Protein AF-0000000067930767 (afdb_homodimer)

Solvent-accessible surface area (backbone atoms only — not comparable to full-atom values): 28578 Å² total; per-res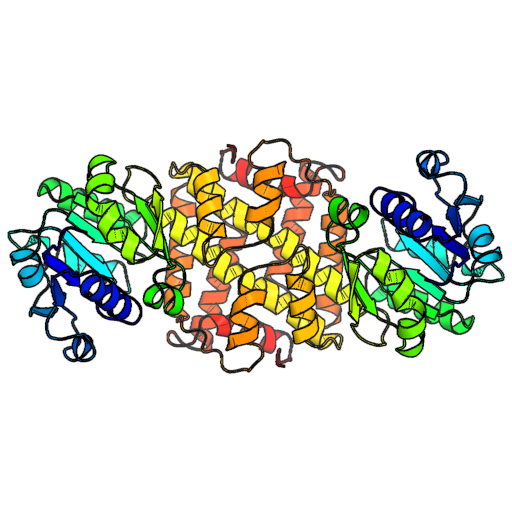idue (Å²): 121,86,66,43,57,32,19,38,37,31,41,49,80,54,25,40,39,44,52,48,43,44,37,74,63,54,22,37,37,31,31,26,50,94,53,86,66,53,62,70,87,50,66,64,91,38,45,45,81,35,94,37,44,17,56,26,13,52,70,8,40,43,32,36,36,35,49,89,41,42,69,56,46,48,40,47,40,68,32,90,60,2,33,72,64,23,79,42,45,38,33,40,36,35,40,29,75,47,40,33,70,54,37,36,53,52,34,56,61,32,50,77,72,68,24,45,52,29,37,32,27,64,32,50,60,56,65,14,32,63,68,28,57,16,30,32,27,29,6,26,48,68,70,58,46,67,68,46,43,74,66,54,51,54,39,18,53,77,43,80,43,43,54,51,60,19,37,16,33,44,49,51,23,33,25,50,38,38,33,54,39,44,39,52,47,47,34,44,33,41,50,41,30,41,75,64,65,32,55,49,63,58,49,36,52,51,26,64,55,28,59,29,21,34,37,29,59,69,44,48,34,69,70,8,38,27,69,64,65,42,62,79,76,47,36,18,45,59,53,32,51,43,26,44,50,32,47,53,50,21,51,75,69,46,28,78,45,71,65,54,48,50,44,32,50,48,35,49,49,32,27,70,73,63,34,48,79,31,26,49,64,45,44,41,53,55,52,23,61,67,38,72,49,78,68,56,96,120,87,65,43,58,32,19,38,36,32,41,49,80,55,25,40,36,44,51,49,42,43,37,72,64,55,22,37,37,32,33,27,48,94,52,84,67,53,62,70,86,51,66,61,93,38,48,44,81,36,92,36,44,16,56,26,13,52,69,8,41,43,32,38,33,35,47,90,41,43,69,54,47,48,41,45,40,68,32,90,60,1,32,71,64,24,80,41,45,39,34,41,36,34,41,27,74,46,41,33,69,55,38,36,54,51,36,56,59,30,49,76,71,69,24,44,52,30,36,31,27,64,32,48,61,55,65,14,32,63,68,29,58,15,29,32,26,28,5,26,48,67,70,58,46,66,67,46,43,72,66,53,50,54,39,19,53,77,42,82,43,44,54,51,59,21,40,15,34,44,49,51,23,33,26,51,36,37,32,52,38,45,40,53,48,48,36,44,33,40,49,40,30,41,75,64,65,31,55,50,63,58,48,35,53,51,25,63,56,28,59,29,21,35,38,30,58,70,45,48,33,70,70,8,38,26,69,65,66,41,63,79,77,47,36,19,44,59,52,32,51,43,26,44,50,33,46,52,50,22,53,76,69,45,30,79,46,71,66,54,48,50,44,33,51,48,36,49,49,32,26,72,73,63,34,48,79,31,25,48,65,45,45,40,53,54,54,23,60,66,38,72,50,78,69,56,97

pLDDT: mean 97.32, std 3.74, range [53.64, 98.94]

Structure (mmCIF, N/CA/C/O backbone):
data_AF-0000000067930767-model_v1
#
loop_
_entity.id
_entity.type
_entity.pdbx_description
1 polymer 'Putative beta-hydroxyacid dehydrogenase'
#
loop_
_atom_site.group_PDB
_atom_site.id
_atom_site.type_symbol
_atom_site.label_atom_id
_atom_site.label_alt_id
_atom_site.label_comp_id
_atom_site.label_asym_id
_atom_site.label_entity_id
_atom_site.label_seq_id
_atom_site.pdbx_PDB_ins_code
_atom_site.Cartn_x
_atom_site.Cartn_y
_atom_site.Cartn_z
_atom_site.occupancy
_atom_site.B_iso_or_equiv
_atom_site.auth_seq_id
_atom_site.auth_comp_id
_atom_site.auth_asym_id
_atom_site.auth_atom_id
_atom_site.pdbx_PDB_model_num
ATOM 1 N N . MET A 1 1 ? -5.396 36.06 -9.748 1 53.76 1 MET A N 1
ATOM 2 C CA . MET A 1 1 ? -5.553 35.852 -8.311 1 53.76 1 MET A CA 1
ATOM 3 C C . MET A 1 1 ? -5.183 37.111 -7.535 1 53.76 1 MET A C 1
ATOM 5 O O . MET A 1 1 ? -4.306 37.869 -7.955 1 53.76 1 MET A O 1
ATOM 9 N N . GLN A 1 2 ? -6.062 37.557 -6.623 1 68.58 2 GLN A N 1
ATOM 10 C CA . GLN A 1 2 ? -5.818 38.808 -5.913 1 68.58 2 GLN A CA 1
ATOM 11 C C . GLN A 1 2 ? -4.512 38.75 -5.127 1 68.58 2 GLN A C 1
ATOM 13 O O . GLN A 1 2 ? -4.257 37.781 -4.408 1 68.58 2 GLN A O 1
ATOM 18 N N . THR A 1 3 ? -3.568 39.56 -5.411 1 86.19 3 THR A N 1
ATOM 19 C CA . THR A 1 3 ? -2.285 39.705 -4.731 1 86.19 3 THR A CA 1
ATOM 20 C C . THR A 1 3 ? -2.489 40.091 -3.269 1 86.19 3 THR A C 1
ATOM 22 O O . THR A 1 3 ? -3.303 40.963 -2.959 1 86.19 3 THR A O 1
ATOM 25 N N . ARG A 1 4 ? -1.981 39.214 -2.395 1 93.86 4 ARG A N 1
ATOM 26 C CA . ARG A 1 4 ? -2.069 39.448 -0.958 1 93.86 4 ARG A CA 1
ATOM 27 C C . ARG A 1 4 ? -0.682 39.491 -0.325 1 93.86 4 ARG A C 1
ATOM 29 O O . ARG A 1 4 ? 0.306 39.106 -0.954 1 93.86 4 ARG A O 1
ATOM 36 N N . THR A 1 5 ? -0.664 40.221 0.795 1 97.07 5 THR A N 1
ATOM 37 C CA . THR A 1 5 ? 0.488 40.064 1.676 1 97.07 5 THR A CA 1
ATOM 38 C C . THR A 1 5 ? 0.28 38.897 2.636 1 97.07 5 THR A C 1
ATOM 40 O O . THR A 1 5 ? -0.652 38.908 3.443 1 97.07 5 THR A O 1
ATOM 43 N N . LEU A 1 6 ? 1.105 37.91 2.519 1 98.53 6 LEU A N 1
ATOM 44 C CA . LEU A 1 6 ? 1.021 36.688 3.311 1 98.53 6 LEU A CA 1
ATOM 45 C C . LEU A 1 6 ? 2.236 36.547 4.223 1 98.53 6 LEU A C 1
ATOM 47 O O . LEU A 1 6 ? 3.293 37.119 3.948 1 98.53 6 LEU A O 1
ATOM 51 N N . GLY A 1 7 ? 2.077 35.944 5.32 1 98.7 7 GLY A N 1
ATOM 52 C CA . GLY A 1 7 ? 3.182 35.584 6.193 1 98.7 7 GLY A CA 1
ATOM 53 C C . GLY A 1 7 ? 3.556 34.116 6.108 1 98.7 7 GLY A C 1
ATOM 54 O O . GLY A 1 7 ? 2.7 33.265 5.858 1 98.7 7 GLY A O 1
ATOM 55 N N . PHE A 1 8 ? 4.821 33.799 6.368 1 98.78 8 PHE A N 1
ATOM 56 C CA . PHE A 1 8 ? 5.287 32.418 6.336 1 98.78 8 PHE A CA 1
ATOM 57 C C . PHE A 1 8 ? 6.428 32.209 7.325 1 98.78 8 PHE A C 1
ATOM 59 O O . PHE A 1 8 ? 7.475 32.851 7.218 1 98.78 8 PHE A O 1
ATOM 66 N N . VAL A 1 9 ? 6.205 31.321 8.239 1 98.72 9 VAL A N 1
ATOM 67 C CA . VAL A 1 9 ? 7.238 31.011 9.221 1 98.72 9 VAL A CA 1
ATOM 68 C C . VAL A 1 9 ? 7.736 29.582 9.016 1 98.72 9 VAL A C 1
ATOM 70 O O . VAL A 1 9 ? 6.956 28.63 9.093 1 98.72 9 VAL A O 1
ATOM 73 N N . GLY A 1 10 ? 9.019 29.392 8.817 1 98.34 10 GLY A N 1
ATOM 74 C CA . GLY A 1 10 ? 9.627 28.107 8.512 1 98.34 10 GLY A CA 1
ATOM 75 C C . GLY A 1 10 ? 9.98 27.946 7.046 1 98.34 10 GLY A C 1
ATOM 76 O O . GLY A 1 10 ? 9.096 27.772 6.205 1 98.34 10 GLY A O 1
ATOM 77 N N . LEU A 1 11 ? 11.281 27.963 6.768 1 97.84 11 LEU A N 1
ATOM 78 C CA . LEU A 1 11 ? 11.761 27.947 5.391 1 97.84 11 LEU A CA 1
ATOM 79 C C . LEU A 1 11 ? 12.658 26.739 5.141 1 97.84 11 LEU A C 1
ATOM 81 O O . LEU A 1 11 ? 13.697 26.857 4.488 1 97.84 11 LEU A O 1
ATOM 85 N N . GLY A 1 12 ? 12.24 25.665 5.766 1 94.44 12 GLY A N 1
ATOM 86 C CA . GLY A 1 12 ? 12.963 24.424 5.539 1 94.44 12 GLY A CA 1
ATOM 87 C C . GLY A 1 12 ? 12.672 23.803 4.186 1 94.44 12 GLY A C 1
ATOM 88 O O . GLY A 1 12 ? 12.272 24.5 3.25 1 94.44 12 GLY A O 1
ATOM 89 N N . ARG A 1 13 ? 12.884 22.525 4.097 1 91.15 13 ARG A N 1
ATOM 90 C CA . ARG A 1 13 ? 12.784 21.757 2.859 1 91.15 13 ARG A CA 1
ATOM 91 C C . ARG A 1 13 ? 11.404 21.91 2.23 1 91.15 13 ARG A C 1
ATOM 93 O O . ARG A 1 13 ? 11.271 21.911 1.004 1 91.15 13 ARG A O 1
ATOM 100 N N . MET A 1 14 ? 10.414 22.075 3.11 1 96.01 14 MET A N 1
ATOM 101 C CA . MET A 1 14 ? 9.039 22.195 2.632 1 96.01 14 MET A CA 1
ATOM 102 C C . MET A 1 14 ? 8.645 23.659 2.47 1 96.01 14 MET A C 1
ATOM 104 O O . MET A 1 14 ? 8.024 24.033 1.474 1 96.01 14 MET A O 1
ATOM 108 N N . GLY A 1 15 ? 9.048 24.466 3.389 1 97.57 15 GLY A N 1
ATOM 109 C CA . GLY A 1 15 ? 8.614 25.853 3.434 1 97.57 15 GLY A CA 1
ATOM 110 C C . GLY A 1 15 ? 9.139 26.681 2.276 1 97.57 15 GLY A C 1
ATOM 111 O O . GLY A 1 15 ? 8.386 27.429 1.65 1 97.57 15 GLY A O 1
ATOM 112 N N . ALA A 1 16 ? 10.377 26.512 1.936 1 97.05 16 ALA A N 1
ATOM 113 C CA . ALA A 1 16 ? 11.02 27.352 0.929 1 97.05 16 ALA A CA 1
ATOM 114 C C . ALA A 1 16 ? 10.353 27.185 -0.433 1 97.05 16 ALA A C 1
ATOM 116 O O . ALA A 1 16 ? 9.969 28.17 -1.068 1 97.05 16 ALA A O 1
ATOM 117 N N . PRO A 1 17 ? 10.174 25.94 -0.898 1 97.43 17 PRO A N 1
ATOM 118 C CA . PRO A 1 17 ? 9.496 25.808 -2.189 1 97.43 17 PRO A CA 1
ATOM 119 C C . PRO A 1 17 ? 8.06 26.324 -2.157 1 97.43 17 PRO A C 1
ATOM 121 O O . PRO A 1 17 ? 7.561 26.834 -3.164 1 97.43 17 PRO A O 1
ATOM 124 N N . MET A 1 18 ? 7.384 26.236 -1.043 1 97.98 18 MET A N 1
ATOM 125 C CA . MET A 1 18 ? 6.013 26.725 -0.932 1 97.98 18 MET A CA 1
ATOM 126 C C . MET A 1 18 ? 5.973 28.249 -0.984 1 97.98 18 MET A C 1
ATOM 128 O O . MET A 1 18 ? 5.087 28.83 -1.613 1 97.98 18 MET A O 1
ATOM 132 N N . VAL A 1 19 ? 6.946 28.893 -0.36 1 97.93 19 VAL A N 1
ATOM 133 C CA . VAL A 1 19 ? 7.06 30.347 -0.422 1 97.93 19 VAL A CA 1
ATOM 134 C C . VAL A 1 19 ? 7.305 30.785 -1.864 1 97.93 19 VAL A C 1
ATOM 136 O O . VAL A 1 19 ? 6.717 31.764 -2.33 1 97.93 19 VAL A O 1
ATOM 139 N N . ARG A 1 20 ? 8.165 30.065 -2.588 1 97.13 20 ARG A N 1
ATOM 140 C CA . ARG A 1 20 ? 8.433 30.374 -3.989 1 97.13 20 ARG A CA 1
ATOM 141 C C . ARG A 1 20 ? 7.155 30.316 -4.818 1 97.13 20 ARG A C 1
ATOM 143 O O . ARG A 1 20 ? 6.926 31.17 -5.677 1 97.13 20 ARG A O 1
ATOM 150 N N . ARG A 1 21 ? 6.332 29.353 -4.551 1 97.17 21 ARG A N 1
ATOM 151 C CA . ARG A 1 21 ? 5.081 29.204 -5.288 1 97.17 21 ARG A CA 1
ATOM 152 C C . ARG A 1 21 ? 4.157 30.392 -5.042 1 97.17 21 ARG A C 1
ATOM 154 O O . ARG A 1 21 ? 3.506 30.881 -5.968 1 97.17 21 ARG A O 1
ATOM 161 N N . LEU A 1 22 ? 4.088 30.818 -3.792 1 97.71 22 LEU A N 1
ATOM 162 C CA . LEU A 1 22 ? 3.251 31.966 -3.462 1 97.71 22 LEU A CA 1
ATOM 163 C C . LEU A 1 22 ? 3.759 33.226 -4.155 1 97.71 22 LEU A C 1
ATOM 165 O O . LEU A 1 22 ? 2.969 34.008 -4.689 1 97.71 22 LEU A O 1
ATOM 169 N N . ALA A 1 23 ? 5.053 33.408 -4.137 1 96.62 23 ALA A N 1
ATOM 170 C CA . ALA A 1 23 ? 5.658 34.556 -4.806 1 96.62 23 ALA A CA 1
ATOM 171 C C . ALA A 1 23 ? 5.375 34.529 -6.305 1 96.62 23 ALA A C 1
ATOM 173 O O . ALA A 1 23 ? 5.027 35.554 -6.897 1 96.62 23 ALA A O 1
ATOM 174 N N . GLU A 1 24 ? 5.517 33.385 -6.906 1 95.14 24 GLU A N 1
ATOM 175 C CA . GLU A 1 24 ? 5.276 33.216 -8.335 1 95.14 24 GLU A CA 1
ATOM 176 C C . GLU A 1 24 ? 3.814 33.482 -8.684 1 95.14 24 GLU A C 1
ATOM 178 O O . GLU A 1 24 ? 3.505 33.916 -9.795 1 95.14 24 GLU A O 1
ATOM 183 N N . ALA A 1 25 ? 2.963 33.243 -7.747 1 95.93 25 ALA A N 1
ATOM 184 C CA . ALA A 1 25 ? 1.537 33.485 -7.947 1 95.93 25 ALA A CA 1
ATOM 185 C C . ALA A 1 25 ? 1.205 34.967 -7.796 1 95.93 25 ALA A C 1
ATOM 187 O O . ALA A 1 25 ? 0.051 35.371 -7.955 1 95.93 25 ALA A O 1
ATOM 188 N N . GLY A 1 26 ? 2.208 35.766 -7.384 1 95.95 26 GLY A N 1
ATOM 189 C CA . GLY A 1 26 ? 2.031 37.209 -7.368 1 95.95 26 GLY A CA 1
ATOM 190 C C . GLY A 1 26 ? 1.84 37.772 -5.972 1 95.95 26 GLY A C 1
ATOM 191 O O . GLY A 1 26 ? 1.633 38.975 -5.805 1 95.95 26 GLY A O 1
ATOM 192 N N . HIS A 1 27 ? 1.962 36.951 -4.945 1 97.47 27 HIS A N 1
ATOM 193 C CA . HIS A 1 27 ? 1.804 37.418 -3.572 1 97.47 27 HIS A CA 1
ATOM 194 C C . HIS A 1 27 ? 3.101 38.019 -3.042 1 97.47 27 HIS A C 1
ATOM 196 O O . HIS A 1 27 ? 4.189 37.657 -3.495 1 97.47 27 HIS A O 1
ATOM 202 N N . HIS A 1 28 ? 2.954 38.997 -2.177 1 97.61 28 HIS A N 1
ATOM 203 C CA . HIS A 1 28 ? 4.066 39.411 -1.328 1 97.61 28 HIS A CA 1
ATOM 204 C C . HIS A 1 28 ? 4.12 38.582 -0.049 1 97.61 28 HIS A C 1
ATOM 206 O O . HIS A 1 28 ? 3.113 38.441 0.648 1 97.61 28 HIS A O 1
ATOM 212 N N . VAL A 1 29 ? 5.264 38.004 0.256 1 98.36 29 VAL A N 1
ATOM 213 C CA . VAL A 1 29 ? 5.345 37.084 1.386 1 98.36 29 VAL A CA 1
ATOM 214 C C . VAL A 1 29 ? 6.359 37.602 2.403 1 98.36 29 VAL A C 1
ATOM 216 O O . VAL A 1 29 ? 7.519 37.845 2.063 1 98.36 29 VAL A O 1
ATOM 219 N N . ILE A 1 30 ? 5.93 37.832 3.609 1 98.13 30 ILE A N 1
ATOM 220 C CA . ILE A 1 30 ? 6.806 38.149 4.732 1 98.13 30 ILE A CA 1
ATOM 221 C C . ILE A 1 30 ? 7.239 36.861 5.428 1 98.13 30 ILE A C 1
ATOM 223 O O . ILE A 1 30 ? 6.404 36.118 5.949 1 98.13 30 ILE A O 1
ATOM 227 N N . VAL A 1 31 ? 8.597 36.638 5.482 1 98.37 31 VAL A N 1
ATOM 228 C CA . VAL A 1 31 ? 9.046 35.323 5.928 1 98.37 31 VAL A CA 1
ATOM 229 C C . VAL A 1 31 ? 9.911 35.469 7.177 1 98.37 31 VAL A C 1
ATOM 231 O O . VAL A 1 31 ? 10.499 36.527 7.414 1 98.37 31 VAL A O 1
ATOM 234 N N . HIS A 1 32 ? 9.916 34.366 7.965 1 98.14 32 HIS A N 1
ATOM 235 C CA . HIS A 1 32 ? 10.828 34.233 9.096 1 98.14 32 HIS A CA 1
ATOM 236 C C . HIS A 1 32 ? 11.306 32.794 9.252 1 98.14 32 HIS A C 1
ATOM 238 O O . HIS A 1 32 ? 10.523 31.854 9.091 1 98.14 32 HIS A O 1
ATOM 244 N N . ASP A 1 33 ? 12.526 32.646 9.507 1 98.01 33 ASP A N 1
ATOM 245 C CA . ASP A 1 33 ? 13.149 31.394 9.925 1 98.01 33 ASP A CA 1
ATOM 246 C C . ASP A 1 33 ? 14.215 31.64 10.991 1 98.01 33 ASP A C 1
ATOM 248 O O . ASP A 1 33 ? 14.868 32.686 10.994 1 98.01 33 ASP A O 1
ATOM 252 N N . ARG A 1 34 ? 14.329 30.624 11.838 1 94.77 34 ARG A N 1
ATOM 253 C CA . ARG A 1 34 ? 15.365 30.778 12.855 1 94.77 34 ARG A CA 1
ATOM 254 C C . ARG A 1 34 ? 16.754 30.776 12.227 1 94.77 34 ARG A C 1
ATOM 256 O O . ARG A 1 34 ? 17.695 31.343 12.786 1 94.77 34 ARG A O 1
ATOM 263 N N . ARG A 1 35 ? 16.925 30.136 11.133 1 92.97 35 ARG A N 1
ATOM 264 C CA . ARG A 1 35 ? 18.187 30.148 10.401 1 92.97 35 ARG A CA 1
ATOM 265 C C . ARG A 1 35 ? 18.324 31.416 9.565 1 92.97 35 ARG A C 1
ATOM 267 O O . ARG A 1 35 ? 17.516 31.665 8.669 1 92.97 35 ARG A O 1
ATOM 274 N N . PRO A 1 36 ? 19.263 32.143 9.688 1 87.49 36 PRO A N 1
ATOM 275 C CA . PRO A 1 36 ? 19.396 33.443 9.026 1 87.49 36 PRO A CA 1
ATOM 276 C C . PRO A 1 36 ? 19.535 33.321 7.51 1 87.49 36 PRO A C 1
ATOM 278 O O . PRO A 1 36 ? 19.126 34.223 6.775 1 87.49 36 PRO A O 1
ATOM 281 N N . ASP A 1 37 ? 20.014 32.261 7.058 1 91.96 37 ASP A N 1
ATOM 282 C CA . ASP A 1 37 ? 20.299 32.122 5.633 1 91.96 37 ASP A CA 1
ATOM 283 C C . ASP A 1 37 ? 19.175 31.376 4.918 1 91.96 37 ASP A C 1
ATOM 285 O O . ASP A 1 37 ? 19.266 31.106 3.719 1 91.96 37 ASP A O 1
ATOM 289 N N . ALA A 1 38 ? 18.125 31.077 5.592 1 92.94 38 ALA A N 1
ATOM 290 C CA . ALA A 1 38 ? 17.071 30.229 5.04 1 92.94 38 ALA A CA 1
ATOM 291 C C . ALA A 1 38 ? 16.366 30.919 3.875 1 92.94 38 ALA A C 1
ATOM 293 O O . ALA A 1 38 ? 15.833 30.255 2.983 1 92.94 38 ALA A O 1
ATOM 294 N N . ALA A 1 39 ? 16.454 32.258 3.793 1 93.57 39 ALA A N 1
ATOM 295 C CA . ALA A 1 39 ? 15.722 33.007 2.775 1 93.57 39 ALA A CA 1
ATOM 296 C C . ALA A 1 39 ? 16.636 33.399 1.618 1 93.57 39 ALA A C 1
ATOM 298 O O . ALA A 1 39 ? 16.207 34.075 0.68 1 93.57 39 ALA A O 1
ATOM 299 N N . ALA A 1 40 ? 17.823 32.969 1.636 1 90.76 40 ALA A N 1
ATOM 300 C CA . ALA A 1 40 ? 18.842 33.464 0.714 1 90.76 40 ALA A CA 1
ATOM 301 C C . ALA A 1 40 ? 18.493 33.11 -0.729 1 90.76 40 ALA A C 1
ATOM 303 O O . ALA A 1 40 ? 18.766 33.886 -1.648 1 90.76 40 ALA A O 1
ATOM 304 N N . ASP A 1 41 ? 17.816 32.026 -0.936 1 89.56 41 ASP A N 1
ATOM 305 C CA . ASP A 1 41 ? 17.576 31.547 -2.294 1 89.56 41 ASP A CA 1
ATOM 306 C C . ASP A 1 41 ? 16.167 31.907 -2.762 1 89.56 41 ASP A C 1
ATOM 308 O O . ASP A 1 41 ? 15.755 31.523 -3.858 1 89.56 41 ASP A O 1
ATOM 312 N N . LEU A 1 42 ? 15.472 32.654 -2.032 1 94.05 42 LEU A N 1
ATOM 313 C CA . LEU A 1 42 ? 14.113 33.038 -2.4 1 94.05 42 LEU A CA 1
ATOM 314 C C . LEU A 1 42 ? 14.12 34.277 -3.289 1 94.05 42 LEU A C 1
ATOM 316 O O . LEU A 1 42 ? 15.062 35.072 -3.245 1 94.05 42 LEU A O 1
ATOM 320 N N . PRO A 1 43 ? 13.158 34.388 -4.112 1 86.86 43 PRO A N 1
ATOM 321 C CA . PRO A 1 43 ? 13.11 35.568 -4.979 1 86.86 43 PRO A CA 1
ATOM 322 C C . PRO A 1 43 ? 12.945 36.868 -4.196 1 86.86 43 PRO A C 1
ATOM 324 O O . PRO A 1 43 ? 11.907 37.087 -3.567 1 86.86 43 PRO A O 1
ATOM 327 N N . GLY A 1 44 ? 13.819 37.774 -4.297 1 83.33 44 GLY A N 1
ATOM 328 C CA . GLY A 1 44 ? 13.956 38.938 -3.436 1 83.33 44 GLY A CA 1
ATOM 329 C C . GLY A 1 44 ? 12.868 39.973 -3.655 1 83.33 44 GLY A C 1
ATOM 330 O O . GLY A 1 44 ? 12.396 40.596 -2.702 1 83.33 44 GLY A O 1
ATOM 331 N N . ASN A 1 45 ? 12.362 40.13 -4.783 1 86.91 45 ASN A N 1
ATOM 332 C CA . ASN A 1 45 ? 11.461 41.243 -5.063 1 86.91 45 ASN A CA 1
ATOM 333 C C . ASN A 1 45 ? 10.093 41.033 -4.419 1 86.91 45 ASN A C 1
ATOM 335 O O . ASN A 1 45 ? 9.392 41.999 -4.114 1 86.91 45 ASN A O 1
ATOM 339 N N . SER A 1 46 ? 9.738 39.884 -4.149 1 93.02 46 SER A N 1
ATOM 340 C CA . SER A 1 46 ? 8.412 39.578 -3.624 1 93.02 46 SER A CA 1
ATOM 341 C C . SER A 1 46 ? 8.491 39.046 -2.197 1 93.02 46 SER A C 1
ATOM 343 O O . SER A 1 46 ? 7.481 38.626 -1.628 1 93.02 46 SER A O 1
ATOM 345 N N . ILE A 1 47 ? 9.67 39.18 -1.571 1 95.67 47 ILE A N 1
ATOM 346 C CA . ILE A 1 47 ? 9.875 38.573 -0.26 1 95.67 47 ILE A CA 1
ATOM 347 C C . ILE A 1 47 ? 10.446 39.609 0.705 1 95.67 47 ILE A C 1
ATOM 349 O O . ILE A 1 47 ? 11.326 40.391 0.336 1 95.67 47 ILE A O 1
ATOM 353 N N . SER A 1 48 ? 9.979 39.68 1.84 1 96.35 48 SER A N 1
ATOM 354 C CA . SER A 1 48 ? 10.544 40.439 2.95 1 96.35 48 SER A CA 1
ATOM 355 C C . SER A 1 48 ? 10.858 39.534 4.137 1 96.35 48 SER A C 1
ATOM 357 O O . SER A 1 48 ? 10.085 38.628 4.454 1 96.35 48 SER A O 1
ATOM 359 N N . VAL A 1 49 ? 11.984 39.779 4.772 1 96.91 49 VAL A N 1
ATOM 360 C CA . VAL A 1 49 ? 12.404 38.953 5.899 1 96.91 49 VAL A CA 1
ATOM 361 C C . VAL A 1 49 ? 12.106 39.677 7.21 1 96.91 49 VAL A C 1
ATOM 363 O O . VAL A 1 49 ? 12.463 40.846 7.376 1 96.91 49 VAL A O 1
ATOM 366 N N . ALA A 1 50 ? 11.442 39.034 8.06 1 96.69 50 ALA A N 1
ATOM 367 C CA . ALA A 1 50 ? 11.164 39.558 9.395 1 96.69 50 ALA A CA 1
ATOM 368 C C . ALA A 1 50 ? 12.039 38.878 10.444 1 96.69 50 ALA A C 1
ATOM 370 O O . ALA A 1 50 ? 12.433 37.721 10.278 1 96.69 50 ALA A O 1
ATOM 371 N N . ALA A 1 51 ? 12.265 39.493 11.558 1 95.67 51 ALA A N 1
ATOM 372 C CA . ALA A 1 51 ? 13.194 39.014 12.579 1 95.67 51 ALA A CA 1
ATOM 373 C C . ALA A 1 51 ? 12.524 37.992 13.493 1 95.67 51 ALA A C 1
ATOM 375 O O . ALA A 1 51 ? 13.196 37.141 14.081 1 95.67 51 ALA A O 1
ATOM 376 N N . THR A 1 52 ? 11.215 38.154 13.645 1 97.14 52 THR A N 1
ATOM 377 C CA . THR A 1 52 ? 10.475 37.268 14.537 1 97.14 52 THR A CA 1
ATOM 378 C C . THR A 1 52 ? 9.136 36.875 13.919 1 97.14 52 THR A C 1
ATOM 380 O O . THR A 1 52 ? 8.696 37.482 12.939 1 97.14 52 THR A O 1
ATOM 383 N N . ALA A 1 53 ? 8.515 35.859 14.535 1 98.44 53 ALA A N 1
ATOM 384 C CA . ALA A 1 53 ? 7.172 35.468 14.114 1 98.44 53 ALA A CA 1
ATOM 385 C C . ALA A 1 53 ? 6.166 36.583 14.385 1 98.44 53 ALA A C 1
ATOM 387 O O . ALA A 1 53 ? 5.253 36.811 13.588 1 98.44 53 ALA A O 1
ATOM 388 N N . ALA A 1 54 ? 6.357 37.275 15.496 1 98.37 54 ALA A N 1
ATOM 389 C CA . ALA A 1 54 ? 5.49 38.401 15.831 1 98.37 54 ALA A CA 1
ATOM 390 C C . ALA A 1 54 ? 5.545 39.477 14.749 1 98.37 54 ALA A C 1
ATOM 392 O O . ALA A 1 54 ? 4.516 40.049 14.381 1 98.37 54 ALA A O 1
ATOM 393 N N . ALA A 1 55 ? 6.745 39.746 14.243 1 98.31 55 ALA A N 1
ATOM 394 C CA . ALA A 1 55 ? 6.927 40.76 13.207 1 98.31 55 ALA A CA 1
ATOM 395 C C . ALA A 1 55 ? 6.237 40.348 11.91 1 98.31 55 ALA A C 1
ATOM 397 O O . ALA A 1 55 ? 5.725 41.196 11.175 1 98.31 55 ALA A O 1
ATOM 398 N N . VAL A 1 56 ? 6.204 39.054 11.6 1 98.54 56 VAL A N 1
ATOM 399 C CA . VAL A 1 56 ? 5.448 38.551 10.458 1 98.54 56 VAL A CA 1
ATOM 400 C C . VAL A 1 56 ? 3.963 38.856 10.645 1 98.54 56 VAL A C 1
ATOM 402 O O . VAL A 1 56 ? 3.308 39.365 9.733 1 98.54 56 VAL A O 1
ATOM 405 N N . ALA A 1 57 ? 3.464 38.618 11.861 1 98.25 57 ALA A N 1
ATOM 406 C CA . ALA A 1 57 ? 2.047 38.763 12.188 1 98.25 57 ALA A CA 1
ATOM 407 C C . ALA A 1 57 ? 1.657 40.234 12.297 1 98.25 57 ALA A C 1
ATOM 409 O O . ALA A 1 57 ? 0.47 40.568 12.318 1 98.25 57 ALA A O 1
ATOM 410 N N . ASP A 1 58 ? 2.64 41.136 12.323 1 98.06 58 ASP A N 1
ATOM 411 C CA . ASP A 1 58 ? 2.374 42.571 12.299 1 98.06 58 ASP A CA 1
ATOM 412 C C . ASP A 1 58 ? 2.007 43.038 10.892 1 98.06 58 ASP A C 1
ATOM 414 O O . ASP A 1 58 ? 1.397 44.095 10.722 1 98.06 58 ASP A O 1
ATOM 418 N N . GLU A 1 59 ? 2.331 42.192 9.95 1 97.53 59 GLU A N 1
ATOM 419 C CA . GLU A 1 59 ? 2.262 42.704 8.584 1 97.53 59 GLU A CA 1
ATOM 420 C C . GLU A 1 59 ? 1.299 41.879 7.734 1 97.53 59 GLU A C 1
ATOM 422 O O . GLU A 1 59 ? 0.898 42.306 6.65 1 97.53 59 GLU A O 1
ATOM 427 N N . ALA A 1 60 ? 0.921 40.735 8.183 1 97.92 60 ALA A N 1
ATOM 428 C CA . ALA A 1 60 ? 0.123 39.83 7.36 1 97.92 60 ALA A CA 1
ATOM 429 C C . ALA A 1 60 ? -1.106 39.338 8.119 1 97.92 60 ALA A C 1
ATOM 431 O O . ALA A 1 60 ? -1.012 38.97 9.292 1 97.92 60 ALA A O 1
ATOM 432 N N . GLU A 1 61 ? -2.235 39.29 7.476 1 97.64 61 GLU A N 1
ATOM 433 C CA . GLU A 1 61 ? -3.483 38.793 8.048 1 97.64 61 GLU A CA 1
ATOM 434 C C . GLU A 1 61 ? -3.519 37.268 8.054 1 97.64 61 GLU A C 1
ATOM 436 O O . GLU A 1 61 ? -4.098 36.659 8.956 1 97.64 61 GLU A O 1
ATOM 441 N N . VAL A 1 62 ? -2.987 36.651 7.043 1 98.59 62 VAL A N 1
ATOM 442 C CA . VAL A 1 62 ? -2.889 35.203 6.886 1 98.59 62 VAL A CA 1
ATOM 443 C C . VAL A 1 62 ? -1.431 34.768 7.007 1 98.59 62 VAL A C 1
ATOM 445 O O . VAL A 1 62 ? -0.575 35.221 6.243 1 98.59 62 VAL A O 1
ATOM 448 N N . VAL A 1 63 ? -1.123 33.89 7.987 1 98.82 63 VAL A N 1
ATOM 449 C CA . VAL A 1 63 ? 0.251 33.465 8.238 1 98.82 63 VAL A CA 1
ATOM 450 C C . VAL A 1 63 ? 0.336 31.941 8.194 1 98.82 63 VAL A C 1
ATOM 452 O O . VAL A 1 63 ? -0.463 31.25 8.83 1 98.82 63 VAL A O 1
ATOM 455 N N . PHE A 1 64 ? 1.316 31.424 7.445 1 98.85 64 PHE A N 1
ATOM 456 C CA . PHE A 1 64 ? 1.598 29.997 7.351 1 98.85 64 PHE A CA 1
ATOM 457 C C . PHE A 1 64 ? 2.721 29.602 8.302 1 98.85 64 PHE A C 1
ATOM 459 O O . PHE A 1 64 ? 3.649 30.381 8.531 1 98.85 64 PHE A O 1
ATOM 466 N N . CYS A 1 65 ? 2.604 28.371 8.799 1 98.61 65 CYS A N 1
ATOM 467 C CA . CYS A 1 65 ? 3.679 27.735 9.552 1 98.61 65 CYS A CA 1
ATOM 468 C C . CYS A 1 65 ? 4.044 26.385 8.946 1 98.61 65 CYS A C 1
ATOM 470 O O . CYS A 1 65 ? 3.165 25.577 8.643 1 98.61 65 CYS A O 1
ATOM 472 N N . SER A 1 66 ? 5.259 26.123 8.702 1 98.51 66 SER A N 1
ATOM 473 C CA . SER A 1 66 ? 5.836 24.838 8.32 1 98.51 66 SER A CA 1
ATOM 474 C C . SER A 1 66 ? 7.056 24.504 9.171 1 98.51 66 SER A C 1
ATOM 476 O O . SER A 1 66 ? 8.176 24.902 8.843 1 98.51 66 SER A O 1
ATOM 478 N N . LEU A 1 67 ? 6.805 23.739 10.236 1 98.05 67 LEU A N 1
ATOM 479 C CA . LEU A 1 67 ? 7.795 23.564 11.293 1 98.05 67 LEU A CA 1
ATOM 480 C C . LEU A 1 67 ? 7.959 22.089 11.645 1 98.05 67 LEU A C 1
ATOM 482 O O . LEU A 1 67 ? 7.075 21.277 11.361 1 98.05 67 LEU A O 1
ATOM 486 N N . PRO A 1 68 ? 8.991 21.661 12.262 1 95.7 68 PRO A N 1
ATOM 487 C CA . PRO A 1 68 ? 9.353 20.243 12.332 1 95.7 68 PRO A CA 1
ATOM 488 C C . PRO A 1 68 ? 8.589 19.492 13.42 1 95.7 68 PRO A C 1
ATOM 490 O O . PRO A 1 68 ? 8.318 18.297 13.276 1 95.7 68 PRO A O 1
ATOM 493 N N . THR A 1 69 ? 8.277 20.173 14.601 1 97.13 69 THR A N 1
ATOM 494 C CA . THR A 1 69 ? 7.691 19.413 15.7 1 97.13 69 THR A CA 1
ATOM 495 C C . THR A 1 69 ? 6.584 20.212 16.38 1 97.13 69 THR A C 1
ATOM 497 O O . THR A 1 69 ? 6.563 21.442 16.306 1 97.13 69 THR A O 1
ATOM 500 N N . PRO A 1 70 ? 5.734 19.514 17.131 1 98.14 70 PRO A N 1
ATOM 501 C CA . PRO A 1 70 ? 4.604 20.187 17.776 1 98.14 70 PRO A CA 1
ATOM 502 C C . PRO A 1 70 ? 5.044 21.242 18.788 1 98.14 70 PRO A C 1
ATOM 504 O O . PRO A 1 70 ? 4.515 22.356 18.795 1 98.14 70 PRO A O 1
ATOM 507 N N . PRO A 1 71 ? 6.023 21.024 19.62 1 97.88 71 PRO A N 1
ATOM 508 C CA . PRO A 1 71 ? 6.438 22.078 20.549 1 97.88 71 PRO A CA 1
ATOM 509 C C . PRO A 1 71 ? 6.939 23.331 19.834 1 97.88 71 PRO A C 1
ATOM 511 O O . PRO A 1 71 ? 6.703 24.448 20.3 1 97.88 71 PRO A O 1
ATOM 514 N N . ILE A 1 72 ? 7.576 23.145 18.744 1 98.01 72 ILE A N 1
ATOM 515 C CA . ILE A 1 72 ? 8.084 24.28 17.981 1 98.01 72 ILE A CA 1
ATOM 516 C C . ILE A 1 72 ? 6.917 25.076 17.401 1 98.01 72 ILE A C 1
ATOM 518 O O . ILE A 1 72 ? 6.922 26.309 17.432 1 98.01 72 ILE A O 1
ATOM 522 N N . VAL A 1 73 ? 5.903 24.388 16.901 1 98.61 73 VAL A N 1
ATOM 523 C CA . VAL A 1 73 ? 4.711 25.06 16.395 1 98.61 73 VAL A CA 1
ATOM 524 C C . VAL A 1 73 ? 4.059 25.869 17.514 1 98.61 73 VAL A C 1
ATOM 526 O O . VAL A 1 73 ? 3.721 27.04 17.326 1 98.61 73 VAL A O 1
ATOM 529 N N . LYS A 1 74 ? 3.911 25.23 18.644 1 98.58 74 LYS A N 1
ATOM 530 C CA . LYS A 1 74 ? 3.299 25.909 19.783 1 98.58 74 LYS A CA 1
ATOM 531 C C . LYS A 1 74 ? 4.076 27.168 20.155 1 98.58 74 LYS A C 1
ATOM 533 O O . LYS A 1 74 ? 3.484 28.225 20.381 1 98.58 74 LYS A O 1
ATOM 538 N N . GLU A 1 75 ? 5.348 27.051 20.207 1 98.24 75 GLU A N 1
ATOM 539 C CA . GLU A 1 75 ? 6.207 28.176 20.565 1 98.24 75 GLU A CA 1
ATOM 540 C C . GLU A 1 75 ? 6.095 29.303 19.542 1 98.24 75 GLU A C 1
ATOM 542 O O . GLU A 1 75 ? 5.989 30.475 19.911 1 98.24 75 GLU A O 1
ATOM 547 N N . VAL A 1 76 ? 6.123 28.958 18.298 1 98.64 76 VAL A N 1
ATOM 548 C CA . VAL A 1 76 ? 6.091 29.938 17.218 1 98.64 76 VAL A CA 1
ATOM 549 C C . VAL A 1 76 ? 4.743 30.655 17.21 1 98.64 76 VAL A C 1
ATOM 551 O O . VAL A 1 76 ? 4.667 31.846 16.899 1 98.64 76 VAL A O 1
ATOM 554 N N . VAL A 1 77 ? 3.702 29.972 17.579 1 98.71 77 VAL A N 1
ATOM 555 C CA . VAL A 1 77 ? 2.362 30.546 17.501 1 98.71 77 VAL A CA 1
ATOM 556 C C . VAL A 1 77 ? 2.043 31.291 18.795 1 98.71 77 VAL A C 1
ATOM 558 O O . VAL A 1 77 ? 1.619 32.448 18.764 1 98.71 77 VAL A O 1
ATOM 561 N N . LEU A 1 78 ? 2.348 30.722 19.996 1 98.04 78 LEU A N 1
ATOM 562 C CA . LEU A 1 78 ? 1.8 31.206 21.258 1 98.04 78 LEU A CA 1
ATOM 563 C C . LEU A 1 78 ? 2.896 31.804 22.134 1 98.04 78 LEU A C 1
ATOM 565 O O . LEU A 1 78 ? 2.608 32.418 23.164 1 98.04 78 LEU A O 1
ATOM 569 N N . GLY A 1 79 ? 4.078 31.552 21.798 1 96.8 79 GLY A N 1
ATOM 570 C CA . GLY A 1 79 ? 5.174 32.026 22.629 1 96.8 79 GLY A CA 1
ATOM 571 C C . GLY A 1 79 ? 5.244 33.539 22.717 1 96.8 79 GLY A C 1
ATOM 572 O O . GLY A 1 79 ? 4.461 34.241 22.075 1 96.8 79 GLY A O 1
ATOM 573 N N . ALA A 1 80 ? 6.24 34.111 23.459 1 93.86 80 ALA A N 1
ATOM 574 C CA . ALA A 1 80 ? 6.378 35.536 23.748 1 93.86 80 ALA A CA 1
ATOM 575 C C . ALA A 1 80 ? 6.581 36.338 22.466 1 93.86 80 ALA A C 1
ATOM 577 O O . ALA A 1 80 ? 6.035 37.434 22.32 1 93.86 80 ALA A O 1
ATOM 578 N N . ASP A 1 81 ? 7.329 35.86 21.522 1 95.04 81 ASP A N 1
ATOM 579 C CA . ASP A 1 81 ? 7.552 36.494 20.226 1 95.04 81 ASP A CA 1
ATOM 580 C C . ASP A 1 81 ? 6.852 35.723 19.11 1 95.04 81 ASP A C 1
ATOM 582 O O . ASP A 1 81 ? 7.364 35.636 17.992 1 95.04 81 ASP A O 1
ATOM 586 N N . GLY A 1 82 ? 5.708 35.122 19.532 1 97.61 82 GLY A N 1
ATOM 587 C CA . GLY A 1 82 ? 4.985 34.298 18.577 1 97.61 82 GLY A CA 1
ATOM 588 C C . GLY A 1 82 ? 3.974 35.08 17.76 1 97.61 82 GLY A C 1
ATOM 589 O O . GLY A 1 82 ? 3.908 36.307 17.853 1 97.61 82 GLY A O 1
ATOM 590 N N . LEU A 1 83 ? 3.2 34.422 16.976 1 98.23 83 LEU A N 1
ATOM 591 C CA . LEU A 1 83 ? 2.249 35.019 16.046 1 98.23 83 LEU A CA 1
ATOM 592 C C . LEU A 1 83 ? 1.151 35.767 16.796 1 98.23 83 LEU A C 1
ATOM 594 O O . LEU A 1 83 ? 0.642 36.78 16.312 1 98.23 83 LEU A O 1
ATOM 598 N N . THR A 1 84 ? 0.816 35.343 18.005 1 97.39 84 THR A N 1
ATOM 599 C CA . THR A 1 84 ? -0.269 35.94 18.776 1 97.39 84 THR A CA 1
ATOM 600 C C . THR A 1 84 ? 0.145 37.301 19.326 1 97.39 84 THR A C 1
ATOM 602 O O . THR A 1 84 ? -0.698 38.068 19.798 1 97.39 84 THR A O 1
ATOM 605 N N . SER A 1 85 ? 1.397 37.554 19.287 1 96.04 85 SER A N 1
ATOM 606 C CA . SER A 1 85 ? 1.898 38.839 19.765 1 96.04 85 SER A CA 1
ATOM 607 C C . SER A 1 85 ? 1.835 39.899 18.671 1 96.04 85 SER A C 1
ATOM 609 O O . SER A 1 85 ? 2.067 41.082 18.931 1 96.04 85 SER A O 1
ATOM 611 N N . GLY A 1 86 ? 1.589 39.452 17.469 1 94.96 86 GLY A N 1
ATOM 612 C CA . GLY A 1 86 ? 1.442 40.386 16.364 1 94.96 86 GLY A CA 1
ATOM 613 C C . GLY A 1 86 ? 0.076 41.042 16.315 1 94.96 86 GLY A C 1
ATOM 614 O O . GLY A 1 86 ? -0.868 40.572 16.953 1 94.96 86 GLY A O 1
ATOM 615 N N . ALA A 1 87 ? -0.099 42.1 15.43 1 94.77 87 ALA A N 1
ATOM 616 C CA . ALA A 1 87 ? -1.293 42.94 15.487 1 94.77 87 ALA A CA 1
ATOM 617 C C . ALA A 1 87 ? -2.262 42.592 14.361 1 94.77 87 ALA A C 1
ATOM 619 O O . ALA A 1 87 ? -3.46 42.871 14.457 1 94.77 87 ALA A O 1
ATOM 620 N N . LYS A 1 88 ? -1.829 41.945 13.359 1 97.41 88 LYS A N 1
ATOM 621 C CA . LYS A 1 88 ? -2.639 41.911 12.145 1 97.41 88 LYS A CA 1
ATOM 622 C C . LYS A 1 88 ? -3.175 40.507 11.881 1 97.41 88 LYS A C 1
ATOM 624 O O . LYS A 1 88 ? -4.238 40.347 11.278 1 97.41 88 LYS A O 1
ATOM 629 N N . ALA A 1 89 ? -2.52 39.473 12.354 1 97.67 89 ALA A N 1
ATOM 630 C CA . ALA A 1 89 ? -2.843 38.094 11.998 1 97.67 89 ALA A CA 1
ATOM 631 C C . ALA A 1 89 ? -4.264 37.735 12.421 1 97.67 89 ALA A C 1
ATOM 633 O O . ALA A 1 89 ? -4.646 37.945 13.575 1 97.67 89 ALA A O 1
ATOM 634 N N . LYS A 1 90 ? -5.027 37.189 11.494 1 98.07 90 LYS A N 1
ATOM 635 C CA . LYS A 1 90 ? -6.398 36.755 11.748 1 98.07 90 LYS A CA 1
ATOM 636 C C . LYS A 1 90 ? -6.563 35.264 11.47 1 98.07 90 LYS A C 1
ATOM 638 O O . LYS A 1 90 ? -7.5 34.635 11.966 1 98.07 90 LYS A O 1
ATOM 643 N N . VAL A 1 91 ? -5.752 34.736 10.623 1 98.69 91 VAL A N 1
ATOM 644 C CA . VAL A 1 91 ? -5.772 33.324 10.257 1 98.69 91 VAL A CA 1
ATOM 645 C C . VAL A 1 91 ? -4.361 32.747 10.344 1 98.69 91 VAL A C 1
ATOM 647 O O . VAL A 1 91 ? -3.417 33.31 9.785 1 98.69 91 VAL A O 1
ATOM 650 N N . VAL A 1 92 ? -4.173 31.699 11.077 1 98.87 92 VAL A N 1
ATOM 651 C CA . VAL A 1 92 ? -2.927 30.941 11.121 1 98.87 92 VAL A CA 1
ATOM 652 C C . VAL A 1 92 ? -3.133 29.57 10.481 1 98.87 92 VAL A C 1
ATOM 654 O O . VAL A 1 92 ? -4.012 28.81 10.896 1 98.87 92 VAL A O 1
ATOM 657 N N . ILE A 1 93 ? -2.38 29.255 9.445 1 98.9 93 ILE A N 1
ATOM 658 C CA . ILE A 1 93 ? -2.459 27.997 8.709 1 98.9 93 ILE A CA 1
ATOM 659 C C . ILE A 1 93 ? -1.243 27.132 9.033 1 98.9 93 ILE A C 1
ATOM 661 O O . ILE A 1 93 ? -0.111 27.495 8.705 1 98.9 93 ILE A O 1
ATOM 665 N N . ASP A 1 94 ? -1.449 26.039 9.629 1 98.89 94 ASP A N 1
ATOM 666 C CA . ASP A 1 94 ? -0.366 25.134 10.002 1 98.89 94 ASP A CA 1
ATOM 667 C C . ASP A 1 94 ? -0.181 24.039 8.954 1 98.89 94 ASP A C 1
ATOM 669 O O . ASP A 1 94 ? -0.991 23.114 8.865 1 98.89 94 ASP A O 1
ATOM 673 N N . LEU A 1 95 ? 0.938 24.041 8.287 1 98.78 95 LEU A N 1
ATOM 674 C CA . LEU A 1 95 ? 1.252 23.056 7.257 1 98.78 95 LEU A CA 1
ATOM 675 C C . LEU A 1 95 ? 2.057 21.899 7.839 1 98.78 95 LEU A C 1
ATOM 677 O O . LEU A 1 95 ? 2.391 20.949 7.126 1 98.78 95 LEU A O 1
ATOM 681 N N . SER A 1 96 ? 2.382 22.006 9.132 1 98.41 96 SER A N 1
ATOM 682 C CA . SER A 1 96 ? 3.227 21.031 9.814 1 98.41 96 SER A CA 1
ATOM 683 C C . SER A 1 96 ? 2.429 19.798 10.223 1 98.41 96 SER A C 1
ATOM 685 O O . SER A 1 96 ? 1.2 19.785 10.121 1 98.41 96 SER A O 1
ATOM 687 N N . THR A 1 97 ? 3.163 18.788 10.541 1 98.2 97 THR A N 1
ATOM 688 C CA . THR A 1 97 ? 2.569 17.654 11.24 1 98.2 97 THR A CA 1
ATOM 689 C C . THR A 1 97 ? 2.601 17.872 12.75 1 98.2 97 THR A C 1
ATOM 691 O O . THR A 1 97 ? 3.597 17.559 13.406 1 98.2 97 THR A O 1
ATOM 694 N N . THR A 1 98 ? 1.507 18.341 13.299 1 97.91 98 THR A N 1
ATOM 695 C CA . THR A 1 98 ? 1.435 18.857 14.661 1 97.91 98 THR A CA 1
ATOM 696 C C . THR A 1 98 ? 0.67 17.894 15.564 1 97.91 98 THR A C 1
ATOM 698 O O . THR A 1 98 ? 0.933 17.82 16.766 1 97.91 98 THR A O 1
ATOM 701 N N . GLY A 1 99 ? -0.187 17.09 15.005 1 97.99 99 GLY A N 1
ATOM 702 C CA . GLY A 1 99 ? -1.019 16.165 15.757 1 97.99 99 GLY A CA 1
ATOM 703 C C . GLY A 1 99 ? -2.311 16.789 16.249 1 97.99 99 GLY A C 1
ATOM 704 O O . GLY A 1 99 ? -2.389 18.007 16.429 1 97.99 99 GLY A O 1
ATOM 705 N N . PRO A 1 100 ? -3.294 15.955 16.425 1 98.22 100 PRO A N 1
ATOM 706 C CA . PRO A 1 100 ? -4.626 16.462 16.76 1 98.22 100 PRO A CA 1
ATOM 707 C C . PRO A 1 100 ? -4.675 17.137 18.129 1 98.22 100 PRO A C 1
ATOM 709 O O . PRO A 1 100 ? -5.306 18.186 18.282 1 98.22 100 PRO A O 1
ATOM 712 N N . SER A 1 101 ? -4.055 16.59 19.115 1 96.91 101 SER A N 1
ATOM 713 C CA . SER A 1 101 ? -4.093 17.14 20.466 1 96.91 101 SER A CA 1
ATOM 714 C C . SER A 1 101 ? -3.492 18.541 20.509 1 96.91 101 SER A C 1
ATOM 716 O O . SER A 1 101 ? -4.088 19.461 21.074 1 96.91 101 SER A O 1
ATOM 718 N N . MET A 1 102 ? -2.339 18.681 19.946 1 97.69 102 MET A N 1
ATOM 719 C CA . MET A 1 102 ? -1.682 19.984 19.903 1 97.69 102 MET A CA 1
ATOM 720 C C . MET A 1 102 ? -2.491 20.974 19.072 1 97.69 102 MET A C 1
ATOM 722 O O . MET A 1 102 ? -2.637 22.137 19.451 1 97.69 102 MET A O 1
ATOM 726 N N . ALA A 1 103 ? -2.998 20.535 17.935 1 98.47 103 ALA A N 1
ATOM 727 C CA . ALA A 1 103 ? -3.82 21.389 17.081 1 98.47 103 ALA A CA 1
ATOM 728 C C . ALA A 1 103 ? -5.021 21.937 17.846 1 98.47 103 ALA A C 1
ATOM 730 O O . ALA A 1 103 ? -5.339 23.124 17.747 1 98.47 103 ALA A O 1
ATOM 731 N N . LYS A 1 104 ? -5.683 21.097 18.617 1 97.93 104 LYS A N 1
ATOM 732 C CA . LYS A 1 104 ? -6.841 21.5 19.41 1 97.93 104 LYS A CA 1
ATOM 733 C C . LYS A 1 104 ? -6.449 22.525 20.471 1 97.93 104 LYS A C 1
ATOM 735 O O . LYS A 1 104 ? -7.167 23.502 20.693 1 97.93 104 LYS A O 1
ATOM 740 N N . THR A 1 105 ? -5.371 22.253 21.088 1 98.05 105 THR A N 1
ATOM 741 C CA . THR A 1 105 ? -4.884 23.152 22.128 1 98.05 105 THR A CA 1
ATOM 742 C C . THR A 1 105 ? -4.601 24.538 21.556 1 98.05 105 THR A C 1
ATOM 744 O O . THR A 1 105 ? -5.043 25.547 22.109 1 98.05 105 THR A O 1
ATOM 747 N N . ILE A 1 106 ? -3.913 24.609 20.479 1 98.63 106 ILE A N 1
ATOM 748 C CA . ILE A 1 106 ? -3.549 25.88 19.861 1 98.63 106 ILE A CA 1
ATOM 749 C C . ILE A 1 106 ? -4.806 26.587 19.358 1 98.63 106 ILE A C 1
ATOM 751 O O . ILE A 1 106 ? -4.968 27.793 19.557 1 98.63 106 ILE A O 1
ATOM 755 N N . ALA A 1 107 ? -5.702 25.851 18.743 1 98.63 107 ALA A N 1
ATOM 756 C CA . ALA A 1 107 ? -6.944 26.415 18.22 1 98.63 107 ALA A CA 1
ATOM 757 C C . ALA A 1 107 ? -7.751 27.087 19.327 1 98.63 107 ALA A C 1
ATOM 759 O O . ALA A 1 107 ? -8.297 28.175 19.132 1 98.63 107 ALA A O 1
ATOM 760 N N . ALA A 1 108 ? -7.833 26.405 20.441 1 98.13 108 ALA A N 1
ATOM 761 C CA . ALA A 1 108 ? -8.586 26.941 21.572 1 98.13 108 ALA A CA 1
ATOM 762 C C . ALA A 1 108 ? -7.983 28.257 22.057 1 98.13 108 ALA A C 1
ATOM 764 O O . ALA A 1 108 ? -8.711 29.204 22.364 1 98.13 108 ALA A O 1
ATOM 765 N N . GLU A 1 109 ? -6.71 28.3 22.15 1 97.92 109 GLU A N 1
ATOM 766 C CA . GLU A 1 109 ? -6.02 29.51 22.588 1 97.92 109 GLU A CA 1
ATOM 767 C C . GLU A 1 109 ? -6.222 30.651 21.595 1 97.92 109 GLU A C 1
ATOM 769 O O . GLU A 1 109 ? -6.432 31.798 21.994 1 97.92 109 GLU A O 1
ATOM 774 N N . LEU A 1 110 ? -6.157 30.371 20.33 1 98.38 110 LEU A N 1
ATOM 775 C CA . LEU A 1 110 ? -6.304 31.38 19.287 1 98.38 110 LEU A CA 1
ATOM 776 C C . LEU A 1 110 ? -7.738 31.895 19.226 1 98.38 110 LEU A C 1
ATOM 778 O O . LEU A 1 110 ? -7.967 33.073 18.941 1 98.38 110 LEU A O 1
ATOM 782 N N . ALA A 1 111 ? -8.661 30.98 19.461 1 96.69 111 ALA A N 1
ATOM 783 C CA . ALA A 1 111 ? -10.068 31.372 19.447 1 96.69 111 ALA A CA 1
ATOM 784 C C . ALA A 1 111 ? -10.335 32.493 20.448 1 96.69 111 ALA A C 1
ATOM 786 O O . ALA A 1 111 ? -11.121 33.403 20.174 1 96.69 111 ALA A O 1
ATOM 787 N N . GLY A 1 112 ? -9.689 32.386 21.555 1 95.3 112 GLY A N 1
ATOM 788 C CA . GLY A 1 112 ? -9.833 33.412 22.575 1 95.3 112 GLY A CA 1
ATOM 789 C C . GLY A 1 112 ? -9.33 34.772 22.129 1 95.3 112 GLY A C 1
ATOM 790 O O . GLY A 1 112 ? -9.687 35.795 22.716 1 95.3 112 GLY A O 1
ATOM 791 N N . ARG A 1 113 ? -8.582 34.813 21.064 1 95.35 113 ARG A N 1
ATOM 792 C CA . ARG A 1 113 ? -7.992 36.046 20.555 1 95.35 113 ARG A CA 1
ATOM 793 C C . ARG A 1 113 ? -8.638 36.459 19.237 1 95.35 113 ARG A C 1
ATOM 795 O O . ARG A 1 113 ? -8.195 37.414 18.595 1 95.35 113 ARG A O 1
ATOM 802 N N . GLY A 1 114 ? -9.634 35.668 18.816 1 96.53 114 GLY A N 1
ATOM 803 C CA . GLY A 1 114 ? -10.317 35.951 17.564 1 96.53 114 GLY A CA 1
ATOM 804 C C . GLY A 1 114 ? -9.498 35.583 16.341 1 96.53 114 GLY A C 1
ATOM 805 O O . GLY A 1 114 ? -9.684 36.16 15.267 1 96.53 114 GLY A O 1
ATOM 806 N N . ILE A 1 115 ? -8.508 34.779 16.469 1 98.44 115 ILE A N 1
ATOM 807 C CA . ILE A 1 115 ? -7.668 34.318 15.369 1 98.44 115 ILE A CA 1
ATOM 808 C C . ILE A 1 115 ? -8.085 32.907 14.958 1 98.44 115 ILE A C 1
ATOM 810 O O . ILE A 1 115 ? -8.258 32.032 15.809 1 98.44 115 ILE A O 1
ATOM 814 N N . ALA A 1 116 ? -8.318 32.675 13.672 1 98.59 116 ALA A N 1
ATOM 815 C CA . ALA A 1 116 ? -8.716 31.363 13.167 1 98.59 116 ALA A CA 1
ATOM 816 C C . ALA A 1 116 ? -7.506 30.446 13.011 1 98.59 116 ALA A C 1
ATOM 818 O O . ALA A 1 116 ? -6.464 30.864 12.502 1 98.59 116 ALA A O 1
ATOM 819 N N . TRP A 1 117 ? -7.625 29.249 13.535 1 98.73 117 TRP A N 1
ATOM 820 C CA . TRP A 1 117 ? -6.643 28.191 13.323 1 98.73 117 TRP A CA 1
ATOM 821 C C . TRP A 1 117 ? -7.067 27.278 12.177 1 98.73 117 TRP A C 1
ATOM 823 O O . TRP A 1 117 ? -8.212 26.822 12.13 1 98.73 117 TRP A O 1
ATOM 833 N N . VAL A 1 118 ? -6.147 26.978 11.265 1 98.83 118 VAL A N 1
ATOM 834 C CA . VAL A 1 118 ? -6.384 26.066 10.15 1 98.83 118 VAL A CA 1
ATOM 835 C C . VAL A 1 118 ? -5.336 24.955 10.159 1 98.83 118 VAL A C 1
ATOM 837 O O . VAL A 1 118 ? -4.143 25.218 9.994 1 98.83 118 VAL A O 1
ATOM 840 N N . ASP A 1 119 ? -5.756 23.694 10.365 1 98.35 119 ASP A N 1
ATOM 841 C CA . ASP A 1 119 ? -4.888 22.562 10.054 1 98.35 119 ASP A CA 1
ATOM 842 C C . ASP A 1 119 ? -4.775 22.356 8.545 1 98.35 119 ASP A C 1
ATOM 844 O O . ASP A 1 119 ? -5.783 22.169 7.861 1 98.35 119 ASP A O 1
ATOM 848 N N . ALA A 1 120 ? -3.555 22.285 8.087 1 98.83 120 ALA A N 1
ATOM 849 C CA . ALA A 1 120 ? -3.408 22.023 6.658 1 98.83 120 ALA A CA 1
ATOM 850 C C . ALA A 1 120 ? -2.148 21.211 6.376 1 98.83 120 ALA A C 1
ATOM 852 O O . ALA A 1 120 ? -1.353 21.569 5.503 1 98.83 120 ALA A O 1
ATOM 853 N N . PRO A 1 121 ? -1.976 20.115 7.127 1 98.75 121 PRO A N 1
ATOM 854 C CA . PRO A 1 121 ? -0.803 19.299 6.805 1 98.75 121 PRO A CA 1
ATOM 855 C C . PRO A 1 121 ? -0.797 18.822 5.354 1 98.75 121 PRO A C 1
ATOM 857 O O . PRO A 1 121 ? -1.834 18.853 4.686 1 98.75 121 PRO A O 1
ATOM 860 N N . VAL A 1 122 ? 0.403 18.435 4.898 1 98.64 122 VAL A N 1
ATOM 861 C CA . VAL A 1 122 ? 0.548 18.169 3.471 1 98.64 122 VAL A CA 1
ATOM 862 C C . VAL A 1 122 ? 1.248 16.829 3.263 1 98.64 122 VAL A C 1
ATOM 864 O O . VAL A 1 122 ? 1.941 16.338 4.157 1 98.64 122 VAL A O 1
ATOM 867 N N . SER A 1 123 ? 1.05 16.236 2.147 1 98.15 123 SER A N 1
ATOM 868 C CA . SER A 1 123 ? 1.746 15.045 1.672 1 98.15 123 SER A CA 1
ATOM 869 C C . SER A 1 123 ? 2.184 15.203 0.22 1 98.15 123 SER A C 1
ATOM 871 O O . SER A 1 123 ? 1.516 15.878 -0.566 1 98.15 123 SER A O 1
ATOM 873 N N . GLY A 1 124 ? 3.301 14.576 -0.162 1 95.66 124 GLY A N 1
ATOM 874 C CA . GLY A 1 124 ? 3.823 14.655 -1.518 1 95.66 124 GLY A CA 1
ATOM 875 C C . GLY A 1 124 ? 5.295 15.014 -1.571 1 95.66 124 GLY A C 1
ATOM 876 O O . GLY A 1 124 ? 5.913 14.969 -2.637 1 95.66 124 GLY A O 1
ATOM 877 N N . GLY A 1 125 ? 5.895 15.412 -0.474 1 93.86 125 GLY A N 1
ATOM 878 C CA . GLY A 1 125 ? 7.328 15.625 -0.351 1 93.86 125 GLY A CA 1
ATOM 879 C C . GLY A 1 125 ? 7.804 16.897 -1.026 1 93.86 125 GLY A C 1
ATOM 880 O O . GLY A 1 125 ? 6.992 17.731 -1.432 1 93.86 125 GLY A O 1
ATOM 881 N N . ILE A 1 126 ? 9.079 16.995 -1.096 1 93.9 126 ILE A N 1
ATOM 882 C CA . ILE A 1 126 ? 9.733 18.186 -1.626 1 93.9 126 ILE A CA 1
ATOM 883 C C . ILE A 1 126 ? 9.339 18.385 -3.087 1 93.9 126 ILE A C 1
ATOM 885 O O . ILE A 1 126 ? 9.069 19.509 -3.517 1 93.9 126 ILE A O 1
ATOM 889 N N . ALA A 1 127 ? 9.26 17.289 -3.794 1 93.89 127 ALA A N 1
ATOM 890 C CA . ALA A 1 127 ? 8.859 17.374 -5.196 1 93.89 127 ALA A CA 1
ATOM 891 C C . ALA A 1 127 ? 7.444 17.931 -5.329 1 93.89 127 ALA A C 1
ATOM 893 O O . ALA A 1 127 ? 7.181 18.776 -6.187 1 93.89 127 ALA A O 1
ATOM 894 N N . GLY A 1 128 ? 6.551 17.449 -4.502 1 96.23 128 GLY A N 1
ATOM 895 C CA . GLY A 1 128 ? 5.196 17.978 -4.511 1 96.23 128 GLY A CA 1
ATOM 896 C C . GLY A 1 128 ? 5.129 19.452 -4.157 1 96.23 128 GLY A C 1
ATOM 897 O O . GLY A 1 128 ? 4.354 20.204 -4.752 1 96.23 128 GLY A O 1
ATOM 898 N N . ALA A 1 129 ? 5.935 19.87 -3.236 1 97.34 129 ALA A N 1
ATOM 899 C CA . ALA A 1 129 ? 5.975 21.271 -2.824 1 97.34 129 ALA A CA 1
ATOM 900 C C . ALA A 1 129 ? 6.472 22.163 -3.958 1 97.34 129 ALA A C 1
ATOM 902 O O . ALA A 1 129 ? 5.94 23.255 -4.175 1 97.34 129 ALA A O 1
ATOM 903 N N . ARG A 1 130 ? 7.458 21.671 -4.672 1 96.74 130 ARG A N 1
ATOM 904 C CA . ARG A 1 130 ? 8.033 22.426 -5.78 1 96.74 130 ARG A CA 1
ATOM 905 C C . ARG A 1 130 ? 7.052 22.525 -6.943 1 96.74 130 ARG A C 1
ATOM 907 O O . ARG A 1 130 ? 6.93 23.579 -7.571 1 96.74 130 ARG A O 1
ATOM 914 N N . ASN A 1 131 ? 6.303 21.449 -7.152 1 96.99 131 ASN A N 1
ATOM 915 C CA . ASN A 1 131 ? 5.48 21.341 -8.352 1 96.99 131 ASN A CA 1
ATOM 916 C C . ASN A 1 131 ? 4.054 21.822 -8.1 1 96.99 131 ASN A C 1
ATOM 918 O O . ASN A 1 131 ? 3.272 21.978 -9.039 1 96.99 131 ASN A O 1
ATOM 922 N N . GLY A 1 132 ? 3.758 22.058 -6.871 1 97.82 132 GLY A N 1
ATOM 923 C CA . GLY A 1 132 ? 2.396 22.448 -6.545 1 97.82 132 GLY A CA 1
ATOM 924 C C . GLY A 1 132 ? 1.4 21.311 -6.686 1 97.82 132 GLY A C 1
ATOM 925 O O . GLY A 1 132 ? 0.287 21.512 -7.176 1 97.82 132 GLY A O 1
ATOM 926 N N . SER A 1 133 ? 1.829 20.118 -6.301 1 97.94 133 SER A N 1
ATOM 927 C CA . SER A 1 133 ? 0.994 18.936 -6.484 1 97.94 133 SER A CA 1
ATOM 928 C C . SER A 1 133 ? 0.782 18.2 -5.165 1 97.94 133 SER A C 1
ATOM 930 O O . SER A 1 133 ? 0.529 16.993 -5.155 1 97.94 133 SER A O 1
ATOM 932 N N . LEU A 1 134 ? 0.909 18.895 -4.094 1 98.5 134 LEU A N 1
ATOM 933 C CA . LEU A 1 134 ? 0.721 18.293 -2.779 1 98.5 134 LEU A CA 1
ATOM 934 C C . LEU A 1 134 ? -0.742 17.931 -2.55 1 98.5 134 LEU A C 1
ATOM 936 O O . LEU A 1 134 ? -1.634 18.515 -3.17 1 98.5 134 LEU A O 1
ATOM 940 N N . ALA A 1 135 ? -0.929 16.929 -1.716 1 98.7 135 ALA A N 1
ATOM 941 C CA . ALA A 1 135 ? -2.217 16.763 -1.047 1 98.7 135 ALA A CA 1
ATOM 942 C C . ALA A 1 135 ? -2.302 17.635 0.202 1 98.7 135 ALA A C 1
ATOM 944 O O . ALA A 1 135 ? -1.537 17.448 1.151 1 98.7 135 ALA A O 1
ATOM 945 N N . VAL A 1 136 ? -3.23 18.581 0.196 1 98.88 136 VAL A N 1
ATOM 946 C CA . VAL A 1 136 ? -3.393 19.507 1.312 1 98.88 136 VAL A CA 1
ATOM 947 C C . VAL A 1 136 ? -4.653 19.154 2.098 1 98.88 136 VAL A C 1
ATOM 949 O O . VAL A 1 136 ? -5.77 19.324 1.602 1 98.88 136 VAL A O 1
ATOM 952 N N . MET A 1 137 ? -4.514 18.682 3.309 1 98.9 137 MET A N 1
ATOM 953 C CA . MET A 1 137 ? -5.629 18.319 4.179 1 98.9 137 MET A CA 1
ATOM 954 C C . MET A 1 137 ? -6.038 19.495 5.059 1 98.9 137 MET A C 1
ATOM 956 O O . MET A 1 137 ? -5.196 20.102 5.723 1 98.9 137 MET A O 1
ATOM 960 N N . VAL A 1 138 ? -7.338 19.798 5.057 1 98.87 138 VAL A N 1
ATOM 961 C CA . VAL A 1 138 ? -7.684 21.061 5.699 1 98.87 138 VAL A CA 1
ATOM 962 C C . VAL A 1 138 ? -8.831 20.844 6.683 1 98.87 138 VAL A C 1
ATOM 964 O O . VAL A 1 138 ? -9.858 20.259 6.33 1 98.87 138 VAL A O 1
ATOM 967 N N . SER A 1 139 ? -8.649 21.256 7.878 1 98.6 139 SER A N 1
ATOM 968 C CA . SER A 1 139 ? -9.75 21.327 8.833 1 98.6 139 SER A CA 1
ATOM 969 C C . SER A 1 139 ? -9.855 22.717 9.452 1 98.6 139 SER A C 1
ATOM 971 O O . SER A 1 139 ? -8.877 23.237 9.993 1 98.6 139 SER A O 1
ATOM 973 N N . CYS A 1 140 ? -10.951 23.38 9.326 1 98.57 140 CYS A N 1
ATOM 974 C CA . CYS A 1 140 ? -11.335 24.684 9.853 1 98.57 140 CYS A CA 1
ATOM 975 C C . CYS A 1 14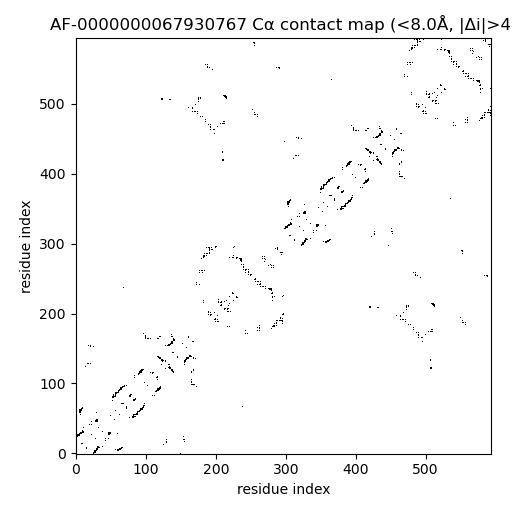0 ? -12.797 24.987 9.545 1 98.57 140 CYS A C 1
ATOM 977 O O . CYS A 1 140 ? -13.464 24.213 8.857 1 98.57 140 CYS A O 1
ATOM 979 N N . LYS A 1 141 ? -13.268 26.108 10.104 1 98.11 141 LYS A N 1
ATOM 980 C CA . LYS A 1 141 ? -14.615 26.536 9.738 1 98.11 141 LYS A CA 1
ATOM 981 C C . LYS A 1 141 ? -14.74 26.726 8.229 1 98.11 141 LYS A C 1
ATOM 983 O O . LYS A 1 141 ? -13.815 27.223 7.582 1 98.11 141 LYS A O 1
ATOM 988 N N . LYS A 1 142 ? -15.912 26.358 7.718 1 98.22 142 LYS A N 1
ATOM 989 C CA . LYS A 1 142 ? -16.153 26.403 6.279 1 98.22 142 LYS A CA 1
ATOM 990 C C . LYS A 1 142 ? -15.932 27.809 5.728 1 98.22 142 LYS A C 1
ATOM 992 O O . LYS A 1 142 ? -15.394 27.974 4.632 1 98.22 142 LYS A O 1
ATOM 997 N N . SER A 1 143 ? -16.307 28.784 6.456 1 98.24 143 SER A N 1
ATOM 998 C CA . SER A 1 143 ? -16.151 30.163 6.004 1 98.24 143 SER A CA 1
ATOM 999 C C . SER A 1 143 ? -14.679 30.532 5.852 1 98.24 143 SER A C 1
ATOM 1001 O O . SER A 1 143 ? -14.3 31.214 4.898 1 98.24 143 SER A O 1
ATOM 1003 N N . VAL A 1 144 ? -13.91 30.094 6.774 1 98.47 144 VAL A N 1
ATOM 1004 C CA . VAL A 1 144 ? -12.473 30.339 6.714 1 98.47 144 VAL A CA 1
ATOM 1005 C C . VAL A 1 144 ? -11.87 29.591 5.527 1 98.47 144 VAL A C 1
ATOM 1007 O O . VAL A 1 144 ? -11.073 30.152 4.771 1 98.47 144 VAL A O 1
ATOM 1010 N N . PHE A 1 145 ? -12.308 28.388 5.329 1 98.62 145 PHE A N 1
ATOM 1011 C CA . PHE A 1 145 ? -11.822 27.582 4.215 1 98.62 145 PHE A CA 1
ATOM 1012 C C . PHE A 1 145 ? -12.083 28.281 2.886 1 98.62 145 PHE A C 1
ATOM 1014 O O . PHE A 1 145 ? -11.195 28.362 2.035 1 98.62 145 PHE A O 1
ATOM 1021 N N . ASP A 1 146 ? -13.241 28.739 2.73 1 97.96 146 ASP A N 1
ATOM 1022 C CA . ASP A 1 146 ? -13.624 29.405 1.489 1 97.96 146 ASP A CA 1
ATOM 1023 C C . ASP A 1 146 ? -12.741 30.623 1.224 1 97.96 146 ASP A C 1
ATOM 1025 O O . ASP A 1 146 ? -12.417 30.924 0.074 1 97.96 146 ASP A O 1
ATOM 1029 N N . GLU A 1 147 ? -12.392 31.237 2.235 1 96.69 147 GLU A N 1
ATOM 1030 C CA . GLU A 1 147 ? -11.571 32.439 2.122 1 96.69 147 GLU A CA 1
ATOM 1031 C C . GLU A 1 147 ? -10.142 32.094 1.712 1 96.69 147 GLU A C 1
ATOM 1033 O O . GLU A 1 147 ? -9.539 32.793 0.894 1 96.69 147 GLU A O 1
ATOM 1038 N N . ILE A 1 148 ? -9.602 31.033 2.212 1 97.81 148 ILE A N 1
ATOM 1039 C CA . ILE A 1 148 ? -8.168 30.808 2.062 1 97.81 148 ILE A CA 1
ATOM 1040 C C . ILE A 1 148 ? -7.918 29.797 0.946 1 97.81 148 ILE A C 1
ATOM 1042 O O . ILE A 1 148 ? -6.779 29.613 0.51 1 97.81 148 ILE A O 1
ATOM 1046 N N . GLU A 1 149 ? -8.916 29.116 0.446 1 97.85 149 GLU A N 1
ATOM 1047 C CA . GLU A 1 149 ? -8.796 28.037 -0.529 1 97.85 149 GLU A CA 1
ATOM 1048 C C . GLU A 1 149 ? -8.033 28.494 -1.769 1 97.85 149 GLU A C 1
ATOM 1050 O O . GLU A 1 149 ? -7.176 27.77 -2.279 1 97.85 149 GLU A O 1
ATOM 1055 N N . PRO A 1 150 ? -8.248 29.66 -2.31 1 97.51 150 PRO A N 1
ATOM 1056 C CA . PRO A 1 150 ? -7.494 30.085 -3.491 1 97.51 150 PRO A CA 1
ATOM 1057 C C . PRO A 1 150 ? -5.992 30.17 -3.233 1 97.51 150 PRO A C 1
ATOM 1059 O O . PRO A 1 150 ? -5.191 29.928 -4.14 1 97.51 150 PRO A O 1
ATOM 1062 N N . VAL A 1 151 ? -5.63 30.521 -2.03 1 97.85 151 VAL A N 1
ATOM 1063 C CA . VAL A 1 151 ? -4.213 30.595 -1.69 1 97.85 151 VAL A CA 1
ATOM 1064 C C . VAL A 1 151 ? -3.64 29.186 -1.555 1 97.85 151 VAL A C 1
ATOM 1066 O O . VAL A 1 151 ? -2.545 28.904 -2.047 1 97.85 151 VAL A O 1
ATOM 1069 N N . LEU A 1 152 ? -4.408 28.23 -0.914 1 98.43 152 LEU A N 1
ATOM 1070 C CA . LEU A 1 152 ? -3.968 26.853 -0.715 1 98.43 152 LEU A CA 1
ATOM 1071 C C . LEU A 1 152 ? -3.837 26.126 -2.049 1 98.43 152 LEU A C 1
ATOM 1073 O O . LEU A 1 152 ? -3.054 25.181 -2.171 1 98.43 152 LEU A O 1
ATOM 1077 N N . ALA A 1 153 ? -4.553 26.59 -3.047 1 98 153 ALA A N 1
ATOM 1078 C CA . ALA A 1 153 ? -4.56 25.958 -4.364 1 98 153 ALA A CA 1
ATOM 1079 C C . ALA A 1 153 ? -3.185 26.042 -5.02 1 98 153 ALA A C 1
ATOM 1081 O O . ALA A 1 153 ? -2.872 25.262 -5.922 1 98 153 ALA A O 1
ATOM 1082 N N . ASN A 1 154 ? -2.337 26.958 -4.559 1 97.85 154 ASN A N 1
ATOM 1083 C CA . ASN A 1 154 ? -0.984 27.089 -5.089 1 97.85 154 ASN A CA 1
ATOM 1084 C C . ASN A 1 154 ? -0.113 25.898 -4.702 1 97.85 154 ASN A C 1
ATOM 1086 O O . ASN A 1 154 ? 0.953 25.689 -5.284 1 97.85 154 ASN A O 1
ATOM 1090 N N . PHE A 1 155 ? -0.572 25.163 -3.713 1 98.41 155 PHE A N 1
ATOM 1091 C CA . PHE A 1 155 ? 0.268 24.095 -3.184 1 98.41 155 PHE A CA 1
ATOM 1092 C C . PHE A 1 155 ? -0.155 22.744 -3.746 1 98.41 155 PHE A C 1
ATOM 1094 O O . PHE A 1 155 ? 0.621 21.786 -3.725 1 98.41 155 PHE A O 1
ATOM 1101 N N . GLY A 1 156 ? -1.42 22.619 -4.09 1 98.27 156 GLY A N 1
ATOM 1102 C CA . GLY A 1 156 ? -1.875 21.342 -4.615 1 98.27 156 GLY A CA 1
ATOM 1103 C C . GLY A 1 156 ? -3.359 21.105 -4.406 1 98.27 156 GLY A C 1
ATOM 1104 O O . GLY A 1 156 ? -4.138 22.056 -4.313 1 98.27 156 GLY A O 1
ATOM 1105 N N . LYS A 1 157 ? -3.784 19.892 -4.441 1 98.39 157 LYS A N 1
ATOM 1106 C CA . LYS A 1 157 ? -5.178 19.493 -4.272 1 98.39 157 LYS A CA 1
ATOM 1107 C C . LYS A 1 157 ? -5.61 19.611 -2.813 1 98.39 157 LYS A C 1
ATOM 1109 O O . LYS A 1 157 ? -4.911 19.143 -1.913 1 98.39 157 LYS A O 1
ATOM 1114 N N . ARG A 1 158 ? -6.738 20.253 -2.54 1 98.67 158 ARG A N 1
ATOM 1115 C CA . ARG A 1 158 ? -7.245 20.443 -1.185 1 98.67 158 ARG A CA 1
ATOM 1116 C C . ARG A 1 158 ? -8.3 19.396 -0.842 1 98.67 158 ARG A C 1
ATOM 1118 O O . ARG A 1 158 ? -9.171 19.095 -1.66 1 98.67 158 ARG A O 1
ATOM 1125 N N . PHE A 1 159 ? -8.219 18.878 0.329 1 98.74 159 PHE A N 1
ATOM 1126 C CA . PHE A 1 159 ? -9.214 17.972 0.893 1 98.74 159 PHE A CA 1
ATOM 1127 C C . PHE A 1 159 ? -9.797 18.542 2.18 1 98.74 159 PHE A C 1
ATOM 1129 O O . PHE A 1 159 ? -9.098 18.649 3.19 1 98.74 159 PHE A O 1
ATOM 1136 N N . TYR A 1 160 ? -11.022 18.93 2.135 1 98.56 160 TYR A N 1
ATOM 1137 C CA . TYR A 1 160 ? -11.671 19.492 3.314 1 98.56 160 TYR A CA 1
ATOM 1138 C C . TYR A 1 160 ? -12.105 18.391 4.275 1 98.56 160 TYR A C 1
ATOM 1140 O O . TYR A 1 160 ? -12.908 17.526 3.916 1 98.56 160 TYR A O 1
ATOM 1148 N N . CYS A 1 161 ? -11.621 18.392 5.512 1 98.33 161 CYS A N 1
ATOM 1149 C CA . CYS A 1 161 ? -11.786 17.312 6.479 1 98.33 161 CYS A CA 1
ATOM 1150 C C . CYS A 1 161 ? -12.858 17.657 7.505 1 98.33 161 CYS A C 1
ATOM 1152 O O . CYS A 1 161 ? -13.206 16.829 8.349 1 98.33 161 CYS A O 1
ATOM 1154 N N . GLY A 1 162 ? -13.307 18.901 7.456 1 97.32 162 GLY A N 1
ATOM 1155 C CA . GLY A 1 162 ? -14.322 19.298 8.419 1 97.32 162 GLY A CA 1
ATOM 1156 C C . GLY A 1 162 ? -13.93 20.519 9.23 1 97.32 162 GLY A C 1
ATOM 1157 O O . GLY A 1 162 ? -12.902 21.144 8.962 1 97.32 162 GLY A O 1
ATOM 1158 N N . GLU A 1 163 ? -14.741 20.84 10.287 1 97.43 163 GLU A N 1
ATOM 1159 C CA . GLU A 1 163 ? -14.609 22.132 10.954 1 97.43 163 GLU A CA 1
ATOM 1160 C C . GLU A 1 163 ? -13.766 22.017 12.22 1 97.43 163 GLU A C 1
ATOM 1162 O O . GLU A 1 163 ? -13.288 23.023 12.748 1 97.43 163 GLU A O 1
ATOM 1167 N N . ASN A 1 164 ? -13.559 20.79 12.675 1 96.7 164 ASN A N 1
ATOM 1168 C CA . ASN A 1 164 ? -12.926 20.609 13.978 1 96.7 164 ASN A CA 1
ATOM 1169 C C . ASN A 1 164 ? -11.405 20.59 13.864 1 96.7 164 ASN A C 1
ATOM 1171 O O . ASN A 1 164 ? -10.85 19.877 13.025 1 96.7 164 ASN A O 1
ATOM 1175 N N . ALA A 1 165 ? -10.788 21.377 14.726 1 97.99 165 ALA A N 1
ATOM 1176 C CA . ALA A 1 165 ? -9.329 21.357 14.789 1 97.99 165 ALA A CA 1
ATOM 1177 C C . ALA A 1 165 ? -8.813 19.951 15.083 1 97.99 165 ALA A C 1
ATOM 1179 O O . ALA A 1 165 ? -9.373 19.239 15.919 1 97.99 165 ALA A O 1
ATOM 1180 N N . GLY A 1 166 ? -7.831 19.556 14.361 1 98.14 166 GLY A N 1
ATOM 1181 C CA . GLY A 1 166 ? -7.19 18.278 14.628 1 98.14 166 GLY A CA 1
ATOM 1182 C C . GLY A 1 166 ? -7.601 17.19 13.654 1 98.14 166 GLY A C 1
ATOM 1183 O O . GLY A 1 166 ? -6.895 16.191 13.497 1 98.14 166 GLY A O 1
ATOM 1184 N N . THR A 1 167 ? -8.686 17.34 12.95 1 98.07 167 THR A N 1
ATOM 1185 C CA . THR A 1 167 ? -9.193 16.278 12.088 1 98.07 167 THR A CA 1
ATOM 1186 C C . THR A 1 167 ? -8.265 16.059 10.897 1 98.07 167 THR A C 1
ATOM 1188 O O . THR A 1 167 ? -7.986 14.918 10.523 1 98.07 167 THR A O 1
ATOM 1191 N N . ALA A 1 168 ? -7.798 17.078 10.297 1 98.69 168 ALA A N 1
ATOM 1192 C CA . ALA A 1 168 ? -6.845 16.955 9.197 1 98.69 168 ALA A CA 1
ATOM 1193 C C . ALA A 1 168 ? -5.549 16.3 9.664 1 98.69 168 ALA A C 1
ATOM 1195 O O . ALA A 1 168 ? -4.914 15.558 8.911 1 98.69 168 ALA A O 1
ATOM 1196 N N . GLN A 1 169 ? -5.156 16.602 10.874 1 98.77 169 GLN A N 1
ATOM 1197 C CA . GLN A 1 169 ? -3.964 15.981 11.444 1 98.77 169 GLN A CA 1
ATOM 1198 C C . GLN A 1 169 ? -4.148 14.474 11.595 1 98.77 169 GLN A C 1
ATOM 1200 O O . GLN A 1 169 ? -3.206 13.705 11.39 1 98.77 169 GLN A O 1
ATOM 1205 N N . VAL A 1 170 ? -5.349 14.045 11.964 1 98.74 170 VAL A N 1
ATOM 1206 C CA . VAL A 1 170 ? -5.648 12.621 12.073 1 98.74 170 VAL A CA 1
ATOM 1207 C C . VAL A 1 170 ? -5.451 11.947 10.718 1 98.74 170 VAL A C 1
ATOM 1209 O O . VAL A 1 170 ? -4.826 10.887 10.63 1 98.74 170 VAL A O 1
ATOM 1212 N N . ALA A 1 171 ? -5.965 12.577 9.694 1 98.71 171 ALA A N 1
ATOM 1213 C CA . ALA A 1 171 ? -5.809 12.046 8.342 1 98.71 171 ALA A CA 1
ATOM 1214 C C . ALA A 1 171 ? -4.335 11.941 7.961 1 98.71 171 ALA A C 1
ATOM 1216 O O . ALA A 1 171 ? -3.898 10.922 7.421 1 98.71 171 ALA A O 1
ATOM 1217 N N . LYS A 1 172 ? -3.56 12.951 8.242 1 98.87 172 LYS A N 1
ATOM 1218 C CA . LYS A 1 172 ? -2.131 12.987 7.945 1 98.87 172 LYS A CA 1
ATOM 1219 C C . LYS A 1 172 ? -1.39 11.87 8.674 1 98.87 172 LYS A C 1
ATOM 1221 O O . LYS A 1 172 ? -0.546 11.19 8.085 1 98.87 172 LYS A O 1
ATOM 1226 N N . LEU A 1 173 ? -1.708 11.736 9.914 1 98.88 173 LEU A N 1
ATOM 1227 C CA . LEU A 1 173 ? -1.028 10.725 10.716 1 98.88 173 LEU A CA 1
ATOM 1228 C C . LEU A 1 173 ? -1.343 9.323 10.203 1 98.88 173 LEU A C 1
ATOM 1230 O O . LEU A 1 173 ? -0.451 8.476 10.113 1 98.88 173 LEU A O 1
ATOM 1234 N N . GLY A 1 174 ? -2.651 9.071 9.912 1 98.88 174 GLY A N 1
ATOM 1235 C CA . GLY A 1 174 ? -3.002 7.795 9.308 1 98.88 174 GLY A CA 1
ATOM 1236 C C . GLY A 1 174 ? -2.251 7.519 8.019 1 98.88 174 GLY A C 1
ATOM 1237 O O . GLY A 1 174 ? -1.741 6.415 7.816 1 98.88 174 GLY A O 1
ATOM 1238 N N . ASN A 1 175 ? -2.184 8.513 7.151 1 98.83 175 ASN A N 1
ATOM 1239 C CA . ASN A 1 175 ? -1.436 8.429 5.901 1 98.83 175 ASN A CA 1
ATOM 1240 C C . ASN A 1 175 ? 0.03 8.081 6.147 1 98.83 175 ASN A C 1
ATOM 1242 O O . ASN A 1 175 ? 0.586 7.21 5.478 1 98.83 175 ASN A O 1
ATOM 1246 N N . ASN A 1 176 ? 0.672 8.748 7.08 1 98.81 176 ASN A N 1
ATOM 1247 C CA . ASN A 1 176 ? 2.099 8.565 7.326 1 98.81 176 ASN A CA 1
ATOM 1248 C C . ASN A 1 176 ? 2.39 7.204 7.953 1 98.81 176 ASN A C 1
ATOM 1250 O O . ASN A 1 176 ? 3.439 6.61 7.697 1 98.81 176 ASN A O 1
ATOM 1254 N N . MET A 1 177 ? 1.436 6.757 8.769 1 98.91 177 MET A N 1
ATOM 1255 C CA . MET A 1 177 ? 1.583 5.416 9.328 1 98.91 177 MET A CA 1
ATOM 1256 C C . MET A 1 177 ? 1.574 4.363 8.225 1 98.91 177 MET A C 1
ATOM 1258 O O . MET A 1 177 ? 2.437 3.484 8.192 1 98.91 177 MET A O 1
ATOM 1262 N N . ILE A 1 178 ? 0.641 4.474 7.283 1 98.93 178 ILE A N 1
ATOM 1263 C CA . ILE A 1 178 ? 0.574 3.536 6.167 1 98.93 178 ILE A CA 1
ATOM 1264 C C . ILE A 1 178 ? 1.832 3.662 5.311 1 98.93 178 ILE A C 1
ATOM 1266 O O . ILE A 1 178 ? 2.42 2.656 4.907 1 98.93 178 ILE A O 1
ATOM 1270 N N . ALA A 1 179 ? 2.278 4.902 5.069 1 98.86 179 ALA A N 1
ATOM 1271 C CA . ALA A 1 179 ? 3.455 5.153 4.24 1 98.86 179 ALA A CA 1
ATOM 1272 C C . ALA A 1 179 ? 4.685 4.449 4.806 1 98.86 179 ALA A C 1
ATOM 1274 O O . ALA A 1 179 ? 5.488 3.89 4.056 1 98.86 179 ALA A O 1
ATOM 1275 N N . ALA A 1 180 ? 4.85 4.495 6.076 1 98.89 180 ALA A N 1
ATOM 1276 C CA . ALA A 1 180 ? 5.977 3.823 6.717 1 98.89 180 ALA A CA 1
ATOM 1277 C C . ALA A 1 180 ? 5.796 2.308 6.696 1 98.89 180 ALA A C 1
ATOM 1279 O O . ALA A 1 180 ? 6.75 1.566 6.455 1 98.89 180 ALA A O 1
ATOM 1280 N N . ALA A 1 181 ? 4.579 1.874 6.922 1 98.92 181 ALA A N 1
ATOM 1281 C CA . ALA A 1 181 ? 4.285 0.447 7.028 1 98.92 181 ALA A CA 1
ATOM 1282 C C . ALA A 1 181 ? 4.578 -0.272 5.714 1 98.92 181 ALA A C 1
ATOM 1284 O O . ALA A 1 181 ? 5.081 -1.398 5.715 1 98.92 181 ALA A O 1
ATOM 1285 N N . VAL A 1 182 ? 4.251 0.354 4.615 1 98.87 182 VAL A N 1
ATOM 1286 C CA . VAL A 1 182 ? 4.41 -0.319 3.329 1 98.87 182 VAL A CA 1
ATOM 1287 C C . VAL A 1 182 ? 5.893 -0.443 2.99 1 98.87 182 VAL A C 1
ATOM 1289 O O . VAL A 1 182 ? 6.287 -1.31 2.206 1 98.87 182 VAL A O 1
ATOM 1292 N N . ILE A 1 183 ? 6.774 0.39 3.559 1 98.92 183 ILE A N 1
ATOM 1293 C CA . ILE A 1 183 ? 8.212 0.204 3.403 1 98.92 183 ILE A CA 1
ATOM 1294 C C . ILE A 1 183 ? 8.636 -1.111 4.053 1 98.92 183 ILE A C 1
ATOM 1296 O O . ILE A 1 183 ? 9.333 -1.92 3.436 1 98.92 183 ILE A O 1
ATOM 1300 N N . LEU A 1 184 ? 8.17 -1.303 5.272 1 98.9 184 LEU A N 1
ATOM 1301 C CA . LEU A 1 184 ? 8.509 -2.51 6.019 1 98.9 184 LEU A CA 1
ATOM 1302 C C . LEU A 1 184 ? 7.988 -3.754 5.306 1 98.9 184 LEU A C 1
ATOM 1304 O O . LEU A 1 184 ? 8.732 -4.717 5.107 1 98.9 184 LEU A O 1
ATOM 1308 N N . LEU A 1 185 ? 6.713 -3.726 4.941 1 98.88 185 LEU A N 1
ATOM 1309 C CA . LEU A 1 185 ? 6.08 -4.864 4.283 1 98.88 185 LEU A CA 1
ATOM 1310 C C . LEU A 1 185 ? 6.802 -5.212 2.985 1 98.88 185 LEU A C 1
ATOM 1312 O O . LEU A 1 185 ? 7.074 -6.384 2.715 1 98.88 185 LEU A O 1
ATOM 1316 N N . SER A 1 186 ? 7.09 -4.189 2.204 1 98.92 186 SER A N 1
ATOM 1317 C CA . SER A 1 186 ? 7.788 -4.393 0.939 1 98.92 186 SER A CA 1
ATOM 1318 C C . SER A 1 186 ? 9.2 -4.924 1.166 1 98.92 186 SER A C 1
ATOM 1320 O O . SER A 1 186 ? 9.676 -5.777 0.414 1 98.92 186 SER A O 1
ATOM 1322 N N . ALA A 1 187 ? 9.871 -4.439 2.187 1 98.94 187 ALA A N 1
ATOM 1323 C CA . ALA A 1 187 ? 11.215 -4.909 2.512 1 98.94 187 ALA A CA 1
ATOM 1324 C C . ALA A 1 187 ? 11.214 -6.403 2.824 1 98.94 187 ALA A C 1
ATOM 1326 O O . ALA A 1 187 ? 12.083 -7.142 2.355 1 98.94 187 ALA A O 1
ATOM 1327 N N . GLU A 1 188 ? 10.256 -6.817 3.625 1 98.9 188 GLU A N 1
ATOM 1328 C CA . GLU A 1 188 ? 10.162 -8.232 3.972 1 98.9 188 GLU A CA 1
ATOM 1329 C C . GLU A 1 188 ? 9.941 -9.091 2.73 1 98.9 188 GLU A C 1
ATOM 1331 O O . GLU A 1 188 ? 10.609 -10.11 2.547 1 98.9 188 GLU A O 1
ATOM 1336 N N . ALA A 1 189 ? 9.034 -8.663 1.879 1 98.89 189 ALA A N 1
ATOM 1337 C CA . ALA A 1 189 ? 8.731 -9.406 0.658 1 98.89 189 ALA A CA 1
ATOM 1338 C C . ALA A 1 189 ? 9.943 -9.456 -0.268 1 98.89 189 ALA A C 1
ATOM 1340 O O . ALA A 1 189 ? 10.286 -10.517 -0.796 1 98.89 189 ALA A O 1
ATOM 1341 N N . LEU A 1 190 ? 10.612 -8.319 -0.438 1 98.88 190 LEU A N 1
ATOM 1342 C CA . LEU A 1 190 ? 11.736 -8.254 -1.366 1 98.88 190 LEU A CA 1
ATOM 1343 C C . LEU A 1 190 ? 12.935 -9.022 -0.822 1 98.88 190 LEU A C 1
ATOM 1345 O O . LEU A 1 190 ? 13.682 -9.637 -1.586 1 98.88 190 LEU A O 1
ATOM 1349 N N . ALA A 1 191 ? 13.12 -8.956 0.498 1 98.86 191 ALA A N 1
ATOM 1350 C CA . ALA A 1 191 ? 14.196 -9.754 1.078 1 98.86 191 ALA A CA 1
ATOM 1351 C C . ALA A 1 191 ? 13.992 -11.24 0.793 1 98.86 191 ALA A C 1
ATOM 1353 O O . ALA A 1 191 ? 14.932 -11.939 0.406 1 98.86 191 ALA A O 1
ATOM 1354 N N . MET A 1 192 ? 12.801 -11.709 0.971 1 98.71 192 MET A N 1
ATOM 1355 C CA . MET A 1 192 ? 12.472 -13.096 0.65 1 98.71 192 MET A CA 1
ATOM 1356 C C . MET A 1 192 ? 12.718 -13.386 -0.826 1 98.71 192 MET A C 1
ATOM 1358 O O . MET A 1 192 ? 13.282 -14.425 -1.174 1 98.71 192 MET A O 1
ATOM 1362 N N . GLY A 1 193 ? 12.241 -12.455 -1.72 1 98.44 193 GLY A N 1
ATOM 1363 C CA . GLY A 1 193 ? 12.458 -12.608 -3.149 1 98.44 193 GLY A CA 1
ATOM 1364 C C . GLY A 1 193 ? 13.924 -12.709 -3.523 1 98.44 193 GLY A C 1
ATOM 1365 O O . GLY A 1 193 ? 14.323 -13.62 -4.253 1 98.44 193 GLY A O 1
ATOM 1366 N N . VAL A 1 194 ? 14.729 -11.845 -2.971 1 98.25 194 VAL A N 1
ATOM 1367 C CA . VAL A 1 194 ? 16.154 -11.806 -3.279 1 98.25 194 VAL A CA 1
ATOM 1368 C C . VAL A 1 194 ? 16.823 -13.093 -2.8 1 98.25 194 VAL A C 1
ATOM 1370 O O . VAL A 1 194 ? 17.634 -13.683 -3.517 1 98.25 194 VAL A O 1
ATOM 1373 N N . LYS A 1 195 ? 16.497 -13.563 -1.665 1 97.38 195 LYS A N 1
ATOM 1374 C CA . LYS A 1 195 ? 17.072 -14.793 -1.127 1 97.38 195 LYS A CA 1
ATOM 1375 C C . LYS A 1 195 ? 16.7 -15.996 -1.989 1 97.38 195 LYS A C 1
ATOM 1377 O O . LYS A 1 195 ? 17.441 -16.98 -2.044 1 97.38 195 LYS A O 1
ATOM 1382 N N . SER A 1 196 ? 15.621 -15.872 -2.64 1 96.86 196 SER A N 1
ATOM 1383 C CA . SER A 1 196 ? 15.151 -16.963 -3.488 1 96.86 196 SER A CA 1
ATOM 1384 C C . SER A 1 196 ? 15.728 -16.856 -4.896 1 96.86 196 SER A C 1
ATOM 1386 O O . SER A 1 196 ? 15.446 -17.696 -5.753 1 96.86 196 SER A O 1
ATOM 1388 N N . GLY A 1 197 ? 16.45 -15.751 -5.14 1 95.7 197 GLY A N 1
ATOM 1389 C CA . GLY A 1 197 ? 17.121 -15.611 -6.422 1 95.7 197 GLY A CA 1
ATOM 1390 C C . GLY A 1 197 ? 16.413 -14.656 -7.364 1 95.7 197 GLY A C 1
ATOM 1391 O O . GLY A 1 197 ? 16.797 -14.524 -8.528 1 95.7 197 GLY A O 1
ATOM 1392 N N . LEU A 1 198 ? 15.5 -13.973 -6.916 1 97.23 198 LEU A N 1
ATOM 1393 C CA . LEU A 1 198 ? 14.736 -13.037 -7.734 1 97.23 198 LEU A CA 1
ATOM 1394 C C . LEU A 1 198 ? 15.439 -11.685 -7.812 1 97.23 198 LEU A C 1
ATOM 1396 O O . LEU A 1 198 ? 15.99 -11.209 -6.817 1 97.23 198 LEU A O 1
ATOM 1400 N N . ASP A 1 199 ? 15.449 -11.065 -9.003 1 97.33 199 ASP A N 1
ATOM 1401 C CA . ASP A 1 199 ? 15.868 -9.675 -9.161 1 97.33 199 ASP A CA 1
ATOM 1402 C C . ASP A 1 199 ? 14.905 -8.727 -8.451 1 97.33 199 ASP A C 1
ATOM 1404 O O . ASP A 1 199 ? 13.71 -8.705 -8.756 1 97.33 199 ASP A O 1
ATOM 1408 N N . PRO A 1 200 ? 15.491 -7.987 -7.526 1 98.07 200 PRO A N 1
ATOM 1409 C CA . PRO A 1 200 ? 14.576 -7.13 -6.77 1 98.07 200 PRO A CA 1
ATOM 1410 C C . PRO A 1 200 ? 13.85 -6.118 -7.654 1 98.07 200 PRO A C 1
ATOM 1412 O O . PRO A 1 200 ? 12.73 -5.708 -7.337 1 98.07 200 PRO A O 1
ATOM 1415 N N . ARG A 1 201 ? 14.44 -5.687 -8.759 1 97.93 201 ARG A N 1
ATOM 1416 C CA . ARG A 1 201 ? 13.741 -4.802 -9.685 1 97.93 201 ARG A CA 1
ATOM 1417 C C . ARG A 1 201 ? 12.533 -5.499 -10.302 1 97.93 201 ARG A C 1
ATOM 1419 O O . ARG A 1 201 ? 11.464 -4.899 -10.435 1 97.93 201 ARG A O 1
ATOM 1426 N N . VAL A 1 202 ? 12.679 -6.757 -10.665 1 97.95 202 VAL A N 1
ATOM 1427 C CA . VAL A 1 202 ? 11.59 -7.543 -11.236 1 97.95 202 VAL A CA 1
ATOM 1428 C C . VAL A 1 202 ? 10.486 -7.727 -10.198 1 97.95 202 VAL A C 1
ATOM 1430 O O . VAL A 1 202 ? 9.3 -7.616 -10.517 1 97.95 202 VAL A O 1
ATOM 1433 N N . MET A 1 203 ? 10.889 -7.947 -9.001 1 98.18 203 MET A N 1
ATOM 1434 C CA . MET A 1 203 ? 9.897 -8.126 -7.944 1 98.18 203 MET A CA 1
ATOM 1435 C C . MET A 1 203 ? 9.103 -6.843 -7.721 1 98.18 203 MET A C 1
ATOM 1437 O O . MET A 1 203 ? 7.885 -6.884 -7.545 1 98.18 203 MET A O 1
ATOM 1441 N N . CYS A 1 204 ? 9.769 -5.711 -7.701 1 98.42 204 CYS A N 1
ATOM 1442 C CA . CYS A 1 204 ? 9.071 -4.435 -7.583 1 98.42 204 CYS A CA 1
ATOM 1443 C C . CYS A 1 204 ? 8.076 -4.25 -8.723 1 98.42 204 CYS A C 1
ATOM 1445 O O . CYS A 1 204 ? 6.944 -3.819 -8.5 1 98.42 204 CYS A O 1
ATOM 1447 N N . ASP A 1 205 ? 8.483 -4.581 -9.929 1 98.42 205 ASP A N 1
ATOM 1448 C CA . ASP A 1 205 ? 7.611 -4.451 -11.092 1 98.42 205 ASP A CA 1
ATOM 1449 C C . ASP A 1 205 ? 6.381 -5.345 -10.959 1 98.42 205 ASP A C 1
ATOM 1451 O O . ASP A 1 205 ? 5.272 -4.942 -11.316 1 98.42 205 ASP A O 1
ATOM 1455 N N . ILE A 1 206 ? 6.593 -6.529 -10.496 1 98.67 206 ILE A N 1
ATOM 1456 C CA . ILE A 1 206 ? 5.5 -7.47 -10.28 1 98.67 206 ILE A CA 1
ATOM 1457 C C . ILE A 1 206 ? 4.504 -6.884 -9.281 1 98.67 206 ILE A C 1
ATOM 1459 O O . ILE A 1 206 ? 3.302 -6.835 -9.55 1 98.67 206 ILE A O 1
ATOM 1463 N N . ILE A 1 207 ? 5.005 -6.416 -8.148 1 98.78 207 ILE A N 1
ATOM 1464 C CA . ILE A 1 207 ? 4.145 -5.876 -7.101 1 98.78 207 ILE A CA 1
ATOM 1465 C C . ILE A 1 207 ? 3.371 -4.674 -7.638 1 98.78 207 ILE A C 1
ATOM 1467 O O . ILE A 1 207 ? 2.168 -4.546 -7.401 1 98.78 207 ILE A O 1
ATOM 1471 N N . ASN A 1 208 ? 4.024 -3.823 -8.396 1 98.52 208 ASN A N 1
ATOM 1472 C CA . ASN A 1 208 ? 3.422 -2.6 -8.916 1 98.52 208 ASN A CA 1
ATOM 1473 C C . ASN A 1 208 ? 2.328 -2.903 -9.936 1 98.52 208 ASN A C 1
ATOM 1475 O O . ASN A 1 208 ? 1.465 -2.063 -10.195 1 98.52 208 ASN A O 1
ATOM 1479 N N . ALA A 1 209 ? 2.338 -4.084 -10.522 1 98.09 209 ALA A N 1
ATOM 1480 C CA . ALA A 1 209 ? 1.323 -4.509 -11.482 1 98.09 209 ALA A CA 1
ATOM 1481 C C . ALA A 1 209 ? 0.279 -5.401 -10.817 1 98.09 209 ALA A C 1
ATOM 1483 O O . ALA A 1 209 ? -0.586 -5.965 -11.492 1 98.09 209 ALA A O 1
ATOM 1484 N N . SER A 1 210 ? 0.359 -5.528 -9.516 1 98.24 210 SER A N 1
ATOM 1485 C CA . SER A 1 210 ? -0.436 -6.537 -8.824 1 98.24 210 SER A CA 1
ATOM 1486 C C . SER A 1 210 ? -1.166 -5.939 -7.626 1 98.24 210 SER A C 1
ATOM 1488 O O . SER A 1 210 ? -1.215 -4.718 -7.468 1 98.24 210 SER A O 1
ATOM 1490 N N . SER A 1 211 ? -1.779 -6.74 -6.801 1 97.86 211 SER A N 1
ATOM 1491 C CA . SER A 1 211 ? -2.66 -6.338 -5.709 1 97.86 211 SER A CA 1
ATOM 1492 C C . SER A 1 211 ? -1.861 -5.849 -4.506 1 97.86 211 SER A C 1
ATOM 1494 O O . SER A 1 211 ? -2.425 -5.272 -3.573 1 97.86 211 SER A O 1
ATOM 1496 N N . GLY A 1 212 ? -0.556 -5.995 -4.535 1 98.47 212 GLY A N 1
ATOM 1497 C CA . GLY A 1 212 ? 0.286 -5.489 -3.463 1 98.47 212 GLY A CA 1
ATOM 1498 C C . GLY A 1 212 ? 0.815 -4.092 -3.729 1 98.47 212 GLY A C 1
ATOM 1499 O O . GLY A 1 212 ? 1.608 -3.564 -2.946 1 98.47 212 GLY A O 1
ATOM 1500 N N . ARG A 1 213 ? 0.392 -3.506 -4.806 1 98.57 213 ARG A N 1
ATOM 1501 C CA . ARG A 1 213 ? 0.925 -2.219 -5.241 1 98.57 213 ARG A CA 1
ATOM 1502 C C . ARG A 1 213 ? 0.776 -1.167 -4.147 1 98.57 213 ARG A C 1
ATOM 1504 O O . ARG A 1 213 ? -0.251 -1.112 -3.466 1 98.57 213 ARG A O 1
ATOM 1511 N N . ASN A 1 214 ? 1.799 -0.4 -3.958 1 98.68 214 ASN A N 1
ATOM 1512 C CA . ASN A 1 214 ? 1.825 0.645 -2.939 1 98.68 214 ASN A CA 1
ATOM 1513 C C . ASN A 1 214 ? 2.868 1.712 -3.257 1 98.68 214 ASN A C 1
ATOM 1515 O O . ASN A 1 214 ? 3.662 1.553 -4.186 1 98.68 214 ASN A O 1
ATOM 1519 N N . SER A 1 215 ? 2.877 2.735 -2.479 1 98.29 215 SER A N 1
ATOM 1520 C CA . SER A 1 215 ? 3.717 3.892 -2.772 1 98.29 215 SER A CA 1
ATOM 1521 C C . SER A 1 215 ? 5.194 3.568 -2.57 1 98.29 215 SER A C 1
ATOM 1523 O O . SER A 1 215 ? 6.06 4.171 -3.207 1 98.29 215 SER A O 1
ATOM 1525 N N . ALA A 1 216 ? 5.543 2.649 -1.659 1 98.64 216 ALA A N 1
ATOM 1526 C CA . ALA A 1 216 ? 6.943 2.325 -1.395 1 98.64 216 ALA A CA 1
ATOM 1527 C C . ALA A 1 216 ? 7.594 1.673 -2.611 1 98.64 216 ALA A C 1
ATOM 1529 O O . ALA A 1 216 ? 8.665 2.098 -3.053 1 98.64 216 ALA A O 1
ATOM 1530 N N . THR A 1 217 ? 6.937 0.665 -3.179 1 98.73 217 THR A N 1
ATOM 1531 C CA . THR A 1 217 ? 7.52 -0.046 -4.312 1 98.73 217 THR A CA 1
ATOM 1532 C C . THR A 1 217 ? 7.48 0.817 -5.57 1 98.73 217 THR A C 1
ATOM 1534 O O . THR A 1 217 ? 8.282 0.624 -6.487 1 98.73 217 THR A O 1
ATOM 1537 N N . GLN A 1 218 ? 6.627 1.782 -5.597 1 98.22 218 GLN A N 1
ATOM 1538 C CA . GLN A 1 218 ? 6.513 2.641 -6.77 1 98.22 218 GLN A CA 1
ATOM 1539 C C . GLN A 1 218 ? 7.519 3.788 -6.711 1 98.22 218 GLN A C 1
ATOM 1541 O O . GLN A 1 218 ? 7.98 4.27 -7.748 1 98.22 218 GLN A O 1
ATOM 1546 N N . ASP A 1 219 ? 7.83 4.193 -5.495 1 97.31 219 ASP A N 1
ATOM 1547 C CA . ASP A 1 219 ? 8.583 5.438 -5.376 1 97.31 219 ASP A CA 1
ATOM 1548 C C . ASP A 1 219 ? 9.857 5.233 -4.559 1 97.31 219 ASP A C 1
ATOM 1550 O O . ASP A 1 219 ? 10.965 5.393 -5.077 1 97.31 219 ASP A O 1
ATOM 1554 N N . LYS A 1 220 ? 9.833 4.758 -3.313 1 98.17 220 LYS A N 1
ATOM 1555 C CA . LYS A 1 220 ? 10.934 4.736 -2.355 1 98.17 220 LYS A CA 1
ATOM 1556 C C . LYS A 1 220 ? 11.982 3.697 -2.745 1 98.17 220 LYS A C 1
ATOM 1558 O O . LYS A 1 220 ? 13.184 3.968 -2.686 1 98.17 220 LYS A O 1
ATOM 1563 N N . PHE A 1 221 ? 11.489 2.534 -3.142 1 98.78 221 PHE A N 1
ATOM 1564 C CA . PHE A 1 221 ? 12.432 1.467 -3.458 1 98.78 221 PHE A CA 1
ATOM 1565 C C . PHE A 1 221 ? 13.221 1.799 -4.719 1 98.78 221 PHE A C 1
ATOM 1567 O O . PHE A 1 221 ? 14.454 1.791 -4.706 1 98.78 221 PHE A O 1
ATOM 1574 N N . PRO A 1 222 ? 12.578 2.185 -5.845 1 98.45 222 PRO A N 1
ATOM 1575 C CA . PRO A 1 222 ? 13.364 2.486 -7.044 1 98.45 222 PRO A CA 1
ATOM 1576 C C . PRO A 1 222 ? 14.31 3.669 -6.847 1 98.45 222 PRO A C 1
ATOM 1578 O O . PRO A 1 222 ? 15.404 3.69 -7.417 1 98.45 222 PRO A O 1
ATOM 1581 N N . ARG A 1 223 ? 14.021 4.589 -5.968 1 97.48 223 ARG A N 1
ATOM 1582 C CA . ARG A 1 223 ? 14.759 5.846 -5.912 1 97.48 223 ARG A CA 1
ATOM 1583 C C . ARG A 1 223 ? 15.869 5.784 -4.868 1 97.48 223 ARG A C 1
ATOM 1585 O O . ARG A 1 223 ? 16.9 6.444 -5.01 1 97.48 223 ARG A O 1
ATOM 1592 N N . ALA A 1 224 ? 15.61 4.974 -3.851 1 98.36 224 ALA A N 1
ATOM 1593 C CA . ALA A 1 224 ? 16.535 5.131 -2.732 1 98.36 224 ALA A CA 1
ATOM 1594 C C . ALA A 1 224 ? 17.002 3.775 -2.211 1 98.36 224 ALA A C 1
ATOM 1596 O O . ALA A 1 224 ? 18.122 3.647 -1.712 1 98.36 224 ALA A O 1
ATOM 1597 N N . VAL A 1 225 ? 16.215 2.712 -2.285 1 98.81 225 VAL A N 1
ATOM 1598 C CA . VAL A 1 225 ? 16.564 1.42 -1.704 1 98.81 225 VAL A CA 1
ATOM 1599 C C . VAL A 1 225 ? 17.356 0.595 -2.716 1 98.81 225 VAL A C 1
ATOM 1601 O O . VAL A 1 225 ? 18.454 0.12 -2.416 1 98.81 225 VAL A O 1
ATOM 1604 N N . LEU A 1 226 ? 16.835 0.42 -3.92 1 98.76 226 LEU A N 1
ATOM 1605 C CA . LEU A 1 226 ? 17.477 -0.405 -4.938 1 98.76 226 LEU A CA 1
ATOM 1606 C C . LEU A 1 226 ? 18.841 0.162 -5.316 1 98.76 226 LEU A C 1
ATOM 1608 O O . LEU A 1 226 ? 19.803 -0.59 -5.493 1 98.76 226 LEU A O 1
ATOM 1612 N N . PRO A 1 227 ? 18.997 1.504 -5.393 1 98.37 227 PRO A N 1
ATOM 1613 C CA . PRO A 1 227 ? 20.325 2.059 -5.665 1 98.37 227 PRO A CA 1
ATOM 1614 C C . PRO A 1 227 ? 21.228 2.058 -4.434 1 98.37 227 PRO A C 1
ATOM 1616 O O . PRO A 1 227 ? 22.423 2.346 -4.541 1 98.37 227 PRO A O 1
ATOM 1619 N N . GLY A 1 228 ? 20.708 1.868 -3.235 1 98.32 228 GLY A N 1
ATOM 1620 C CA . GLY A 1 228 ? 21.488 1.759 -2.013 1 98.32 228 GLY A CA 1
ATOM 1621 C C . GLY A 1 228 ? 21.831 3.104 -1.401 1 98.32 228 GLY A C 1
ATOM 1622 O O . GLY A 1 228 ? 22.684 3.19 -0.516 1 98.32 228 GLY A O 1
ATOM 16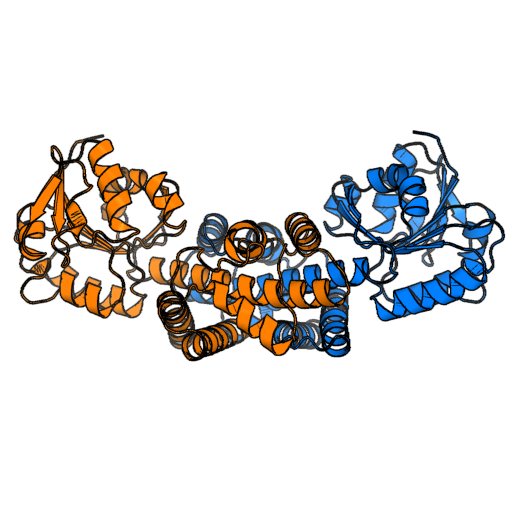23 N N . THR A 1 229 ? 21.157 4.17 -1.79 1 98.25 229 THR A N 1
ATOM 1624 C CA . THR A 1 229 ? 21.533 5.498 -1.319 1 98.25 229 THR A CA 1
ATOM 1625 C C . THR A 1 229 ? 20.817 5.832 -0.013 1 98.25 229 THR A C 1
ATOM 1627 O O . THR A 1 229 ? 21.318 6.621 0.791 1 98.25 229 THR A O 1
ATOM 1630 N N . PHE A 1 230 ? 19.61 5.293 0.215 1 98.36 230 PHE A N 1
ATOM 1631 C CA . PHE A 1 230 ? 18.803 5.559 1.4 1 98.36 230 PHE A CA 1
ATOM 1632 C C . PHE A 1 230 ? 18.73 7.055 1.682 1 98.36 230 PHE A C 1
ATOM 1634 O O . PHE A 1 230 ? 18.987 7.494 2.804 1 98.36 230 PHE A O 1
ATOM 1641 N N . ASP A 1 231 ? 18.344 7.802 0.664 1 97.67 231 ASP A N 1
ATOM 1642 C CA . ASP A 1 231 ? 18.328 9.261 0.702 1 97.67 231 ASP A CA 1
ATOM 1643 C C . ASP A 1 231 ? 17.041 9.812 0.093 1 97.67 231 ASP A C 1
ATOM 1645 O O . ASP A 1 231 ? 17.071 10.794 -0.652 1 97.67 231 ASP A O 1
ATOM 1649 N N . PHE A 1 232 ? 15.948 9.13 0.315 1 96.89 232 PHE A N 1
ATOM 1650 C CA . PHE A 1 232 ? 14.659 9.529 -0.237 1 96.89 232 PHE A CA 1
ATOM 1651 C C . PHE A 1 232 ? 14.299 10.944 0.196 1 96.89 232 PHE A C 1
ATOM 1653 O O . PHE A 1 232 ? 13.679 11.693 -0.562 1 96.89 232 PHE A O 1
ATOM 1660 N N . GLY A 1 233 ? 14.714 11.316 1.508 1 94.78 233 GLY A N 1
ATOM 1661 C CA . GLY A 1 233 ? 14.57 12.717 1.869 1 94.78 233 GLY A CA 1
ATOM 1662 C C . GLY A 1 233 ? 13.65 12.937 3.055 1 94.78 233 GLY A C 1
ATOM 1663 O O . GLY A 1 233 ? 13.152 14.045 3.265 1 94.78 233 GLY A O 1
ATOM 1664 N N . PHE A 1 234 ? 13.396 11.931 3.842 1 96.46 234 PHE A N 1
ATOM 1665 C CA . PHE A 1 234 ? 12.603 12.055 5.059 1 96.46 234 PHE A CA 1
ATOM 1666 C C . PHE A 1 234 ? 13.304 11.38 6.233 1 96.46 234 PHE A C 1
ATOM 1668 O O . PHE A 1 234 ? 13.536 10.17 6.211 1 96.46 234 PHE A O 1
ATOM 1675 N N . ALA A 1 235 ? 13.53 12.091 7.251 1 97.56 235 ALA A N 1
ATOM 1676 C CA . ALA A 1 235 ? 14.357 11.617 8.359 1 97.56 235 ALA A CA 1
ATOM 1677 C C . ALA A 1 235 ? 13.622 10.559 9.178 1 97.56 235 ALA A C 1
ATOM 1679 O O . ALA A 1 235 ? 12.411 10.659 9.389 1 97.56 235 ALA A O 1
ATOM 1680 N N . THR A 1 236 ? 14.353 9.592 9.734 1 98.7 236 THR A N 1
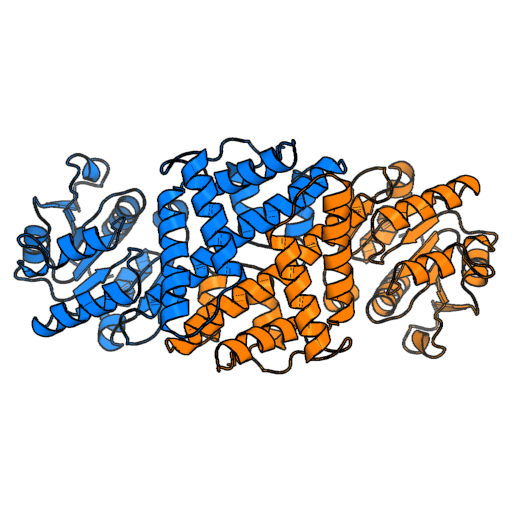ATOM 1681 C CA . THR A 1 236 ? 13.814 8.541 10.591 1 98.7 236 THR A CA 1
ATOM 1682 C C . THR A 1 236 ? 13.128 9.141 11.815 1 98.7 236 THR A C 1
ATOM 1684 O O . THR A 1 236 ? 12.025 8.729 12.179 1 98.7 236 THR A O 1
ATOM 1687 N N . ALA A 1 237 ? 13.72 10.123 12.374 1 98.29 237 ALA A N 1
ATOM 1688 C CA . ALA A 1 237 ? 13.164 10.73 13.581 1 98.29 237 ALA A CA 1
ATOM 1689 C C . ALA A 1 237 ? 11.795 11.346 13.305 1 98.29 237 ALA A C 1
ATOM 1691 O O . ALA A 1 237 ? 10.896 11.279 14.147 1 98.29 237 ALA A O 1
ATOM 1692 N N . LEU A 1 238 ? 11.622 11.989 12.199 1 97.63 238 LEU A N 1
ATOM 1693 C CA . LEU A 1 238 ? 10.352 12.614 11.843 1 97.63 238 LEU A CA 1
ATOM 1694 C C . LEU A 1 238 ? 9.288 11.559 11.558 1 97.63 238 LEU A C 1
ATOM 1696 O O . LEU A 1 238 ? 8.133 11.711 11.963 1 97.63 238 LEU A O 1
ATOM 1700 N N . SER A 1 239 ? 9.709 10.523 10.841 1 98.62 239 SER A N 1
ATOM 1701 C CA . SER A 1 239 ? 8.782 9.425 10.587 1 98.62 239 SER A CA 1
ATOM 1702 C C . SER A 1 239 ? 8.346 8.757 11.887 1 98.62 239 SER A C 1
ATOM 1704 O O . SER A 1 239 ? 7.164 8.459 12.072 1 98.62 239 SER A O 1
ATOM 1706 N N . TYR A 1 240 ? 9.318 8.551 12.75 1 98.8 240 TYR A N 1
ATOM 1707 C CA . TYR A 1 240 ? 9.04 7.956 14.053 1 98.8 240 TYR A CA 1
ATOM 1708 C C . TYR A 1 240 ? 8.101 8.839 14.866 1 98.8 240 TYR A C 1
ATOM 1710 O O . TYR A 1 240 ? 7.128 8.352 15.447 1 98.8 240 TYR A O 1
ATOM 1718 N N . LYS A 1 241 ? 8.301 10.098 14.871 1 98.18 241 LYS A N 1
ATOM 1719 C CA . LYS A 1 241 ? 7.426 11.048 15.551 1 98.18 241 LYS A CA 1
ATOM 1720 C C . LYS A 1 241 ? 5.995 10.947 15.031 1 98.18 241 LYS A C 1
ATOM 1722 O O . LYS A 1 241 ? 5.044 10.918 15.815 1 98.18 241 LYS A O 1
ATOM 1727 N N . ASP A 1 242 ? 5.834 10.935 13.746 1 98.64 242 ASP A N 1
ATOM 1728 C CA . ASP A 1 242 ? 4.506 10.91 13.14 1 98.64 242 ASP A CA 1
ATOM 1729 C C . ASP A 1 242 ? 3.76 9.628 13.503 1 98.64 242 ASP A C 1
ATOM 1731 O O . ASP A 1 242 ? 2.584 9.671 13.869 1 98.64 242 ASP A O 1
ATOM 1735 N N . VAL A 1 243 ? 4.457 8.5 13.4 1 98.87 243 VAL A N 1
ATOM 1736 C CA . VAL A 1 243 ? 3.804 7.22 13.657 1 98.87 243 VAL A CA 1
ATOM 1737 C C . VAL A 1 243 ? 3.509 7.08 15.149 1 98.87 243 VAL A C 1
ATOM 1739 O O . VAL A 1 243 ? 2.467 6.545 15.534 1 98.87 243 VAL A O 1
ATOM 1742 N N . ARG A 1 244 ? 4.417 7.515 15.959 1 98.6 244 ARG A N 1
ATOM 1743 C CA . ARG A 1 244 ? 4.15 7.536 17.393 1 98.6 244 ARG A CA 1
ATOM 1744 C C . ARG A 1 244 ? 2.902 8.354 17.706 1 98.6 244 ARG A C 1
ATOM 1746 O O . ARG A 1 244 ? 2.027 7.903 18.448 1 98.6 244 ARG A O 1
ATOM 1753 N N . MET A 1 245 ? 2.761 9.527 17.151 1 98.59 245 MET A N 1
ATOM 1754 C CA . MET A 1 245 ? 1.593 10.379 17.36 1 98.59 245 MET A CA 1
ATOM 1755 C C . MET A 1 245 ? 0.326 9.7 16.85 1 98.59 245 MET A C 1
ATOM 1757 O O . MET A 1 245 ? -0.741 9.84 17.449 1 98.59 245 MET A O 1
ATOM 1761 N N . CYS A 1 246 ? 0.473 8.987 15.745 1 98.81 246 CYS A N 1
ATOM 1762 C CA . CYS A 1 246 ? -0.664 8.258 15.191 1 98.81 246 CYS A CA 1
ATOM 1763 C C . CYS A 1 246 ? -1.178 7.218 16.179 1 98.81 246 CYS A C 1
ATOM 1765 O O . CYS A 1 246 ? -2.37 7.184 16.488 1 98.81 246 CYS A O 1
ATOM 1767 N N . VAL A 1 247 ? -0.261 6.399 16.674 1 98.8 247 VAL A N 1
ATOM 1768 C CA . VAL A 1 247 ? -0.623 5.314 17.581 1 98.8 247 VAL A CA 1
ATOM 1769 C C . VAL A 1 247 ? -1.166 5.892 18.886 1 98.8 247 VAL A C 1
ATOM 1771 O O . VAL A 1 247 ? -2.158 5.395 19.427 1 98.8 247 VAL A O 1
ATOM 1774 N N . ASP A 1 248 ? -0.572 6.917 19.381 1 98.42 248 ASP A N 1
ATOM 1775 C CA . ASP A 1 248 ? -1.044 7.577 20.594 1 98.42 248 ASP A CA 1
ATOM 1776 C C . ASP A 1 248 ? -2.463 8.111 20.412 1 98.42 248 ASP A C 1
ATOM 1778 O O . ASP A 1 248 ? -3.313 7.941 21.288 1 98.42 248 ASP A O 1
ATOM 1782 N N . GLU A 1 249 ? -2.686 8.811 19.301 1 98 249 GLU A N 1
ATOM 1783 C CA . GLU A 1 249 ? -4.01 9.364 19.032 1 98 249 GLU A CA 1
ATOM 1784 C C . GLU A 1 249 ? -5.053 8.259 18.896 1 98 249 GLU A C 1
ATOM 1786 O O . GLU A 1 249 ? -6.184 8.403 19.366 1 98 249 GLU A O 1
ATOM 1791 N N . ALA A 1 250 ? -4.696 7.194 18.196 1 98.56 250 ALA A N 1
ATOM 1792 C CA . ALA A 1 250 ? -5.602 6.056 18.063 1 98.56 250 ALA A CA 1
ATOM 1793 C C . ALA A 1 250 ? -6.006 5.513 19.431 1 98.56 250 ALA A C 1
ATOM 1795 O O . ALA A 1 250 ? -7.179 5.213 19.666 1 98.56 250 ALA A O 1
ATOM 1796 N N . GLU A 1 251 ? -5.071 5.357 20.297 1 97.88 251 GLU A N 1
ATOM 1797 C CA . GLU A 1 251 ? -5.358 4.9 21.654 1 97.88 251 GLU A CA 1
ATOM 1798 C C . GLU A 1 251 ? -6.318 5.85 22.365 1 97.88 251 GLU A C 1
ATOM 1800 O O . GLU A 1 251 ? -7.251 5.408 23.039 1 97.88 251 GLU A O 1
ATOM 1805 N N . ASN A 1 252 ? -6.051 7.163 22.223 1 97.15 252 ASN A N 1
ATOM 1806 C CA . ASN A 1 252 ? -6.92 8.174 22.814 1 97.15 252 ASN A CA 1
ATOM 1807 C C . ASN A 1 252 ? -8.357 8.039 22.318 1 97.15 252 ASN A C 1
ATOM 1809 O O . ASN A 1 252 ? -9.302 8.336 23.051 1 97.15 252 ASN A O 1
ATOM 1813 N N . LEU A 1 253 ? -8.525 7.569 21.123 1 97.2 253 LEU A N 1
ATOM 1814 C CA . LEU A 1 253 ? -9.838 7.465 20.496 1 97.2 253 LEU A CA 1
ATOM 1815 C C . LEU A 1 253 ? -10.441 6.082 20.724 1 97.2 253 LEU A C 1
ATOM 1817 O O . LEU A 1 253 ? -11.556 5.806 20.276 1 97.2 253 LEU A O 1
ATOM 1821 N N . GLY A 1 254 ? -9.638 5.18 21.353 1 97.68 254 GLY A N 1
ATOM 1822 C CA . GLY A 1 254 ? -10.109 3.825 21.593 1 97.68 254 GLY A CA 1
ATOM 1823 C C . GLY A 1 254 ? -10.017 2.936 20.367 1 97.68 254 GLY A C 1
ATOM 1824 O O . GLY A 1 254 ? -10.851 2.049 20.174 1 97.68 254 GLY A O 1
ATOM 1825 N N . VAL A 1 255 ? -9.084 3.206 19.521 1 98.24 255 VAL A N 1
ATOM 1826 C CA . VAL A 1 255 ? -8.842 2.386 18.338 1 98.24 255 VAL A CA 1
ATOM 1827 C C . VAL A 1 255 ? -7.546 1.597 18.512 1 98.24 255 VAL A C 1
ATOM 1829 O O . VAL A 1 255 ? -6.453 2.138 18.329 1 98.24 255 VAL A O 1
ATOM 1832 N N . PRO A 1 256 ? -7.611 0.313 18.811 1 97.92 256 PRO A N 1
ATOM 1833 C CA . PRO A 1 256 ? -6.38 -0.478 18.863 1 97.92 256 PRO A CA 1
ATOM 1834 C C . PRO A 1 256 ? -5.675 -0.562 17.511 1 97.92 256 PRO A C 1
ATOM 1836 O O . PRO A 1 256 ? -6.307 -0.879 16.5 1 97.92 256 PRO A O 1
ATOM 1839 N N . MET A 1 257 ? -4.41 -0.223 17.446 1 98.39 257 MET A N 1
ATOM 1840 C CA . MET A 1 257 ? -3.597 -0.351 16.24 1 98.39 257 MET A CA 1
ATOM 1841 C C . MET A 1 257 ? -2.487 -1.378 16.438 1 98.39 257 MET A C 1
ATOM 1843 O O . MET A 1 257 ? -1.36 -1.022 16.785 1 98.39 257 MET A O 1
ATOM 1847 N N . VAL A 1 258 ? -2.739 -2.579 16.118 1 98.56 258 VAL A N 1
ATOM 1848 C CA . VAL A 1 258 ? -1.737 -3.623 16.308 1 98.56 258 VAL A CA 1
ATOM 1849 C C . VAL A 1 258 ? -0.641 -3.486 15.254 1 98.56 258 VAL A C 1
ATOM 1851 O O . VAL A 1 258 ? 0.548 -3.58 15.57 1 98.56 258 VAL A O 1
ATOM 1854 N N . ALA A 1 259 ? -1.026 -3.268 14.036 1 98.7 259 ALA A N 1
ATOM 1855 C CA . ALA A 1 259 ? -0.045 -3.097 12.968 1 98.7 259 ALA A CA 1
ATOM 1856 C C . ALA A 1 259 ? 0.699 -1.772 13.112 1 98.7 259 ALA A C 1
ATOM 1858 O O . ALA A 1 259 ? 1.917 -1.714 12.931 1 98.7 259 ALA A O 1
ATOM 1859 N N . GLY A 1 260 ? -0.05 -0.683 13.43 1 98.78 260 GLY A N 1
ATOM 1860 C CA . GLY A 1 260 ? 0.592 0.602 13.656 1 98.78 260 GLY A CA 1
ATOM 1861 C C . GLY A 1 260 ? 1.641 0.561 14.751 1 98.78 260 GLY A C 1
ATOM 1862 O O . GLY A 1 260 ? 2.696 1.186 14.631 1 98.78 260 GLY A O 1
ATOM 1863 N N . SER A 1 261 ? 1.353 -0.17 15.799 1 98.84 261 SER A N 1
ATOM 1864 C CA . SER A 1 261 ? 2.286 -0.293 16.914 1 98.84 261 SER A CA 1
ATOM 1865 C C . SER A 1 261 ? 3.561 -1.014 16.491 1 98.84 261 SER A C 1
ATOM 1867 O O . SER A 1 261 ? 4.653 -0.682 16.958 1 98.84 261 SER A O 1
ATOM 1869 N N . LEU A 1 262 ? 3.408 -1.978 15.695 1 98.83 262 LEU A N 1
ATOM 1870 C CA . LEU A 1 262 ? 4.576 -2.677 15.171 1 98.83 262 LEU A CA 1
ATOM 1871 C C . LEU A 1 262 ? 5.445 -1.738 14.341 1 98.83 262 LEU A C 1
ATOM 1873 O O . LEU A 1 262 ? 6.671 -1.744 14.469 1 98.83 262 LEU A O 1
ATOM 1877 N N . VAL A 1 263 ? 4.846 -0.959 13.493 1 98.87 263 VAL A N 1
ATOM 1878 C CA . VAL A 1 263 ? 5.577 -0.014 12.656 1 98.87 263 VAL A CA 1
ATOM 1879 C C . VAL A 1 263 ? 6.311 0.995 13.537 1 98.87 263 VAL A C 1
ATOM 1881 O O . VAL A 1 263 ? 7.46 1.35 13.261 1 98.87 263 VAL A O 1
ATOM 1884 N N . ARG A 1 264 ? 5.636 1.462 14.594 1 98.87 264 ARG A N 1
ATOM 1885 C CA . ARG A 1 264 ? 6.258 2.356 15.566 1 98.87 264 ARG A CA 1
ATOM 1886 C C . ARG A 1 264 ? 7.544 1.753 16.12 1 98.87 264 ARG A C 1
ATOM 1888 O O . ARG A 1 264 ? 8.573 2.428 16.19 1 98.87 264 ARG A O 1
ATOM 1895 N N . GLN A 1 265 ? 7.49 0.494 16.478 1 98.81 265 GLN A N 1
ATOM 1896 C CA . GLN A 1 265 ? 8.648 -0.171 17.066 1 98.81 265 GLN A CA 1
ATOM 1897 C C . GLN A 1 265 ? 9.764 -0.342 16.039 1 98.81 265 GLN A C 1
ATOM 1899 O O . GLN A 1 265 ? 10.945 -0.232 16.374 1 98.81 265 GLN A O 1
ATOM 1904 N N . MET A 1 266 ? 9.403 -0.63 14.842 1 98.88 266 MET A N 1
ATOM 1905 C CA . MET A 1 266 ? 10.408 -0.8 13.796 1 98.88 266 MET A CA 1
ATOM 1906 C C . MET A 1 266 ? 11.115 0.519 13.502 1 98.88 266 MET A C 1
ATOM 1908 O O . MET A 1 266 ? 12.316 0.536 13.226 1 98.88 266 MET A O 1
ATOM 1912 N N . LEU A 1 267 ? 10.369 1.584 13.534 1 98.9 267 LEU A N 1
ATOM 1913 C CA . LEU A 1 267 ? 10.984 2.894 13.356 1 98.9 267 LEU A CA 1
ATOM 1914 C C . LEU A 1 267 ? 11.862 3.249 14.551 1 98.9 267 LEU A C 1
ATOM 1916 O O . LEU A 1 267 ? 12.924 3.855 14.389 1 98.9 267 LEU A O 1
ATOM 1920 N N . ALA A 1 268 ? 11.379 2.899 15.751 1 98.87 268 ALA A N 1
ATOM 1921 C CA . ALA A 1 268 ? 12.214 3.092 16.933 1 98.87 268 ALA A CA 1
ATOM 1922 C C . ALA A 1 268 ? 13.538 2.346 16.798 1 98.87 268 ALA A C 1
ATOM 1924 O O . ALA A 1 268 ? 14.599 2.888 17.116 1 98.87 268 ALA A O 1
ATOM 1925 N N . ALA A 1 269 ? 13.474 1.124 16.344 1 98.81 269 ALA A N 1
ATOM 1926 C CA . ALA A 1 269 ? 14.676 0.322 16.125 1 98.81 269 ALA A CA 1
ATOM 1927 C C . ALA A 1 269 ? 15.575 0.959 15.069 1 98.81 269 ALA A C 1
ATOM 1929 O O . ALA A 1 269 ? 16.8 0.969 15.212 1 98.81 269 ALA A O 1
ATOM 1930 N N . THR A 1 270 ? 14.983 1.455 14.041 1 98.86 270 THR A N 1
ATOM 1931 C CA . THR A 1 270 ? 15.736 2.117 12.982 1 98.86 270 THR A CA 1
ATOM 1932 C C . THR A 1 270 ? 16.453 3.352 13.519 1 98.86 270 THR A C 1
ATOM 1934 O O . THR A 1 270 ? 17.623 3.583 13.206 1 98.86 270 THR A O 1
ATOM 1937 N N . ASN A 1 271 ? 15.684 4.113 14.297 1 98.79 271 ASN A N 1
ATOM 1938 C CA . ASN A 1 271 ? 16.238 5.303 14.935 1 98.79 271 ASN A CA 1
ATOM 1939 C C . ASN A 1 271 ? 17.418 4.956 15.838 1 98.79 271 ASN A C 1
ATOM 1941 O O . ASN A 1 271 ? 18.438 5.648 15.826 1 98.79 271 ASN A O 1
ATOM 1945 N N . ALA A 1 272 ? 17.314 3.93 16.585 1 98.72 272 ALA A N 1
ATOM 1946 C CA . ALA A 1 272 ? 18.357 3.493 17.51 1 98.72 272 ALA A CA 1
ATOM 1947 C C . ALA A 1 272 ? 19.579 2.978 16.754 1 98.72 272 ALA A C 1
ATOM 1949 O O . ALA A 1 272 ? 20.717 3.21 17.17 1 98.72 272 ALA A O 1
ATOM 1950 N N . ARG A 1 273 ? 19.356 2.328 15.689 1 98.69 273 ARG A N 1
ATOM 1951 C CA . ARG A 1 273 ? 20.413 1.63 14.965 1 98.69 273 ARG A CA 1
ATOM 1952 C C . ARG A 1 273 ? 21.156 2.579 14.03 1 98.69 273 ARG A C 1
ATOM 1954 O O . ARG A 1 273 ? 22.375 2.479 13.876 1 98.69 273 ARG A O 1
ATOM 1961 N N . PHE A 1 274 ? 20.417 3.526 13.381 1 98.78 274 PHE A N 1
ATOM 1962 C CA . PHE A 1 274 ? 21.038 4.274 12.295 1 98.78 274 PHE A CA 1
ATOM 1963 C C . PHE A 1 274 ? 21.024 5.769 12.59 1 98.78 274 PHE A C 1
ATOM 1965 O O . PHE A 1 274 ? 21.602 6.56 11.842 1 98.78 274 PHE A O 1
ATOM 1972 N N . GLY A 1 275 ? 20.32 6.176 13.665 1 98.64 275 GLY A N 1
ATOM 1973 C CA . GLY A 1 275 ? 20.318 7.568 14.083 1 98.64 275 GLY A CA 1
ATOM 1974 C C . GLY A 1 275 ? 19.123 8.345 13.564 1 98.64 275 GLY A C 1
ATOM 1975 O O . GLY A 1 275 ? 18.477 7.93 12.6 1 98.64 275 GLY A O 1
ATOM 1976 N N . PRO A 1 276 ? 18.851 9.442 14.242 1 98.33 276 PRO A N 1
ATOM 1977 C CA . PRO A 1 276 ? 17.654 10.232 13.945 1 98.33 276 PRO A CA 1
ATOM 1978 C C . PRO A 1 276 ? 17.702 10.881 12.564 1 98.33 276 PRO A C 1
ATOM 1980 O O . PRO A 1 276 ? 16.658 11.116 11.951 1 98.33 276 PRO A O 1
ATOM 1983 N N . ASP A 1 277 ? 18.892 11.124 12.023 1 97.9 277 ASP A N 1
ATOM 1984 C CA . ASP A 1 277 ? 19.045 11.862 10.772 1 97.9 277 ASP A CA 1
ATOM 1985 C C . ASP A 1 277 ? 19.076 10.914 9.576 1 97.9 277 ASP A C 1
ATOM 1987 O O . ASP A 1 277 ? 19.082 11.357 8.426 1 97.9 277 ASP A O 1
ATOM 1991 N N . SER A 1 278 ? 19.112 9.609 9.899 1 98.69 278 SER A N 1
ATOM 1992 C CA . SER A 1 278 ? 19.006 8.664 8.792 1 98.69 278 SER A CA 1
ATOM 1993 C C . SER A 1 278 ? 17.685 8.829 8.048 1 98.69 278 SER A C 1
ATOM 1995 O O . SER A 1 278 ? 16.764 9.48 8.545 1 98.69 278 SER A O 1
ATOM 1997 N N . ASP A 1 279 ? 17.684 8.308 6.837 1 98.69 279 ASP A N 1
ATOM 1998 C CA . ASP A 1 279 ? 16.445 8.291 6.067 1 98.69 279 ASP A CA 1
ATOM 1999 C C . ASP A 1 279 ? 15.506 7.193 6.561 1 98.69 279 ASP A C 1
ATOM 2001 O O . ASP A 1 279 ? 15.949 6.089 6.884 1 98.69 279 ASP A O 1
ATOM 2005 N N . PHE A 1 280 ? 14.206 7.441 6.517 1 98.64 280 PHE A N 1
ATOM 2006 C CA . PHE A 1 280 ? 13.263 6.474 7.067 1 98.64 280 PHE A CA 1
ATOM 2007 C C . PHE A 1 280 ? 13.281 5.181 6.261 1 98.64 280 PHE A C 1
ATOM 2009 O O . PHE A 1 280 ? 12.863 4.131 6.753 1 98.64 280 PHE A O 1
ATOM 2016 N N . THR A 1 281 ? 13.802 5.17 5.021 1 98.83 281 THR A N 1
ATOM 2017 C CA . THR A 1 281 ? 13.96 3.954 4.232 1 98.83 281 THR A CA 1
ATOM 2018 C C . THR A 1 281 ? 15.035 3.054 4.834 1 98.83 281 THR A C 1
ATOM 2020 O O . THR A 1 281 ? 15.151 1.883 4.466 1 98.83 281 THR A O 1
ATOM 2023 N N . SER A 1 282 ? 15.812 3.581 5.801 1 98.88 282 SER A N 1
ATOM 2024 C CA . SER A 1 282 ? 16.804 2.765 6.492 1 98.88 282 SER A CA 1
ATOM 2025 C C . SER A 1 282 ? 16.145 1.619 7.252 1 98.88 282 SER A C 1
ATOM 2027 O O . SER A 1 282 ? 16.817 0.667 7.656 1 98.88 282 SER A O 1
ATOM 2029 N N . MET A 1 283 ? 14.868 1.727 7.395 1 98.86 283 MET A N 1
ATOM 2030 C CA . MET A 1 283 ? 14.115 0.615 7.967 1 98.86 283 MET A CA 1
ATOM 2031 C C . MET A 1 283 ? 14.35 -0.666 7.174 1 98.86 283 MET A C 1
ATOM 2033 O O . MET A 1 283 ? 14.383 -1.758 7.744 1 98.86 283 MET A O 1
ATOM 2037 N N . VAL A 1 284 ? 14.567 -0.568 5.893 1 98.9 284 VAL A N 1
ATOM 2038 C CA . VAL A 1 284 ? 14.845 -1.703 5.019 1 98.9 284 VAL A CA 1
ATOM 2039 C C . VAL A 1 284 ? 16.149 -2.375 5.444 1 98.9 284 VAL A C 1
ATOM 2041 O O . VAL A 1 284 ? 16.271 -3.601 5.382 1 98.9 284 VAL A O 1
ATOM 2044 N N . ARG A 1 285 ? 17.102 -1.577 5.907 1 98.82 285 ARG A N 1
ATOM 2045 C CA . ARG A 1 285 ? 18.411 -2.094 6.295 1 98.82 285 ARG A CA 1
ATOM 2046 C C . ARG A 1 285 ? 18.303 -2.986 7.527 1 98.82 285 ARG A C 1
ATOM 2048 O O . ARG A 1 285 ? 19.094 -3.916 7.697 1 98.82 285 ARG A O 1
ATOM 2055 N N . ILE A 1 286 ? 17.342 -2.757 8.402 1 98.7 286 ILE A N 1
ATOM 2056 C CA . ILE A 1 286 ? 17.091 -3.649 9.529 1 98.7 286 ILE A CA 1
ATOM 2057 C C . ILE A 1 286 ? 16.695 -5.031 9.014 1 98.7 286 ILE A C 1
ATOM 2059 O O . ILE A 1 286 ? 17.229 -6.046 9.469 1 98.7 286 ILE A O 1
ATOM 2063 N N . VAL A 1 287 ? 15.785 -5.048 8.052 1 98.65 287 VAL A N 1
ATOM 2064 C CA . VAL A 1 287 ? 15.321 -6.299 7.463 1 98.65 287 VAL A CA 1
ATOM 2065 C C . VAL A 1 287 ? 16.481 -7.004 6.763 1 98.65 287 VAL A C 1
ATOM 2067 O O . VAL A 1 287 ? 16.628 -8.224 6.866 1 98.65 287 VAL A O 1
ATOM 2070 N N . GLU A 1 288 ? 17.295 -6.239 6.055 1 98.7 288 GLU A N 1
ATOM 2071 C CA . GLU A 1 288 ? 18.473 -6.787 5.39 1 98.7 288 GLU A CA 1
ATOM 2072 C C . GLU A 1 288 ? 19.413 -7.452 6.392 1 98.7 288 GLU A C 1
ATOM 2074 O O . GLU A 1 288 ? 19.926 -8.544 6.139 1 98.7 288 GLU A O 1
ATOM 2079 N N . GLU A 1 289 ? 19.652 -6.769 7.504 1 98.54 289 GLU A N 1
ATOM 2080 C CA . GLU A 1 289 ? 20.534 -7.301 8.539 1 98.54 289 GLU A CA 1
ATOM 2081 C C . GLU A 1 289 ? 19.99 -8.608 9.11 1 98.54 289 GLU A C 1
ATOM 2083 O O . GLU A 1 289 ? 20.733 -9.578 9.271 1 98.54 289 GLU A O 1
ATOM 2088 N N . TRP A 1 290 ? 18.726 -8.613 9.416 1 98.18 290 TRP A N 1
ATOM 2089 C CA . TRP A 1 290 ? 18.104 -9.815 9.962 1 98.18 290 TRP A CA 1
ATOM 2090 C C . TRP A 1 290 ? 18.193 -10.971 8.971 1 98.18 290 TRP A C 1
ATOM 2092 O O . TRP A 1 290 ? 18.404 -12.12 9.366 1 98.18 290 TRP A O 1
ATOM 2102 N N . ALA A 1 291 ? 18.046 -10.637 7.692 1 98.19 291 ALA A N 1
ATOM 2103 C CA . ALA A 1 291 ? 17.951 -11.665 6.659 1 98.19 291 ALA A CA 1
ATOM 2104 C C . ALA A 1 291 ? 19.33 -12.025 6.114 1 98.19 291 ALA A C 1
ATOM 2106 O O . ALA A 1 291 ? 19.485 -13.029 5.416 1 98.19 291 ALA A O 1
ATOM 2107 N N . GLY A 1 292 ? 20.361 -11.211 6.408 1 98.1 292 GLY A N 1
ATOM 2108 C CA . GLY A 1 292 ? 21.7 -11.439 5.889 1 98.1 292 GLY A CA 1
ATOM 2109 C C . GLY A 1 292 ? 21.798 -11.246 4.387 1 98.1 292 GLY A C 1
ATOM 2110 O O . GLY A 1 292 ? 22.475 -12.015 3.701 1 98.1 292 GLY A O 1
ATOM 2111 N N . ILE A 1 293 ? 21.054 -10.27 3.861 1 98.05 293 ILE A N 1
ATOM 2112 C CA . ILE A 1 293 ? 21.058 -9.996 2.429 1 98.05 293 ILE A CA 1
ATOM 2113 C C . ILE A 1 293 ? 20.913 -8.494 2.19 1 98.05 293 ILE A C 1
ATOM 2115 O O . ILE A 1 293 ? 20.555 -7.746 3.103 1 98.05 293 ILE A O 1
ATOM 2119 N N . GLU A 1 294 ? 21.197 -8.035 0.999 1 98.28 294 GLU A N 1
ATOM 2120 C CA . GLU A 1 294 ? 20.947 -6.658 0.584 1 98.28 294 GLU A CA 1
ATOM 2121 C C . GLU A 1 294 ? 19.943 -6.601 -0.563 1 98.28 294 GLU A C 1
ATOM 2123 O O . GLU A 1 294 ? 19.973 -7.442 -1.464 1 98.28 294 GLU A O 1
ATOM 2128 N N . ILE A 1 295 ? 19.028 -5.765 -0.511 1 98.44 295 ILE A N 1
ATOM 2129 C CA . ILE A 1 295 ? 18.047 -5.507 -1.558 1 98.44 295 ILE A CA 1
ATOM 2130 C C . ILE A 1 295 ? 18.546 -4.387 -2.469 1 98.44 295 ILE A C 1
ATOM 2132 O O . ILE A 1 295 ? 18.316 -3.207 -2.195 1 98.44 295 ILE A O 1
ATOM 2136 N N . ARG A 1 296 ? 19.318 -4.723 -3.506 1 97.21 296 ARG A N 1
ATOM 2137 C CA . ARG A 1 296 ? 19.939 -3.748 -4.396 1 97.21 296 ARG A CA 1
ATOM 2138 C C . ARG A 1 296 ? 19.755 -4.145 -5.857 1 97.21 296 ARG A C 1
ATOM 2140 O O . ARG A 1 296 ? 19.672 -5.332 -6.177 1 97.21 296 ARG A O 1
ATOM 2147 N N . ALA A 1 297 ? 19.531 -3.205 -6.689 1 88.33 297 ALA A N 1
ATOM 2148 C CA . ALA A 1 297 ? 19.562 -3.453 -8.128 1 88.33 297 ALA A CA 1
ATOM 2149 C C . ALA A 1 297 ? 20.633 -2.604 -8.807 1 88.33 297 ALA A C 1
ATOM 2151 O O . ALA A 1 297 ? 20.95 -1.505 -8.344 1 88.33 297 ALA A O 1
ATOM 2152 N N . MET B 1 1 ? -2.088 -15.673 -34.347 1 53.64 1 MET B N 1
ATOM 2153 C CA . MET B 1 1 ? -1.486 -16.589 -33.381 1 53.64 1 MET B CA 1
ATOM 2154 C C . MET B 1 1 ? -1.789 -18.038 -33.745 1 53.64 1 MET B C 1
ATOM 2156 O O . MET B 1 1 ? -2.847 -18.335 -34.302 1 53.64 1 MET B O 1
ATOM 2160 N N . GLN B 1 2 ? -0.751 -18.879 -33.787 1 68 2 GLN B N 1
ATOM 2161 C CA . GLN B 1 2 ? -0.953 -20.256 -34.224 1 68 2 GLN B CA 1
ATOM 2162 C C . GLN B 1 2 ? -1.96 -20.974 -33.331 1 68 2 GLN B C 1
ATOM 2164 O O . GLN B 1 2 ? -1.861 -20.918 -32.104 1 68 2 GLN B O 1
ATOM 2169 N N . THR B 1 3 ? -3.054 -21.395 -33.826 1 85.95 3 THR B N 1
ATOM 2170 C CA . THR B 1 3 ? -4.096 -22.164 -33.155 1 85.95 3 THR B CA 1
ATOM 2171 C C . THR B 1 3 ? -3.539 -23.484 -32.629 1 85.95 3 THR B C 1
ATOM 2173 O O . THR B 1 3 ? -2.813 -24.184 -33.338 1 85.95 3 THR B O 1
ATOM 2176 N N . ARG B 1 4 ? -3.633 -23.648 -31.312 1 93.62 4 ARG B N 1
ATOM 2177 C CA . ARG B 1 4 ? -3.167 -24.864 -30.653 1 93.62 4 ARG B CA 1
ATOM 2178 C C . ARG B 1 4 ? -4.302 -25.547 -29.897 1 93.62 4 ARG B C 1
ATOM 2180 O O . ARG B 1 4 ? -5.365 -24.956 -29.696 1 93.62 4 ARG B O 1
ATOM 2187 N N . THR B 1 5 ? -4.097 -26.849 -29.76 1 96.97 5 THR B N 1
ATOM 2188 C CA . THR B 1 5 ? -4.909 -27.554 -28.774 1 96.97 5 THR B CA 1
ATOM 2189 C C . THR B 1 5 ? -4.269 -27.477 -27.391 1 96.97 5 THR B C 1
ATOM 2191 O O . THR B 1 5 ? -3.153 -27.96 -27.19 1 96.97 5 THR B O 1
ATOM 2194 N N . LEU B 1 6 ? -4.944 -26.853 -26.492 1 98.52 6 LEU B N 1
ATOM 2195 C CA . LEU B 1 6 ? -4.464 -26.633 -25.132 1 98.52 6 LEU B CA 1
ATOM 2196 C C . LEU B 1 6 ? -5.324 -27.385 -24.123 1 98.52 6 LEU B C 1
ATOM 2198 O O . LEU B 1 6 ? -6.484 -27.698 -24.401 1 98.52 6 LEU B O 1
ATOM 2202 N N . GLY B 1 7 ? -4.774 -27.786 -23.059 1 98.7 7 GLY B N 1
ATOM 2203 C CA . GLY B 1 7 ? -5.513 -28.351 -21.942 1 98.7 7 GLY B CA 1
ATOM 2204 C C . GLY B 1 7 ? -5.689 -27.38 -20.79 1 98.7 7 GLY B C 1
ATOM 2205 O O . GLY B 1 7 ? -4.835 -26.521 -20.559 1 98.7 7 GLY B O 1
ATOM 2206 N N . PHE B 1 8 ? -6.76 -27.537 -20.024 1 98.78 8 PHE B N 1
ATOM 2207 C CA . PHE B 1 8 ? -7.018 -26.673 -18.878 1 98.78 8 PHE B CA 1
ATOM 2208 C C . PHE B 1 8 ? -7.777 -27.427 -17.792 1 98.78 8 PHE B C 1
ATOM 2210 O O . PHE B 1 8 ? -8.885 -27.913 -18.024 1 98.78 8 PHE B O 1
ATOM 2217 N N . VAL B 1 9 ? -7.179 -27.496 -16.647 1 98.73 9 VAL B N 1
ATOM 2218 C CA . VAL B 1 9 ? -7.826 -28.164 -15.522 1 98.73 9 VAL B CA 1
ATOM 2219 C C . VAL B 1 9 ? -8.158 -27.143 -14.436 1 98.73 9 VAL B C 1
ATOM 2221 O O . VAL B 1 9 ? -7.267 -26.468 -13.916 1 98.73 9 VAL B O 1
ATOM 2224 N N . GLY B 1 10 ? -9.399 -27.052 -14.03 1 98.36 10 GLY B N 1
ATOM 2225 C CA . GLY B 1 10 ? -9.887 -26.067 -13.078 1 98.36 10 GLY B CA 1
ATOM 2226 C C . GLY B 1 10 ? -10.63 -24.919 -13.735 1 98.36 10 GLY B C 1
ATOM 2227 O O . GLY B 1 10 ? -10.017 -24.06 -14.373 1 98.36 10 GLY B O 1
ATOM 2228 N N . LEU B 1 11 ? -11.945 -24.893 -13.537 1 97.85 11 LEU B N 1
ATOM 2229 C CA . LEU B 1 11 ? -12.801 -23.924 -14.213 1 97.85 11 LEU B CA 1
ATOM 2230 C C . LEU B 1 11 ? -13.557 -23.068 -13.203 1 97.85 11 LEU B C 1
ATOM 2232 O O . LEU B 1 11 ? -14.745 -22.791 -13.383 1 97.85 11 LEU B O 1
ATOM 2236 N N . GLY B 1 12 ? -12.833 -22.784 -12.141 1 94.46 12 GLY B N 1
ATOM 2237 C CA . GLY B 1 12 ? -13.414 -21.901 -11.142 1 94.46 12 GLY B CA 1
ATOM 2238 C C . GLY B 1 12 ? -13.45 -20.449 -11.579 1 94.46 12 GLY B C 1
ATOM 2239 O O . GLY B 1 12 ? -13.438 -20.154 -12.776 1 94.46 12 GLY B O 1
ATOM 2240 N N . ARG B 1 13 ? -13.503 -19.569 -10.623 1 91.1 13 ARG B N 1
ATOM 2241 C CA . ARG B 1 13 ? -13.663 -18.132 -10.822 1 91.1 13 ARG B CA 1
ATOM 2242 C C . ARG B 1 13 ? -12.566 -17.578 -11.725 1 91.1 13 ARG B C 1
ATOM 2244 O O . ARG B 1 13 ? -12.804 -16.651 -12.502 1 91.1 13 ARG B O 1
ATOM 2251 N N . MET B 1 14 ? -11.389 -18.209 -11.609 1 96.08 14 MET B N 1
ATOM 2252 C CA . MET B 1 14 ? -10.247 -17.742 -12.39 1 96.08 14 MET B CA 1
ATOM 2253 C C . MET B 1 14 ? -10.12 -18.526 -13.692 1 96.08 14 MET B C 1
ATOM 2255 O O . MET B 1 14 ? -9.87 -17.945 -14.749 1 96.08 14 MET B O 1
ATOM 2259 N N . GLY B 1 15 ? -10.344 -19.784 -13.619 1 97.62 15 GLY B N 1
ATOM 2260 C CA . GLY B 1 15 ? -10.11 -20.664 -14.753 1 97.62 15 GLY B CA 1
ATOM 2261 C C . GLY B 1 15 ? -11.06 -20.412 -15.909 1 97.62 15 GLY B C 1
ATOM 2262 O O . GLY B 1 15 ? -10.634 -20.332 -17.063 1 97.62 15 GLY B O 1
ATOM 2263 N N . ALA B 1 16 ? -12.315 -20.226 -15.631 1 97.07 16 ALA B N 1
ATOM 2264 C CA . ALA B 1 16 ? -13.335 -20.112 -16.67 1 97.07 16 ALA B CA 1
ATOM 2265 C C . ALA B 1 16 ? -13.081 -18.896 -17.558 1 97.07 16 ALA B C 1
ATOM 2267 O O . ALA B 1 16 ? -13.039 -19.014 -18.785 1 97.07 16 ALA B O 1
ATOM 2268 N N . PRO B 1 17 ? -12.867 -17.709 -16.962 1 97.45 17 PRO B N 1
ATOM 2269 C CA . PRO B 1 17 ? -12.588 -16.568 -17.837 1 97.45 17 PRO B CA 1
ATOM 2270 C C . PRO B 1 17 ? -11.29 -16.733 -18.625 1 97.45 17 PRO B C 1
ATOM 2272 O O . PRO B 1 17 ? -11.184 -16.247 -19.754 1 97.45 17 PRO B O 1
ATOM 2275 N N . MET B 1 18 ? -10.323 -17.422 -18.092 1 98.01 18 MET B N 1
ATOM 2276 C CA . MET B 1 18 ? -9.061 -17.638 -18.794 1 98.01 18 MET B CA 1
ATOM 2277 C C . MET B 1 18 ? -9.248 -18.59 -19.97 1 98.01 18 MET B C 1
ATOM 2279 O O . MET B 1 18 ? -8.677 -18.379 -21.042 1 98.01 18 MET B O 1
ATOM 2283 N N . VAL B 1 19 ? -10.069 -19.602 -19.79 1 97.94 19 VAL B N 1
ATOM 2284 C CA . VAL B 1 19 ? -10.396 -20.522 -20.874 1 97.94 19 VAL B CA 1
ATOM 2285 C C . VAL B 1 19 ? -11.11 -19.769 -21.994 1 97.94 19 VAL B C 1
ATOM 2287 O O . VAL B 1 19 ? -10.824 -19.983 -23.175 1 97.94 19 VAL B O 1
ATOM 2290 N N . ARG B 1 20 ? -12.038 -18.881 -21.638 1 97.15 20 ARG B N 1
ATOM 2291 C CA . ARG B 1 20 ? -12.745 -18.077 -22.63 1 97.15 20 ARG B CA 1
ATOM 2292 C C . ARG B 1 20 ? -11.77 -17.249 -23.459 1 97.15 20 ARG B C 1
ATOM 2294 O O . ARG B 1 20 ? -11.923 -17.136 -24.677 1 97.15 20 ARG B O 1
ATOM 2301 N N . ARG B 1 21 ? -10.774 -16.709 -22.827 1 97.2 21 ARG B N 1
ATOM 2302 C CA . ARG B 1 21 ? -9.785 -15.895 -23.527 1 97.2 21 ARG B CA 1
ATOM 2303 C C . ARG B 1 21 ? -9.003 -16.73 -24.535 1 97.2 21 ARG B C 1
ATOM 2305 O O . ARG B 1 21 ? -8.725 -16.272 -25.645 1 97.2 21 ARG B O 1
ATOM 2312 N N . LEU B 1 22 ? -8.638 -17.926 -24.12 1 97.73 22 LEU B N 1
ATOM 2313 C CA . LEU B 1 22 ? -7.909 -18.81 -25.022 1 97.73 22 LEU B CA 1
ATOM 2314 C C . LEU B 1 22 ? -8.767 -19.186 -26.226 1 97.73 22 LEU B C 1
ATOM 2316 O O . LEU B 1 22 ? -8.283 -19.196 -27.36 1 97.73 22 LEU B O 1
ATOM 2320 N N . ALA B 1 23 ? -10.007 -19.496 -25.971 1 96.57 23 ALA B N 1
ATOM 2321 C CA . ALA B 1 23 ? -10.934 -19.831 -27.048 1 96.57 23 ALA B CA 1
ATOM 2322 C C . ALA B 1 23 ? -11.103 -18.659 -28.011 1 96.57 23 ALA B C 1
ATOM 2324 O O . ALA B 1 23 ? -11.083 -18.841 -29.23 1 96.57 23 ALA B O 1
ATOM 2325 N N . GLU B 1 24 ? -11.263 -17.478 -27.475 1 95.14 24 GLU B N 1
ATOM 2326 C CA . GLU B 1 24 ? -11.432 -16.271 -28.279 1 95.14 24 GLU B CA 1
ATOM 2327 C C . GLU B 1 24 ? -10.188 -15.987 -29.116 1 95.14 24 GLU B C 1
ATOM 2329 O O . GLU B 1 24 ? -10.281 -15.401 -30.197 1 95.14 24 GLU B O 1
ATOM 2334 N N . ALA B 1 25 ? -9.074 -16.42 -28.635 1 95.93 25 ALA B N 1
ATOM 2335 C CA . ALA B 1 25 ? -7.818 -16.236 -29.357 1 95.93 25 ALA B CA 1
ATOM 2336 C C . ALA B 1 25 ? -7.665 -17.273 -30.465 1 95.93 25 ALA B C 1
ATOM 2338 O O . ALA B 1 25 ? -6.672 -17.265 -31.198 1 95.93 25 ALA B O 1
ATOM 2339 N N . GLY B 1 26 ? -8.601 -18.231 -30.51 1 95.97 26 GLY B N 1
ATOM 2340 C CA . GLY B 1 26 ? -8.628 -19.163 -31.626 1 95.97 26 GLY B CA 1
ATOM 2341 C C . GLY B 1 26 ? -8.116 -20.544 -31.262 1 95.97 26 GLY B C 1
ATOM 2342 O O . GLY B 1 26 ? -8.035 -21.427 -32.118 1 95.97 26 GLY B O 1
ATOM 2343 N N . HIS B 1 27 ? -7.817 -20.793 -30.004 1 97.44 27 HIS B N 1
ATOM 2344 C CA . HIS B 1 27 ? -7.329 -22.098 -29.573 1 97.44 27 HIS B CA 1
ATOM 2345 C C . HIS B 1 27 ? -8.484 -23.062 -29.321 1 97.44 27 HIS B C 1
ATOM 2347 O O . HIS B 1 27 ? -9.598 -22.634 -29.011 1 97.44 27 HIS B O 1
ATOM 2353 N N . HIS B 1 28 ? -8.224 -24.32 -29.568 1 97.58 28 HIS B N 1
ATOM 2354 C CA . HIS B 1 28 ? -9.083 -25.373 -29.039 1 97.58 28 HIS B CA 1
ATOM 2355 C C . HIS B 1 28 ? -8.644 -25.792 -27.64 1 97.58 28 HIS B C 1
ATOM 2357 O O . HIS B 1 28 ? -7.466 -26.078 -27.415 1 97.58 28 HIS B O 1
ATOM 2363 N N . VAL B 1 29 ? -9.559 -25.807 -26.691 1 98.36 29 VAL B N 1
ATOM 2364 C CA . VAL B 1 29 ? -9.174 -26.057 -25.306 1 98.36 29 VAL B CA 1
ATOM 2365 C C . VAL B 1 29 ? -9.906 -27.291 -24.782 1 98.36 29 VAL B C 1
ATOM 2367 O O . VAL B 1 29 ? -11.137 -27.355 -24.823 1 98.36 29 VAL B O 1
ATOM 2370 N N . ILE B 1 30 ? -9.177 -28.277 -24.356 1 98.15 30 ILE B N 1
ATOM 2371 C CA . ILE B 1 30 ? -9.72 -29.437 -23.659 1 98.15 30 ILE B CA 1
ATOM 2372 C C . ILE B 1 30 ? -9.749 -29.169 -22.156 1 98.15 30 ILE B C 1
ATOM 2374 O O . ILE B 1 30 ? -8.704 -28.957 -21.537 1 98.15 30 ILE B O 1
ATOM 2378 N N . VAL B 1 31 ? -10.986 -29.244 -21.558 1 98.39 31 VAL B N 1
ATOM 2379 C CA . VAL B 1 31 ? -11.098 -28.776 -20.181 1 98.39 31 VAL B CA 1
ATOM 2380 C C . VAL B 1 31 ? -11.57 -29.919 -19.284 1 98.39 31 VAL B C 1
ATOM 2382 O O . VAL B 1 31 ? -12.203 -30.866 -19.756 1 98.39 31 VAL B O 1
ATOM 2385 N N . HIS B 1 32 ? -11.189 -29.782 -17.987 1 98.16 32 HIS B N 1
ATOM 2386 C CA . HIS B 1 32 ? -11.699 -30.661 -16.941 1 98.16 32 HIS B CA 1
ATOM 2387 C C . HIS B 1 32 ? -11.904 -29.901 -15.634 1 98.16 32 HIS B C 1
ATOM 2389 O O . HIS B 1 32 ? -11.081 -29.062 -15.263 1 98.16 32 HIS B O 1
ATOM 2395 N N . ASP B 1 33 ? -12.965 -30.165 -15.02 1 98.04 33 ASP B N 1
ATOM 2396 C CA . ASP B 1 33 ? -13.256 -29.743 -13.653 1 98.04 33 ASP B CA 1
ATOM 2397 C C . ASP B 1 33 ? -13.981 -30.843 -12.881 1 98.04 33 ASP B C 1
ATOM 2399 O O . ASP B 1 33 ? -14.745 -31.616 -13.462 1 98.04 33 ASP B O 1
ATOM 2403 N N . ARG B 1 34 ? -13.683 -30.837 -11.576 1 94.89 34 ARG B N 1
ATOM 2404 C CA . ARG B 1 34 ? -14.38 -31.837 -10.773 1 94.89 34 ARG B CA 1
ATOM 2405 C C . ARG B 1 34 ? -15.879 -31.559 -10.734 1 94.89 34 ARG B C 1
ATOM 2407 O O . ARG B 1 34 ? -16.681 -32.476 -10.542 1 94.89 34 ARG B O 1
ATOM 2414 N N . ARG B 1 35 ? -16.282 -30.343 -10.874 1 93.05 35 ARG B N 1
ATOM 2415 C CA . ARG B 1 35 ? -17.694 -29.981 -10.946 1 93.05 35 ARG B CA 1
ATOM 2416 C C . ARG B 1 35 ? -18.246 -30.208 -12.349 1 93.05 35 ARG B C 1
ATOM 2418 O O . ARG B 1 35 ? -17.777 -29.6 -13.313 1 93.05 35 ARG B O 1
ATOM 2425 N N . PRO B 1 36 ? -19.194 -30.893 -12.538 1 87.58 36 PRO B N 1
ATOM 2426 C CA . PRO B 1 36 ? -19.702 -31.264 -13.861 1 87.58 36 PRO B CA 1
ATOM 2427 C C . PRO B 1 36 ? -20.263 -30.072 -14.633 1 87.58 36 PRO B C 1
ATOM 2429 O O . PRO B 1 36 ? -20.224 -30.056 -15.866 1 87.58 36 PRO B O 1
ATOM 2432 N N . ASP B 1 37 ? -20.706 -29.114 -13.972 1 92.01 37 ASP B N 1
ATOM 2433 C CA . ASP B 1 37 ? -21.377 -27.999 -14.633 1 92.01 37 ASP B CA 1
ATOM 2434 C C . ASP B 1 37 ? -20.42 -26.828 -14.842 1 92.01 37 ASP B C 1
ATOM 2436 O O . ASP B 1 37 ? -20.822 -25.771 -15.334 1 92.01 37 ASP B O 1
ATOM 2440 N N . ALA B 1 38 ? -19.197 -26.988 -14.529 1 93.2 38 ALA B N 1
ATOM 2441 C CA . ALA B 1 38 ? -18.244 -25.881 -14.544 1 93.2 38 ALA B CA 1
ATOM 2442 C C . ALA B 1 38 ? -18.017 -25.373 -15.965 1 93.2 38 ALA B C 1
ATOM 2444 O O . ALA B 1 38 ? -17.68 -24.203 -16.166 1 93.2 38 ALA B O 1
ATOM 2445 N N . ALA B 1 39 ? -18.311 -26.203 -16.984 1 93.72 39 ALA B N 1
ATOM 2446 C CA . ALA B 1 39 ? -18.022 -25.839 -18.369 1 93.72 39 ALA B CA 1
ATOM 2447 C C . ALA B 1 39 ? -19.282 -25.361 -19.085 1 93.72 39 ALA B C 1
ATOM 2449 O O . ALA B 1 39 ? -19.245 -25.05 -20.277 1 93.72 39 ALA B O 1
ATOM 2450 N N . ALA B 1 40 ? -20.338 -25.255 -18.406 1 90.92 40 ALA B N 1
ATOM 2451 C CA . ALA B 1 40 ? -21.642 -25.031 -19.024 1 90.92 40 ALA B CA 1
ATOM 2452 C C . ALA B 1 40 ? -21.689 -23.68 -19.732 1 90.92 40 ALA B C 1
ATOM 2454 O O . ALA B 1 40 ? -22.322 -23.543 -20.781 1 90.92 40 ALA B O 1
ATOM 2455 N N . ASP B 1 41 ? -20.953 -22.713 -19.256 1 89.6 41 ASP B N 1
ATOM 2456 C CA . ASP B 1 41 ? -21.063 -21.358 -19.787 1 89.6 41 ASP B CA 1
ATOM 2457 C C . ASP B 1 41 ? -19.918 -21.051 -20.75 1 89.6 41 ASP B C 1
ATOM 2459 O O . ASP B 1 41 ? -19.796 -19.927 -21.24 1 89.6 41 ASP B O 1
ATOM 2463 N N . LEU B 1 42 ? -19.153 -22.001 -21.078 1 94.22 42 LEU B N 1
ATOM 2464 C CA . LEU B 1 42 ? -18.029 -21.792 -21.984 1 94.22 42 LEU B CA 1
ATOM 2465 C C . LEU B 1 42 ? -18.467 -21.94 -23.438 1 94.22 42 LEU B C 1
ATOM 2467 O O . LEU B 1 42 ? -19.456 -22.618 -23.726 1 94.22 42 LEU B O 1
ATOM 2471 N N . PRO B 1 43 ? -17.812 -21.268 -24.295 1 87.07 43 PRO B N 1
ATOM 2472 C CA . PRO B 1 43 ? -18.183 -21.388 -25.707 1 87.07 43 PRO B CA 1
ATOM 2473 C C . PRO B 1 43 ? -17.975 -22.799 -26.254 1 87.07 43 PRO B C 1
ATOM 2475 O O . PRO B 1 43 ? -16.838 -23.27 -26.341 1 87.07 43 PRO B O 1
ATOM 2478 N N . GLY B 1 44 ? -18.947 -23.434 -26.741 1 83.57 44 GLY B N 1
ATOM 2479 C CA . GLY B 1 44 ? -18.983 -24.854 -27.053 1 83.57 44 GLY B CA 1
ATOM 2480 C C . GLY B 1 44 ? -18.161 -25.218 -28.276 1 83.57 44 GLY B C 1
ATOM 2481 O O . GLY B 1 44 ? -17.52 -26.27 -28.309 1 83.57 44 GLY B O 1
ATOM 2482 N N . ASN B 1 45 ? -18.038 -24.409 -29.212 1 87.16 45 ASN B N 1
ATOM 2483 C CA . ASN B 1 45 ? -17.419 -24.8 -30.474 1 87.16 45 ASN B CA 1
ATOM 2484 C C . ASN B 1 45 ? -15.907 -24.952 -30.335 1 87.16 45 ASN B C 1
ATOM 2486 O O . ASN B 1 45 ? -15.284 -25.709 -31.081 1 87.16 45 ASN B O 1
ATOM 2490 N N . SER B 1 46 ? -15.336 -24.352 -29.413 1 93.11 46 SER B N 1
ATOM 2491 C CA . SER B 1 46 ? -13.885 -24.355 -29.259 1 93.11 46 SER B CA 1
ATOM 2492 C C . SER B 1 46 ? -13.466 -25.08 -27.984 1 93.11 46 SER B C 1
ATOM 2494 O O . SER B 1 46 ? -12.289 -25.075 -27.619 1 93.11 46 SER B O 1
ATOM 2496 N N . ILE B 1 47 ? -14.426 -25.812 -27.363 1 95.71 47 ILE B N 1
ATOM 2497 C CA . ILE B 1 47 ? -14.152 -26.418 -26.065 1 95.71 47 ILE B CA 1
ATOM 2498 C C . ILE B 1 47 ? -14.551 -27.892 -26.089 1 95.71 47 ILE B C 1
ATOM 2500 O O . ILE B 1 47 ? -15.602 -28.248 -26.627 1 95.71 47 ILE B O 1
ATOM 2504 N N . SER B 1 48 ? -13.782 -28.717 -25.6 1 96.36 48 SER B N 1
ATOM 2505 C CA . SER B 1 48 ? -14.097 -30.117 -25.333 1 96.36 48 SER B CA 1
ATOM 2506 C C . SER B 1 48 ? -13.92 -30.451 -23.856 1 96.36 48 SER B C 1
ATOM 2508 O O . SER B 1 48 ? -12.966 -29.996 -23.221 1 96.36 48 SER B O 1
ATOM 2510 N N . VAL B 1 49 ? -14.838 -31.229 -23.319 1 96.92 49 VAL B N 1
ATOM 2511 C CA . VAL B 1 49 ? -14.79 -31.584 -21.905 1 96.92 49 VAL B CA 1
ATOM 2512 C C . VAL B 1 49 ? -14.225 -32.993 -21.744 1 96.92 49 VAL B C 1
ATOM 2514 O O . VAL B 1 49 ? -14.671 -33.928 -22.414 1 96.92 49 VAL B O 1
ATOM 2517 N N . ALA B 1 50 ? -13.253 -33.122 -20.949 1 96.71 50 ALA B N 1
ATOM 2518 C CA . ALA B 1 50 ? -12.671 -34.421 -20.621 1 96.71 50 ALA B CA 1
ATOM 2519 C C . ALA B 1 50 ? -13.096 -34.875 -19.227 1 96.71 50 ALA B C 1
ATOM 2521 O O . ALA B 1 50 ? -13.36 -34.049 -18.351 1 96.71 50 ALA B O 1
ATOM 2522 N N . ALA B 1 51 ? -13.066 -36.133 -18.946 1 95.68 51 ALA B N 1
ATOM 2523 C CA . ALA B 1 51 ? -13.574 -36.706 -17.702 1 95.68 51 ALA B CA 1
ATOM 2524 C C . ALA B 1 51 ? -12.526 -36.629 -16.595 1 95.68 51 ALA B C 1
ATOM 2526 O O . ALA B 1 51 ? -12.867 -36.602 -15.41 1 95.68 51 ALA B O 1
ATOM 2527 N N . THR B 1 52 ? -11.263 -36.671 -17.018 1 97.17 52 THR B N 1
ATOM 2528 C CA . THR B 1 52 ? -10.175 -36.656 -16.047 1 97.17 52 THR B CA 1
ATOM 2529 C C . THR B 1 52 ? -9.038 -35.757 -16.522 1 97.17 52 THR B C 1
ATOM 2531 O O . THR B 1 52 ? -8.997 -35.364 -17.69 1 97.17 52 THR B O 1
ATOM 2534 N N . ALA B 1 53 ? -8.135 -35.465 -15.578 1 98.45 53 ALA B N 1
ATOM 2535 C CA . ALA B 1 53 ? -6.935 -34.712 -15.936 1 98.45 53 ALA B CA 1
ATOM 2536 C C . ALA B 1 53 ? -6.059 -35.505 -16.902 1 98.45 53 ALA B C 1
ATOM 2538 O O . ALA B 1 53 ? -5.462 -34.935 -17.818 1 98.45 53 ALA B O 1
ATOM 2539 N N . ALA B 1 54 ? -6.009 -36.808 -16.699 1 98.38 54 ALA B N 1
ATOM 2540 C CA . ALA B 1 54 ? -5.245 -37.675 -17.593 1 98.38 54 ALA B CA 1
ATOM 2541 C C . ALA B 1 54 ? -5.765 -37.581 -19.025 1 98.38 54 ALA B C 1
ATOM 2543 O O . ALA B 1 54 ? -4.98 -37.541 -19.975 1 98.38 54 ALA B O 1
ATOM 2544 N N . ALA B 1 55 ? -7.079 -37.55 -19.178 1 98.31 55 ALA B N 1
ATOM 2545 C CA . ALA B 1 55 ? -7.696 -37.464 -20.499 1 98.31 55 ALA B CA 1
ATOM 2546 C C . ALA B 1 55 ? -7.366 -36.135 -21.173 1 98.31 55 ALA B C 1
ATOM 2548 O O . ALA B 1 55 ? -7.215 -36.072 -22.395 1 98.31 55 ALA B O 1
ATOM 2549 N N . VAL B 1 56 ? -7.253 -35.051 -20.399 1 98.55 56 VAL B N 1
ATOM 2550 C CA . VAL B 1 56 ? -6.804 -33.769 -20.931 1 98.55 56 VAL B CA 1
ATOM 2551 C C . VAL B 1 56 ? -5.387 -33.906 -21.485 1 98.55 56 VAL B C 1
ATOM 2553 O O . VAL B 1 56 ? -5.107 -33.471 -22.604 1 98.55 56 VAL B O 1
ATOM 2556 N N . ALA B 1 57 ? -4.527 -34.591 -20.728 1 98.25 57 ALA B N 1
ATOM 2557 C CA . ALA B 1 57 ? -3.111 -34.736 -21.057 1 98.25 57 ALA B CA 1
ATOM 2558 C C . ALA B 1 57 ? -2.914 -35.726 -22.202 1 98.25 57 ALA B C 1
ATOM 2560 O O . ALA B 1 57 ? -1.829 -35.803 -22.784 1 98.25 57 ALA B O 1
ATOM 2561 N N . ASP B 1 58 ? -3.949 -36.462 -22.569 1 98.04 58 ASP B N 1
ATOM 2562 C CA . ASP B 1 58 ? -3.903 -37.346 -23.73 1 98.04 58 ASP B CA 1
ATOM 2563 C C . ASP B 1 58 ? -4.038 -36.553 -25.029 1 98.04 58 ASP B C 1
ATOM 2565 O O . ASP B 1 58 ? -3.659 -37.036 -26.098 1 98.04 58 ASP B O 1
ATOM 2569 N N . GLU B 1 59 ? -4.509 -35.347 -24.863 1 97.51 59 GLU B N 1
ATOM 2570 C CA . GLU B 1 59 ? -4.918 -34.655 -26.082 1 97.51 59 GLU B CA 1
ATOM 2571 C C . GLU B 1 59 ? -4.147 -33.351 -26.261 1 97.51 59 GLU B C 1
ATOM 2573 O O . GLU B 1 59 ? -4.153 -32.764 -27.345 1 97.51 59 GLU B O 1
ATOM 2578 N N . ALA B 1 60 ? -3.489 -32.894 -25.265 1 97.92 60 ALA B N 1
ATOM 2579 C CA . ALA B 1 60 ? -2.853 -31.58 -25.32 1 97.92 60 ALA B CA 1
ATOM 2580 C C . ALA B 1 60 ? -1.4 -31.655 -24.862 1 97.92 60 ALA B C 1
ATOM 2582 O O . ALA B 1 60 ? -1.092 -32.297 -23.855 1 97.92 60 ALA B O 1
ATOM 2583 N N . GLU B 1 61 ? -0.517 -30.983 -25.538 1 97.63 61 GLU B N 1
ATOM 2584 C CA . GLU B 1 61 ? 0.9 -30.915 -25.196 1 97.63 61 GLU B CA 1
ATOM 2585 C C . GLU B 1 61 ? 1.147 -29.917 -24.067 1 97.63 61 GLU B C 1
ATOM 2587 O O . GLU B 1 61 ? 2.045 -30.112 -23.245 1 97.63 61 GLU B O 1
ATOM 2592 N N . VAL B 1 62 ? 0.426 -28.835 -24.053 1 98.58 62 VAL B N 1
ATOM 2593 C CA . VAL B 1 62 ? 0.487 -27.788 -23.039 1 98.58 62 VAL B CA 1
ATOM 2594 C C . VAL B 1 62 ? -0.797 -27.793 -22.213 1 98.58 62 VAL B C 1
ATOM 2596 O O . VAL B 1 62 ? -1.894 -27.643 -22.756 1 98.58 62 VAL B O 1
ATOM 2599 N N . VAL B 1 63 ? -0.676 -27.984 -20.874 1 98.82 63 VAL B N 1
ATOM 2600 C CA . VAL B 1 63 ? -1.841 -28.079 -20.002 1 98.82 63 VAL B CA 1
ATOM 2601 C C . VAL B 1 63 ? -1.725 -27.061 -18.87 1 98.82 63 VAL B C 1
ATOM 2603 O O . VAL B 1 63 ? -0.687 -26.974 -18.21 1 98.82 63 VAL B O 1
ATOM 2606 N N . PHE B 1 64 ? -2.801 -26.309 -18.65 1 98.85 64 PHE B N 1
ATOM 2607 C CA . PHE B 1 64 ? -2.898 -25.342 -17.563 1 98.85 64 PHE B CA 1
ATOM 2608 C C . PHE B 1 64 ? -3.626 -25.943 -16.367 1 98.85 64 PHE B C 1
ATOM 2610 O O . PHE B 1 64 ? -4.544 -26.749 -16.533 1 98.85 64 PHE B O 1
ATOM 2617 N N . CYS B 1 65 ? -3.198 -25.491 -15.189 1 98.64 65 CYS B N 1
ATOM 2618 C CA . CYS B 1 65 ? -3.902 -25.783 -13.945 1 98.64 65 CYS B CA 1
ATOM 2619 C C . CYS B 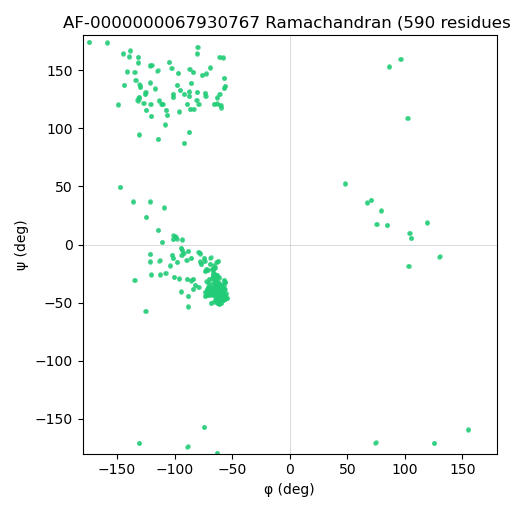1 65 ? -4.243 -24.5 -13.197 1 98.64 65 CYS B C 1
ATOM 2621 O O . CYS B 1 65 ? -3.39 -23.626 -13.034 1 98.64 65 CYS B O 1
ATOM 2623 N N . SER B 1 66 ? -5.431 -24.308 -12.794 1 98.55 66 SER B N 1
ATOM 2624 C CA . SER B 1 66 ? -5.914 -23.263 -11.897 1 98.55 66 SER B CA 1
ATOM 2625 C C . SER B 1 66 ? -6.771 -23.847 -10.779 1 98.55 66 SER B C 1
ATOM 2627 O O . SER B 1 66 ? -7.98 -24.022 -10.943 1 98.55 66 SER B O 1
ATOM 2629 N N . LEU B 1 67 ? -6.117 -24.104 -9.638 1 98.09 67 LEU B N 1
ATOM 2630 C CA . LEU B 1 67 ? -6.712 -24.917 -8.583 1 98.09 67 LEU B CA 1
ATOM 2631 C C . LEU B 1 67 ? -6.562 -24.24 -7.225 1 98.09 67 LEU B C 1
ATOM 2633 O O . LEU B 1 67 ? -5.703 -23.372 -7.05 1 98.09 67 LEU B O 1
ATOM 2637 N N . PRO B 1 68 ? -7.288 -24.562 -6.239 1 95.83 68 PRO B N 1
ATOM 2638 C CA . PRO B 1 68 ? -7.415 -23.737 -5.035 1 95.83 68 PRO B CA 1
ATOM 2639 C C . PRO B 1 68 ? -6.27 -23.953 -4.048 1 95.83 68 PRO B C 1
ATOM 2641 O O . PRO B 1 68 ? -5.889 -23.027 -3.328 1 95.83 68 PRO B O 1
ATOM 2644 N N . THR B 1 69 ? -5.726 -25.236 -3.938 1 97.15 69 THR B N 1
ATOM 2645 C CA . THR B 1 69 ? -4.748 -25.478 -2.883 1 97.15 69 THR B CA 1
ATOM 2646 C C . THR B 1 69 ? -3.609 -26.355 -3.393 1 97.15 69 THR B C 1
ATOM 2648 O O . THR B 1 69 ? -3.778 -27.102 -4.359 1 97.15 69 THR B O 1
ATOM 2651 N N . PRO B 1 70 ? -2.494 -26.337 -2.676 1 98.18 70 PRO B N 1
ATOM 2652 C CA . PRO B 1 70 ? -1.328 -27.104 -3.119 1 98.18 70 PRO B CA 1
ATOM 2653 C C . PRO B 1 70 ? -1.593 -28.607 -3.166 1 98.18 70 PRO B C 1
ATOM 2655 O O . PRO B 1 70 ? -1.243 -29.269 -4.147 1 98.18 70 PRO B O 1
ATOM 2658 N N . PRO B 1 71 ? -2.247 -29.211 -2.218 1 97.91 71 PRO B N 1
ATOM 2659 C CA . PRO B 1 71 ? -2.515 -30.647 -2.323 1 97.91 71 PRO B CA 1
ATOM 2660 C C . PRO B 1 71 ? -3.373 -31 -3.536 1 97.91 71 PRO B C 1
ATOM 2662 O O . PRO B 1 71 ? -3.17 -32.047 -4.156 1 97.91 71 PRO B O 1
ATOM 2665 N N . ILE B 1 72 ? -4.263 -30.156 -3.865 1 98.03 72 ILE B N 1
ATOM 2666 C CA . ILE B 1 72 ? -5.123 -30.4 -5.017 1 98.03 72 ILE B CA 1
ATOM 2667 C C . ILE B 1 72 ? -4.298 -30.332 -6.3 1 98.03 72 ILE B C 1
ATOM 2669 O O . ILE B 1 72 ? -4.463 -31.163 -7.197 1 98.03 72 ILE B O 1
ATOM 2673 N N . VAL B 1 73 ? -3.389 -29.376 -6.393 1 98.61 73 VAL B N 1
ATOM 2674 C CA . VAL B 1 73 ? -2.503 -29.28 -7.547 1 98.61 73 VAL B CA 1
ATOM 2675 C C . VAL B 1 73 ? -1.671 -30.555 -7.668 1 98.61 73 VAL B C 1
ATOM 2677 O O . VAL B 1 73 ? -1.568 -31.136 -8.751 1 98.61 73 VAL B O 1
ATOM 2680 N N . LYS B 1 74 ? -1.106 -30.959 -6.56 1 98.6 74 LYS B N 1
ATOM 2681 C CA . LYS B 1 74 ? -0.289 -32.169 -6.561 1 98.6 74 LYS B CA 1
ATOM 2682 C C . LYS B 1 74 ? -1.091 -33.373 -7.046 1 98.6 74 LYS B C 1
ATOM 2684 O O . LYS B 1 74 ? -0.61 -34.155 -7.87 1 98.6 74 LYS B O 1
ATOM 2689 N N . GLU B 1 75 ? -2.27 -33.508 -6.553 1 98.24 75 GLU B N 1
ATOM 2690 C CA . GLU B 1 75 ? -3.133 -34.626 -6.923 1 98.24 75 GLU B CA 1
ATOM 2691 C C . GLU B 1 75 ? -3.483 -34.585 -8.408 1 98.24 75 GLU B C 1
ATOM 2693 O O . GLU B 1 75 ? -3.438 -35.61 -9.09 1 98.24 75 GLU B O 1
ATOM 2698 N N . VAL B 1 76 ? -3.829 -33.435 -8.892 1 98.65 76 VAL B N 1
ATOM 2699 C CA . VAL B 1 76 ? -4.249 -33.267 -10.279 1 98.65 76 VAL B CA 1
ATOM 2700 C C . VAL B 1 76 ? -3.075 -33.551 -11.213 1 98.65 76 VAL B C 1
ATOM 2702 O O . VAL B 1 76 ? -3.261 -34.087 -12.308 1 98.65 76 VAL B O 1
ATOM 2705 N N . VAL B 1 77 ? -1.884 -33.239 -10.788 1 98.72 77 VAL B N 1
ATOM 2706 C CA . VAL B 1 77 ? -0.719 -33.374 -11.656 1 98.72 77 VAL B CA 1
ATOM 2707 C C . VAL B 1 77 ? -0.14 -34.781 -11.529 1 98.72 77 VAL B C 1
ATOM 2709 O O . VAL B 1 77 ? 0.085 -35.459 -12.534 1 98.72 77 VAL B O 1
ATOM 2712 N N . LEU B 1 78 ? 0.007 -35.34 -10.292 1 98.05 78 LEU B N 1
ATOM 2713 C CA . LEU B 1 78 ? 0.829 -36.522 -10.055 1 98.05 78 LEU B CA 1
ATOM 2714 C C . LEU B 1 78 ? -0.035 -37.711 -9.648 1 98.05 78 LEU B C 1
ATOM 2716 O O . LEU B 1 78 ? 0.456 -38.839 -9.56 1 98.05 78 LEU B O 1
ATOM 2720 N N . GLY B 1 79 ? -1.22 -37.459 -9.321 1 96.84 79 GLY B N 1
ATOM 2721 C CA . GLY B 1 79 ? -2.078 -38.534 -8.85 1 96.84 79 GLY B CA 1
ATOM 2722 C C . GLY B 1 79 ? -2.327 -39.602 -9.898 1 96.84 79 GLY B C 1
ATOM 2723 O O . GLY B 1 79 ? -1.867 -39.482 -11.036 1 96.84 79 GLY B O 1
ATOM 2724 N N . ALA B 1 80 ? -3.123 -40.658 -9.588 1 93.93 80 ALA B N 1
ATOM 2725 C CA . ALA B 1 80 ? -3.364 -41.826 -10.432 1 93.93 80 ALA B CA 1
ATOM 2726 C C . ALA B 1 80 ? -4.042 -41.428 -11.739 1 93.93 80 ALA B C 1
ATOM 2728 O O . ALA B 1 80 ? -3.719 -41.963 -12.802 1 93.93 80 ALA B O 1
ATOM 2729 N N . ASP B 1 81 ? -4.963 -40.511 -11.74 1 95.1 81 ASP B N 1
ATOM 2730 C CA . ASP B 1 81 ? -5.639 -39.995 -12.926 1 95.1 81 ASP B CA 1
ATOM 2731 C C . ASP B 1 81 ? -5.204 -38.562 -13.226 1 95.1 81 ASP B C 1
ATOM 2733 O O . ASP B 1 81 ? -6.009 -37.746 -13.68 1 95.1 81 ASP B O 1
ATOM 2737 N N . GLY B 1 82 ? -3.918 -38.332 -12.863 1 97.66 82 GLY B N 1
ATOM 2738 C CA . GLY B 1 82 ? -3.404 -36.983 -13.036 1 97.66 82 GLY B CA 1
ATOM 2739 C C . GLY B 1 82 ? -2.795 -36.747 -14.405 1 97.66 82 GLY B C 1
ATOM 2740 O O . GLY B 1 82 ? -2.865 -37.613 -15.279 1 97.66 82 GLY B O 1
ATOM 2741 N N . LEU B 1 83 ? -2.203 -35.627 -14.62 1 98.27 83 LEU B N 1
ATOM 2742 C CA . LEU B 1 83 ? -1.657 -35.196 -15.902 1 98.27 83 LEU B CA 1
ATOM 2743 C C . LEU B 1 83 ? -0.503 -36.095 -16.331 1 98.27 83 LEU B C 1
ATOM 2745 O O . LEU B 1 83 ? -0.301 -36.327 -17.525 1 98.27 83 LEU B O 1
ATOM 2749 N N . THR B 1 84 ? 0.232 -36.672 -15.385 1 97.43 84 THR B N 1
ATOM 2750 C CA . THR B 1 84 ? 1.402 -37.489 -15.687 1 97.43 84 THR B CA 1
ATOM 2751 C C . THR B 1 84 ? 0.985 -38.846 -16.247 1 97.43 84 THR B C 1
ATOM 2753 O O . THR B 1 84 ? 1.814 -39.584 -16.783 1 97.43 84 THR B O 1
ATOM 2756 N N . SER B 1 85 ? -0.257 -39.15 -16.089 1 96.07 85 SER B N 1
ATOM 2757 C CA . SER B 1 85 ? -0.767 -40.414 -16.611 1 96.07 85 SER B CA 1
ATOM 2758 C C . SER B 1 85 ? -1.173 -40.284 -18.075 1 96.07 85 SER B C 1
ATOM 2760 O O . SER B 1 85 ? -1.481 -41.282 -18.73 1 96.07 85 SER B O 1
ATOM 2762 N N . GLY B 1 86 ? -1.223 -39.065 -18.54 1 94.95 86 GLY B N 1
ATOM 2763 C CA . GLY B 1 86 ? -1.535 -38.833 -19.941 1 94.95 86 GLY B CA 1
ATOM 2764 C C . GLY B 1 86 ? -0.343 -39.033 -20.858 1 94.95 86 GLY B C 1
ATOM 2765 O O . GLY B 1 86 ? 0.801 -39.066 -20.399 1 94.95 86 GLY B O 1
ATOM 2766 N N . ALA B 1 87 ? -0.579 -39.04 -22.223 1 94.62 87 ALA B N 1
ATOM 2767 C CA . ALA B 1 87 ? 0.458 -39.464 -23.161 1 94.62 87 ALA B CA 1
ATOM 2768 C C . ALA B 1 87 ? 1.084 -38.264 -23.865 1 94.62 87 ALA B C 1
ATOM 2770 O O . ALA B 1 87 ? 2.204 -38.35 -24.374 1 94.62 87 ALA B O 1
ATOM 2771 N N . LYS B 1 88 ? 0.469 -37.161 -23.858 1 97.35 88 LYS B N 1
ATOM 2772 C CA . LYS B 1 88 ? 0.878 -36.125 -24.802 1 97.35 88 LYS B CA 1
ATOM 2773 C C . LYS B 1 88 ? 1.503 -34.936 -24.077 1 97.35 88 LYS B C 1
ATOM 2775 O O . LYS B 1 88 ? 2.354 -34.24 -24.635 1 97.35 88 LYS B O 1
ATOM 2780 N N . ALA B 1 89 ? 1.157 -34.701 -22.832 1 97.63 89 ALA B N 1
ATOM 2781 C CA . ALA B 1 89 ? 1.548 -33.489 -22.117 1 97.63 89 ALA B CA 1
ATOM 2782 C C . ALA B 1 89 ? 3.067 -33.378 -22.016 1 97.63 89 ALA B C 1
ATOM 2784 O O . ALA B 1 89 ? 3.739 -34.325 -21.602 1 97.63 89 ALA B O 1
ATOM 2785 N N . LYS B 1 90 ? 3.601 -32.223 -22.391 1 98.07 90 LYS B N 1
ATOM 2786 C CA . LYS B 1 90 ? 5.032 -31.943 -22.322 1 98.07 90 LYS B CA 1
ATOM 2787 C C . LYS B 1 90 ? 5.313 -30.742 -21.424 1 98.07 90 LYS B C 1
ATOM 2789 O O . LYS B 1 90 ? 6.433 -30.573 -20.937 1 98.07 90 LYS B O 1
ATOM 2794 N N . VAL B 1 91 ? 4.358 -29.88 -21.295 1 98.69 91 VAL B N 1
ATOM 2795 C CA . VAL B 1 91 ? 4.465 -28.683 -20.468 1 98.69 91 VAL B CA 1
ATOM 2796 C C . VAL B 1 91 ? 3.236 -28.563 -19.571 1 98.69 91 VAL B C 1
ATOM 2798 O O . VAL B 1 91 ? 2.101 -28.646 -20.047 1 98.69 91 VAL B O 1
ATOM 2801 N N . VAL B 1 92 ? 3.418 -28.444 -18.301 1 98.87 92 VAL B N 1
ATOM 2802 C CA . VAL B 1 92 ? 2.357 -28.15 -17.344 1 98.87 92 VAL B CA 1
ATOM 2803 C C . VAL B 1 92 ? 2.555 -26.75 -16.767 1 98.87 92 VAL B C 1
ATOM 2805 O O . VAL B 1 92 ? 3.613 -26.443 -16.213 1 98.87 92 VAL B O 1
ATOM 2808 N N . ILE B 1 93 ? 1.578 -25.876 -16.93 1 98.9 93 ILE B N 1
ATOM 2809 C CA . ILE B 1 93 ? 1.611 -24.496 -16.458 1 98.9 93 ILE B CA 1
ATOM 2810 C C . ILE B 1 93 ? 0.675 -24.338 -15.261 1 98.9 93 ILE B C 1
ATOM 2812 O O . ILE B 1 93 ? -0.542 -24.483 -15.394 1 98.9 93 ILE B O 1
ATOM 2816 N N . ASP B 1 94 ? 1.2 -24.036 -14.151 1 98.89 94 ASP B N 1
ATOM 2817 C CA . ASP B 1 94 ? 0.407 -23.869 -12.936 1 98.89 94 ASP B CA 1
ATOM 2818 C C . ASP B 1 94 ? 0.078 -22.397 -12.693 1 98.89 94 ASP B C 1
ATOM 2820 O O . ASP B 1 94 ? 0.948 -21.619 -12.297 1 98.89 94 ASP B O 1
ATOM 2824 N N . LEU B 1 95 ? -1.178 -22.054 -12.761 1 98.79 95 LEU B N 1
ATOM 2825 C CA . LEU B 1 95 ? -1.639 -20.685 -12.555 1 98.79 95 LEU B CA 1
ATOM 2826 C C . LEU B 1 95 ? -2.066 -20.468 -11.108 1 98.79 95 LEU B C 1
ATOM 2828 O O . LEU B 1 95 ? -2.451 -19.359 -10.729 1 98.79 95 LEU B O 1
ATOM 2832 N N . SER B 1 96 ? -2.006 -21.539 -10.317 1 98.43 96 SER B N 1
ATOM 2833 C CA . SER B 1 96 ? -2.47 -21.524 -8.933 1 98.43 96 SER B CA 1
ATOM 2834 C C . SER B 1 96 ? -1.423 -20.916 -8.006 1 98.43 96 SER B C 1
ATOM 2836 O O . SER B 1 96 ? -0.284 -20.68 -8.416 1 98.43 96 SER B O 1
ATOM 2838 N N . THR B 1 97 ? -1.881 -20.58 -6.851 1 98.23 97 THR B N 1
ATOM 2839 C CA . THR B 1 97 ? -0.956 -20.281 -5.763 1 98.23 97 THR B CA 1
ATOM 2840 C C . THR B 1 97 ? -0.579 -21.552 -5.009 1 98.23 97 THR B C 1
ATOM 2842 O O . THR B 1 97 ? -1.286 -21.967 -4.088 1 98.23 97 THR B O 1
ATOM 2845 N N . THR B 1 98 ? 0.543 -22.122 -5.358 1 97.95 98 THR B N 1
ATOM 2846 C CA . THR B 1 98 ? 0.937 -23.464 -4.943 1 97.95 98 THR B CA 1
ATOM 2847 C C . THR B 1 98 ? 2.059 -23.403 -3.911 1 97.95 98 THR B C 1
ATOM 2849 O O . THR B 1 98 ? 2.172 -24.286 -3.057 1 97.95 98 THR B O 1
ATOM 2852 N N . GLY B 1 99 ? 2.814 -22.35 -3.895 1 98.02 99 GLY B N 1
ATOM 2853 C CA . GLY B 1 99 ? 3.95 -22.196 -3 1 98.02 99 GLY B CA 1
ATOM 2854 C C . GLY B 1 99 ? 5.229 -22.798 -3.55 1 98.02 99 GLY B C 1
ATOM 2855 O O . GLY B 1 99 ? 5.186 -23.719 -4.369 1 98.02 99 GLY B O 1
ATOM 2856 N N . PRO B 1 100 ? 6.326 -22.253 -3.123 1 98.26 100 PRO B N 1
ATOM 2857 C CA . PRO B 1 100 ? 7.614 -22.653 -3.692 1 98.26 100 PRO B CA 1
ATOM 2858 C C . PRO B 1 100 ? 7.968 -24.107 -3.387 1 98.26 100 PRO B C 1
ATOM 2860 O O . PRO B 1 100 ? 8.465 -24.822 -4.261 1 98.26 100 PRO B O 1
ATOM 2863 N N . SER B 1 101 ? 7.754 -24.564 -2.201 1 96.97 101 SER B N 1
ATOM 2864 C CA . SER B 1 101 ? 8.112 -25.924 -1.812 1 96.97 101 SER B CA 1
ATOM 2865 C C . SER B 1 101 ? 7.361 -26.954 -2.65 1 96.97 101 SER B C 1
ATOM 2867 O O . SER B 1 101 ? 7.963 -27.893 -3.174 1 96.97 101 SER B O 1
ATOM 2869 N N . MET B 1 102 ? 6.08 -26.785 -2.753 1 97.75 102 MET B N 1
ATOM 2870 C CA . MET B 1 102 ? 5.265 -27.693 -3.554 1 97.75 102 MET B CA 1
ATOM 2871 C C . MET B 1 102 ? 5.649 -27.612 -5.028 1 97.75 102 MET B C 1
ATOM 2873 O O . MET B 1 102 ? 5.739 -28.636 -5.708 1 97.75 102 MET B O 1
ATOM 2877 N N . ALA B 1 103 ? 5.854 -26.413 -5.53 1 98.5 103 ALA B N 1
ATOM 2878 C CA . ALA B 1 103 ? 6.263 -26.226 -6.92 1 98.5 103 ALA B CA 1
ATOM 2879 C C . ALA B 1 103 ? 7.548 -26.992 -7.221 1 98.5 103 ALA B C 1
ATOM 2881 O O . ALA B 1 103 ? 7.655 -27.654 -8.256 1 98.5 103 ALA B O 1
ATOM 2882 N N . LYS B 1 104 ? 8.525 -26.92 -6.334 1 97.97 104 LYS B N 1
ATOM 2883 C CA . LYS B 1 104 ? 9.797 -27.618 -6.498 1 97.97 104 LYS B CA 1
ATOM 2884 C C . LYS B 1 104 ? 9.596 -29.131 -6.508 1 97.97 104 LYS B C 1
ATOM 2886 O O . LYS B 1 104 ? 10.203 -29.837 -7.316 1 97.97 104 LYS B O 1
ATOM 2891 N N . THR B 1 105 ? 8.796 -29.559 -5.612 1 98.06 105 THR B N 1
ATOM 2892 C CA . THR B 1 105 ? 8.517 -30.987 -5.514 1 98.06 105 THR B CA 1
ATOM 2893 C C . THR B 1 105 ? 7.888 -31.505 -6.805 1 98.06 105 THR B C 1
ATOM 2895 O O . THR B 1 105 ? 8.33 -32.516 -7.355 1 98.06 105 THR B O 1
ATOM 2898 N N . ILE B 1 106 ? 6.911 -30.848 -7.305 1 98.64 106 ILE B N 1
ATOM 2899 C CA . ILE B 1 106 ? 6.211 -31.269 -8.513 1 98.64 106 ILE B CA 1
ATOM 2900 C C . ILE B 1 106 ? 7.153 -31.186 -9.712 1 98.64 106 ILE B C 1
ATOM 2902 O O . ILE B 1 106 ? 7.198 -32.1 -10.539 1 98.64 106 ILE B O 1
ATOM 2906 N N . ALA B 1 107 ? 7.915 -30.12 -9.798 1 98.63 107 ALA B N 1
ATOM 2907 C CA . ALA B 1 107 ? 8.857 -29.931 -10.898 1 98.63 107 ALA B CA 1
ATOM 2908 C C . ALA B 1 107 ? 9.852 -31.086 -10.973 1 98.63 107 ALA B C 1
ATOM 2910 O O . ALA B 1 107 ? 10.16 -31.578 -12.061 1 98.63 107 ALA B O 1
ATOM 2911 N N . ALA B 1 108 ? 10.349 -31.465 -9.815 1 98.14 108 ALA B N 1
ATOM 2912 C CA . ALA B 1 108 ? 11.318 -32.556 -9.759 1 98.14 108 ALA B CA 1
ATOM 2913 C C . ALA B 1 108 ? 10.707 -33.858 -10.271 1 98.14 108 ALA B C 1
ATOM 2915 O O . ALA B 1 108 ? 11.353 -34.606 -11.008 1 98.14 108 ALA B O 1
ATOM 2916 N N . GLU B 1 109 ? 9.515 -34.13 -9.879 1 97.95 109 GLU B N 1
ATOM 2917 C CA . GLU B 1 109 ? 8.823 -35.34 -10.312 1 97.95 109 GLU B CA 1
ATOM 2918 C C . GLU B 1 109 ? 8.563 -35.319 -11.816 1 97.95 109 GLU B C 1
ATOM 2920 O O . GLU B 1 109 ? 8.718 -36.338 -12.492 1 97.95 109 GLU B O 1
ATOM 2925 N N . LEU B 1 110 ? 8.183 -34.202 -12.343 1 98.39 110 LEU B N 1
ATOM 2926 C CA . LEU B 1 110 ? 7.876 -34.065 -13.762 1 98.39 110 LEU B CA 1
ATOM 2927 C C . LEU B 1 110 ? 9.143 -34.164 -14.605 1 98.39 110 LEU B C 1
ATOM 2929 O O . LEU B 1 110 ? 9.114 -34.697 -15.716 1 98.39 110 LEU B O 1
ATOM 2933 N N . ALA B 1 111 ? 10.212 -33.605 -14.056 1 96.71 111 ALA B N 1
ATOM 2934 C CA . ALA B 1 111 ? 11.483 -33.66 -14.773 1 96.71 111 ALA B CA 1
ATOM 2935 C C . ALA B 1 111 ? 11.875 -35.101 -15.085 1 96.71 111 ALA B C 1
ATOM 2937 O O . ALA B 1 111 ? 12.41 -35.387 -16.159 1 96.71 111 ALA B O 1
ATOM 2938 N N . GLY B 1 112 ? 11.603 -35.942 -14.148 1 95.35 112 GLY B N 1
ATOM 2939 C CA . GLY B 1 112 ? 11.9 -37.352 -14.342 1 95.35 112 GLY B CA 1
ATOM 2940 C C . GLY B 1 112 ? 11.104 -37.979 -15.471 1 95.35 112 GLY B C 1
ATOM 2941 O O . GLY B 1 112 ? 11.473 -39.038 -15.984 1 95.35 112 GLY B O 1
ATOM 2942 N N . ARG B 1 113 ? 10.08 -37.323 -15.924 1 95.38 113 ARG B N 1
ATOM 2943 C CA . ARG B 1 113 ? 9.2 -37.832 -16.971 1 95.38 113 ARG B CA 1
ATOM 2944 C C . ARG B 1 113 ? 9.367 -37.036 -18.262 1 95.38 113 ARG B C 1
ATOM 2946 O O . ARG B 1 113 ? 8.629 -37.245 -19.226 1 95.38 113 ARG B O 1
ATOM 2953 N N . GLY B 1 114 ? 10.297 -36.065 -18.222 1 96.53 114 GLY B N 1
ATOM 2954 C CA . GLY B 1 114 ? 10.537 -35.228 -19.387 1 96.53 114 GLY B CA 1
ATOM 2955 C C . GLY B 1 114 ? 9.456 -34.186 -19.605 1 96.53 114 GLY B C 1
ATOM 2956 O O . GLY B 1 114 ? 9.239 -33.736 -20.732 1 96.53 114 GLY B O 1
ATOM 2957 N N . ILE B 1 115 ? 8.671 -33.887 -18.63 1 98.45 115 ILE B N 1
ATOM 2958 C CA . ILE B 1 115 ? 7.618 -32.879 -18.698 1 98.45 115 ILE B CA 1
ATOM 2959 C C . ILE B 1 115 ? 8.089 -31.595 -18.017 1 98.45 115 ILE B C 1
ATOM 2961 O O . ILE B 1 115 ? 8.625 -31.634 -16.907 1 98.45 115 ILE B O 1
ATOM 2965 N N . ALA B 1 116 ? 7.962 -30.454 -18.684 1 98.6 116 ALA B N 1
ATOM 2966 C CA . ALA B 1 116 ? 8.372 -29.167 -18.127 1 98.6 116 ALA B CA 1
ATOM 2967 C C . ALA B 1 116 ? 7.308 -28.614 -17.183 1 98.6 116 ALA B C 1
ATOM 2969 O O . ALA B 1 116 ? 6.115 -28.644 -17.496 1 98.6 116 ALA B O 1
ATOM 2970 N N . TRP B 1 117 ? 7.742 -28.203 -16.009 1 98.74 117 TRP B N 1
ATOM 2971 C CA . TRP B 1 117 ? 6.897 -27.482 -15.062 1 98.74 117 TRP B CA 1
ATOM 2972 C C . TRP B 1 117 ? 7.09 -25.976 -15.198 1 98.74 117 TRP B C 1
ATOM 2974 O O . TRP B 1 117 ? 8.222 -25.489 -15.236 1 98.74 117 TRP B O 1
ATOM 2984 N N . VAL B 1 118 ? 5.996 -25.224 -15.25 1 98.83 118 VAL B N 1
ATOM 2985 C CA . VAL B 1 118 ? 6.019 -23.766 -15.312 1 98.83 118 VAL B CA 1
ATOM 2986 C C . VAL B 1 118 ? 5.188 -23.186 -14.17 1 98.83 118 VAL B C 1
ATOM 2988 O O . VAL B 1 118 ? 3.973 -23.392 -14.111 1 98.83 118 VAL B O 1
ATOM 2991 N N . ASP B 1 119 ? 5.823 -22.46 -13.234 1 98.37 119 ASP B N 1
ATOM 2992 C CA . ASP B 1 119 ? 5.07 -21.603 -12.323 1 98.37 119 ASP B CA 1
ATOM 2993 C C . ASP B 1 119 ? 4.543 -20.365 -13.044 1 98.37 119 ASP B C 1
ATOM 2995 O O . ASP B 1 119 ? 5.318 -19.599 -13.622 1 98.37 119 ASP B O 1
ATOM 2999 N N . ALA B 1 120 ? 3.26 -20.147 -12.901 1 98.84 120 ALA B N 1
ATOM 3000 C CA . ALA B 1 120 ? 2.734 -18.933 -13.521 1 98.84 120 ALA B CA 1
ATOM 3001 C C . ALA B 1 120 ? 1.57 -18.364 -12.713 1 98.84 120 ALA B C 1
ATOM 3003 O O . ALA B 1 120 ? 0.513 -18.058 -13.267 1 98.84 120 ALA B O 1
ATOM 3004 N N . PRO B 1 121 ? 1.782 -18.231 -11.399 1 98.76 121 PRO B N 1
ATOM 3005 C CA . PRO B 1 121 ? 0.692 -17.616 -10.639 1 98.76 121 PRO B CA 1
ATOM 3006 C C . PRO B 1 121 ? 0.326 -16.226 -11.153 1 98.76 121 PRO B C 1
ATOM 3008 O O . PRO B 1 121 ? 1.106 -15.607 -11.881 1 98.76 121 PRO B O 1
ATOM 3011 N N . VAL B 1 122 ? -0.89 -15.784 -10.78 1 98.66 122 VAL B N 1
ATOM 3012 C CA . VAL B 1 122 ? -1.408 -14.568 -11.398 1 98.66 122 VAL B CA 1
ATOM 3013 C C . VAL B 1 122 ? -1.95 -13.631 -10.32 1 98.66 122 VAL B C 1
ATOM 3015 O O . VAL B 1 122 ? -2.273 -14.069 -9.213 1 98.66 122 VAL B O 1
ATOM 3018 N N . SER B 1 123 ? -2.019 -12.393 -10.613 1 98.2 123 SER B N 1
ATOM 3019 C CA . SER B 1 123 ? -2.652 -11.356 -9.805 1 98.2 123 SER B CA 1
ATOM 3020 C C . SER B 1 123 ? -3.513 -10.435 -10.662 1 98.2 123 SER B C 1
ATOM 3022 O O . SER B 1 123 ? -3.198 -10.189 -11.828 1 98.2 123 SER B O 1
ATOM 3024 N N . GLY B 1 124 ? -4.596 -9.899 -10.105 1 95.74 124 GLY B N 1
ATOM 3025 C CA . GLY B 1 124 ? -5.498 -9.011 -10.821 1 95.74 124 GLY B CA 1
ATOM 3026 C C . GLY B 1 124 ? -6.956 -9.405 -10.685 1 95.74 124 GLY B C 1
ATOM 3027 O O . GLY B 1 124 ? -7.847 -8.669 -11.114 1 95.74 124 GLY B O 1
ATOM 3028 N N . GLY B 1 125 ? -7.252 -10.553 -10.139 1 93.97 125 GLY B N 1
ATOM 3029 C CA . GLY B 1 125 ? -8.602 -10.978 -9.802 1 93.97 125 GLY B CA 1
ATOM 3030 C C . GLY B 1 125 ? -9.424 -11.372 -11.015 1 93.97 125 GLY B C 1
ATOM 3031 O O . GLY B 1 125 ? -8.889 -11.504 -12.118 1 93.97 125 GLY B O 1
ATOM 3032 N N . ILE B 1 126 ? -10.661 -11.564 -10.76 1 94.03 126 ILE B N 1
ATOM 3033 C CA . ILE B 1 126 ? -11.598 -12.038 -11.773 1 94.03 126 ILE B CA 1
ATOM 3034 C C . ILE B 1 126 ? -11.68 -11.026 -12.914 1 94.03 126 ILE B C 1
ATOM 3036 O O . ILE B 1 126 ? -11.703 -11.404 -14.087 1 94.03 126 ILE B O 1
ATOM 3040 N N . ALA B 1 127 ? -11.666 -9.77 -12.546 1 94.01 127 ALA B N 1
ATOM 3041 C CA . ALA B 1 127 ? -11.709 -8.729 -13.569 1 94.01 127 ALA B CA 1
ATOM 3042 C C . ALA B 1 127 ? -10.486 -8.802 -14.478 1 94.01 127 ALA B C 1
ATOM 3044 O O . ALA B 1 127 ? -10.605 -8.682 -15.7 1 94.01 127 ALA B O 1
ATOM 3045 N N . GLY B 1 128 ? -9.329 -8.981 -13.886 1 96.29 128 GLY B N 1
ATOM 3046 C CA . GLY B 1 128 ? -8.123 -9.136 -14.683 1 96.29 128 GLY B CA 1
ATOM 3047 C C . GLY B 1 128 ? -8.158 -10.353 -15.588 1 96.29 128 GLY B C 1
ATOM 3048 O O . GLY B 1 128 ? -7.704 -10.295 -16.732 1 96.29 128 GLY B O 1
ATOM 3049 N N . ALA B 1 129 ? -8.705 -11.419 -15.11 1 97.38 129 ALA B N 1
ATOM 3050 C CA . ALA B 1 129 ? -8.814 -12.646 -15.893 1 97.38 129 ALA B CA 1
ATOM 3051 C C . ALA B 1 129 ? -9.738 -12.451 -17.092 1 97.38 129 ALA B C 1
ATOM 3053 O O . ALA B 1 129 ? -9.448 -12.929 -18.192 1 97.38 129 ALA B O 1
ATOM 3054 N N . ARG B 1 130 ? -10.825 -11.74 -16.864 1 96.79 130 ARG B N 1
ATOM 3055 C CA . ARG B 1 130 ? -11.797 -11.488 -17.923 1 96.79 130 ARG B CA 1
ATOM 3056 C C . ARG B 1 130 ? -11.223 -10.555 -18.983 1 96.79 130 ARG B C 1
ATOM 3058 O O . ARG B 1 130 ? -11.431 -10.764 -20.18 1 96.79 130 ARG B O 1
ATOM 3065 N N . ASN B 1 131 ? -10.428 -9.594 -18.524 1 97.04 131 ASN B N 1
ATOM 3066 C CA . ASN B 1 131 ? -9.984 -8.52 -19.406 1 97.04 131 ASN B CA 1
ATOM 3067 C C . ASN B 1 131 ? -8.628 -8.833 -20.033 1 97.04 131 ASN B C 1
ATOM 3069 O O . ASN B 1 131 ? -8.184 -8.132 -20.943 1 97.04 131 ASN B O 1
ATOM 3073 N N . GLY B 1 132 ? -8.021 -9.867 -19.564 1 97.84 132 GLY B N 1
ATOM 3074 C CA . GLY B 1 132 ? -6.69 -10.18 -20.059 1 97.84 132 GLY B CA 1
ATOM 3075 C C . GLY B 1 132 ? -5.633 -9.198 -19.59 1 97.84 132 GLY B C 1
ATOM 3076 O O . GLY B 1 132 ? -4.752 -8.812 -20.361 1 97.84 132 GLY B O 1
ATOM 3077 N N . SER B 1 133 ? -5.76 -8.758 -18.339 1 97.94 133 SER B N 1
ATOM 3078 C CA . SER B 1 133 ? -4.86 -7.736 -17.814 1 97.94 133 SER B CA 1
ATOM 3079 C C . SER B 1 133 ? -4.174 -8.207 -16.537 1 97.94 133 SER B C 1
ATOM 3081 O O . SER B 1 133 ? -3.768 -7.391 -15.706 1 97.94 133 SER B O 1
ATOM 3083 N N . LEU B 1 134 ? -4.079 -9.479 -16.364 1 98.51 134 LEU B N 1
ATOM 3084 C CA . LEU B 1 134 ? -3.432 -10.039 -15.183 1 98.51 134 LEU B CA 1
ATOM 3085 C C . LEU B 1 134 ? -1.93 -9.775 -15.208 1 98.51 134 LEU B C 1
ATOM 3087 O O . LEU B 1 134 ? -1.348 -9.582 -16.278 1 98.51 134 LEU B O 1
ATOM 3091 N N . ALA B 1 135 ? -1.364 -9.704 -14.027 1 98.7 135 ALA B N 1
ATOM 3092 C CA . ALA B 1 135 ? 0.073 -9.918 -13.883 1 98.7 135 ALA B CA 1
ATOM 3093 C C . ALA B 1 135 ? 0.401 -11.406 -13.806 1 98.7 135 ALA B C 1
ATOM 3095 O O . ALA B 1 135 ? -0.017 -12.093 -12.872 1 98.7 135 ALA B O 1
ATOM 3096 N N . VAL B 1 136 ? 1.136 -11.902 -14.781 1 98.88 136 VAL B N 1
ATOM 3097 C CA . VAL B 1 136 ? 1.49 -13.316 -14.848 1 98.88 136 VAL B CA 1
ATOM 3098 C C . VAL B 1 136 ? 2.962 -13.498 -14.486 1 98.88 136 VAL B C 1
ATOM 3100 O O . VAL B 1 136 ? 3.849 -13.084 -15.237 1 98.88 136 VAL B O 1
ATOM 3103 N N . MET B 1 137 ? 3.257 -14.105 -13.367 1 98.9 137 MET B N 1
ATOM 3104 C CA . MET B 1 137 ? 4.617 -14.362 -12.904 1 98.9 137 MET B CA 1
ATOM 3105 C C . MET B 1 137 ? 5.101 -15.731 -13.371 1 98.9 137 MET B C 1
ATOM 3107 O O . MET B 1 137 ? 4.417 -16.737 -13.172 1 98.9 137 MET B O 1
ATOM 3111 N N . VAL B 1 138 ? 6.29 -15.751 -13.983 1 98.87 138 VAL B N 1
ATOM 3112 C CA . VAL B 1 138 ? 6.632 -17.008 -14.639 1 98.87 138 VAL B CA 1
ATOM 3113 C C . VAL B 1 138 ? 8.037 -17.441 -14.224 1 98.87 138 VAL B C 1
ATOM 3115 O O . VAL B 1 138 ? 8.984 -16.655 -14.301 1 98.87 138 VAL B O 1
ATOM 3118 N N . SER B 1 139 ? 8.161 -18.624 -13.766 1 98.6 139 SER B N 1
ATOM 3119 C CA . SER B 1 139 ? 9.474 -19.231 -13.572 1 98.6 139 SER B CA 1
ATOM 3120 C C . SER B 1 139 ? 9.563 -20.588 -14.263 1 98.6 139 SER B C 1
ATOM 3122 O O . SER B 1 139 ? 8.724 -21.462 -14.036 1 98.6 139 SER B O 1
ATOM 3124 N N . CYS B 1 140 ? 10.468 -20.783 -15.155 1 98.57 140 CYS B N 1
ATOM 3125 C CA . CYS B 1 140 ? 10.804 -21.978 -15.922 1 98.57 140 CYS B CA 1
ATOM 3126 C C . CYS B 1 140 ? 12.055 -21.752 -16.763 1 98.57 140 CYS B C 1
ATOM 3128 O O . CYS B 1 140 ? 12.594 -20.645 -16.796 1 98.57 140 CYS B O 1
ATOM 3130 N N . LYS B 1 141 ? 12.506 -22.839 -17.403 1 98.11 141 LYS B N 1
ATOM 3131 C CA . LYS B 1 141 ? 13.613 -22.666 -18.339 1 98.11 141 LYS B CA 1
ATOM 3132 C C . LYS B 1 141 ? 13.262 -21.652 -19.424 1 98.11 141 LYS B C 1
ATOM 3134 O O . LYS B 1 141 ? 12.13 -21.622 -19.91 1 98.11 141 LYS B O 1
ATOM 3139 N N . LYS B 1 142 ? 14.269 -20.871 -19.807 1 98.22 142 LYS B N 1
ATOM 3140 C CA . LYS B 1 142 ? 14.066 -19.798 -20.775 1 98.22 142 LYS B CA 1
ATOM 3141 C C . LYS B 1 142 ? 13.5 -20.338 -22.085 1 98.22 142 LYS B C 1
ATOM 3143 O O . LYS B 1 142 ? 12.641 -19.706 -22.704 1 98.22 142 LYS B O 1
ATOM 3148 N N . SER B 1 143 ? 13.933 -21.471 -22.488 1 98.23 143 SER B N 1
ATOM 3149 C CA . SER B 1 143 ? 13.461 -22.057 -23.738 1 98.23 143 SER B CA 1
ATOM 3150 C C . SER B 1 143 ? 11.974 -22.386 -23.667 1 98.23 143 SER B C 1
ATOM 3152 O O . SER B 1 143 ? 11.239 -22.173 -24.634 1 98.23 143 SER B O 1
ATOM 3154 N N . VAL B 1 144 ? 11.58 -22.882 -22.563 1 98.46 144 VAL B N 1
ATOM 3155 C CA . VAL B 1 144 ? 10.169 -23.193 -22.354 1 98.46 144 VAL B CA 1
ATOM 3156 C C . VAL B 1 144 ? 9.353 -21.903 -22.332 1 98.46 144 VAL B C 1
ATOM 3158 O O . VAL B 1 144 ? 8.304 -21.813 -22.975 1 98.46 144 VAL B O 1
ATOM 3161 N N . PHE B 1 145 ? 9.871 -20.915 -21.685 1 98.61 145 PHE B N 1
ATOM 3162 C CA . PHE B 1 145 ? 9.195 -19.625 -21.611 1 98.61 145 PHE B CA 1
ATOM 3163 C C . PHE B 1 145 ? 8.955 -19.058 -23.005 1 98.61 145 PHE B C 1
ATOM 3165 O O . PHE B 1 145 ? 7.854 -18.598 -23.313 1 98.61 145 PHE B O 1
ATOM 3172 N N . ASP B 1 146 ? 9.945 -19.084 -23.782 1 97.95 146 ASP B N 1
ATOM 3173 C CA . ASP B 1 146 ? 9.851 -18.542 -25.134 1 97.95 146 ASP B CA 1
ATOM 3174 C C . ASP B 1 146 ? 8.771 -19.261 -25.939 1 97.95 146 ASP B C 1
ATOM 3176 O O . ASP B 1 146 ? 8.085 -18.644 -26.757 1 97.95 146 ASP B O 1
ATOM 3180 N N . GLU B 1 147 ? 8.653 -20.46 -25.691 1 96.68 147 GLU B N 1
ATOM 3181 C CA . GLU B 1 147 ? 7.677 -21.273 -26.411 1 96.68 147 GLU B CA 1
ATOM 3182 C C . GLU B 1 147 ? 6.253 -20.938 -25.978 1 96.68 147 GLU B C 1
ATOM 3184 O O . GLU B 1 147 ? 5.345 -20.87 -26.809 1 96.68 147 GLU B O 1
ATOM 3189 N N . ILE B 1 148 ? 6.034 -20.688 -24.723 1 97.77 148 ILE B N 1
ATOM 3190 C CA . ILE B 1 148 ? 4.666 -20.622 -24.221 1 97.77 148 ILE B CA 1
ATOM 3191 C C . ILE B 1 148 ? 4.242 -19.163 -24.066 1 97.77 148 ILE B C 1
ATOM 3193 O O . ILE B 1 148 ? 3.063 -18.872 -23.852 1 97.77 148 ILE B O 1
ATOM 3197 N N . GLU B 1 149 ? 5.13 -18.207 -24.158 1 97.82 149 GLU B N 1
ATOM 3198 C CA . GLU B 1 149 ? 4.881 -16.791 -23.905 1 97.82 149 GLU B CA 1
ATOM 3199 C C . GLU B 1 149 ? 3.734 -16.27 -24.766 1 97.82 149 GLU B C 1
ATOM 3201 O O . GLU B 1 149 ? 2.872 -15.534 -24.281 1 97.82 149 GLU B O 1
ATOM 3206 N N . PRO B 1 150 ? 3.616 -16.614 -26.022 1 97.48 150 PRO B N 1
ATOM 3207 C CA . PRO B 1 150 ? 2.496 -16.115 -26.824 1 97.48 150 PRO B CA 1
ATOM 3208 C C . PRO B 1 150 ? 1.139 -16.564 -26.286 1 97.48 150 PRO B C 1
ATOM 3210 O O . PRO B 1 150 ? 0.152 -15.834 -26.406 1 97.48 150 PRO B O 1
ATOM 3213 N N . VAL B 1 151 ? 1.098 -17.733 -25.719 1 97.82 151 VAL B N 1
ATOM 3214 C CA . VAL B 1 151 ? -0.153 -18.226 -25.152 1 97.82 151 VAL B CA 1
ATOM 3215 C C . VAL B 1 151 ? -0.458 -17.485 -23.852 1 97.82 151 VAL B C 1
ATOM 3217 O O . VAL B 1 151 ? -1.599 -17.083 -23.612 1 97.82 151 VAL B O 1
ATOM 3220 N N . LEU B 1 152 ? 0.59 -17.226 -22.983 1 98.4 152 LEU B N 1
ATOM 3221 C CA . LEU B 1 152 ? 0.425 -16.535 -21.709 1 98.4 152 LEU B CA 1
ATOM 3222 C C . LEU B 1 152 ? 0.01 -15.084 -21.928 1 98.4 152 LEU B C 1
ATOM 3224 O O . LEU B 1 152 ? -0.629 -14.479 -21.064 1 98.4 152 LEU B O 1
ATOM 3228 N N . ALA B 1 153 ? 0.322 -14.544 -23.075 1 97.97 153 ALA B N 1
ATOM 3229 C CA . ALA B 1 153 ? 0.029 -13.149 -23.397 1 97.97 153 ALA B CA 1
ATOM 3230 C C . ALA B 1 153 ? -1.476 -12.901 -23.441 1 97.97 153 ALA B C 1
ATOM 3232 O O . ALA B 1 153 ? -1.928 -11.761 -23.311 1 97.97 153 ALA B O 1
ATOM 3233 N N . ASN B 1 154 ? -2.273 -13.962 -23.601 1 97.85 154 ASN B N 1
ATOM 3234 C CA . ASN B 1 154 ? -3.726 -13.836 -23.614 1 97.85 154 ASN B CA 1
ATOM 3235 C C . ASN B 1 154 ? -4.269 -13.463 -22.237 1 97.85 154 ASN B C 1
ATOM 3237 O O . ASN B 1 154 ? -5.419 -13.038 -22.113 1 97.85 154 ASN B O 1
ATOM 3241 N N . PHE B 1 155 ? -3.429 -13.656 -21.231 1 98.42 155 PHE B N 1
ATOM 3242 C CA . PHE B 1 155 ? -3.917 -13.466 -19.87 1 98.42 155 PHE B CA 1
ATOM 3243 C C . PHE B 1 155 ? -3.495 -12.105 -19.329 1 98.42 155 PHE B C 1
ATOM 3245 O O . PHE B 1 155 ? -4.092 -11.597 -18.378 1 98.42 155 PHE B O 1
ATOM 3252 N N . GLY B 1 156 ? -2.386 -11.6 -19.82 1 98.29 156 GLY B N 1
ATOM 3253 C CA . GLY B 1 156 ? -1.933 -10.311 -19.322 1 98.29 156 GLY B CA 1
ATOM 3254 C C . GLY B 1 156 ? -0.435 -10.113 -19.455 1 98.29 156 GLY B C 1
ATOM 3255 O O . GLY B 1 156 ? 0.201 -10.713 -20.325 1 98.29 156 GLY B O 1
ATOM 3256 N N . LYS B 1 157 ? 0.122 -9.225 -18.706 1 98.36 157 LYS B N 1
ATOM 3257 C CA . LYS B 1 157 ? 1.545 -8.903 -18.719 1 98.36 157 LYS B CA 1
ATOM 3258 C C . LYS B 1 157 ? 2.366 -10.007 -18.058 1 98.36 157 LYS B C 1
ATOM 3260 O O . LYS B 1 157 ? 2.035 -10.46 -16.961 1 98.36 157 LYS B O 1
ATOM 3265 N N . ARG B 1 158 ? 3.429 -10.474 -18.701 1 98.66 158 ARG B N 1
ATOM 3266 C CA . ARG B 1 158 ? 4.28 -11.538 -18.179 1 98.66 158 ARG B CA 1
ATOM 3267 C C . ARG B 1 158 ? 5.523 -10.965 -17.506 1 98.66 158 ARG B C 1
ATOM 3269 O O . ARG B 1 158 ? 6.15 -10.043 -18.031 1 98.66 158 ARG B O 1
ATOM 3276 N N . PHE B 1 159 ? 5.858 -11.511 -16.393 1 98.73 159 PHE B N 1
ATOM 3277 C CA . PHE B 1 159 ? 7.089 -11.201 -15.675 1 98.73 159 PHE B CA 1
ATOM 3278 C C . PHE B 1 159 ? 7.94 -12.452 -15.496 1 98.73 159 PHE B C 1
ATOM 3280 O O . PHE B 1 159 ? 7.559 -13.371 -14.768 1 98.73 159 PHE B O 1
ATOM 3287 N N . TYR B 1 160 ? 9.037 -12.505 -16.162 1 98.55 160 TYR B N 1
ATOM 3288 C CA . TYR B 1 160 ? 9.92 -13.662 -16.065 1 98.55 160 TYR B CA 1
ATOM 3289 C C . TYR B 1 160 ? 10.762 -13.601 -14.796 1 98.55 160 TYR B C 1
ATOM 3291 O O . TYR B 1 160 ? 11.541 -12.664 -14.605 1 98.55 160 TYR B O 1
ATOM 3299 N N . CYS B 1 161 ? 10.659 -14.59 -13.924 1 98.34 161 CYS B N 1
ATOM 3300 C CA . CYS B 1 161 ? 11.246 -14.582 -12.589 1 98.34 161 CYS B CA 1
ATOM 3301 C C . CYS B 1 161 ? 12.516 -15.424 -12.546 1 98.34 161 CYS B C 1
ATOM 3303 O O . CYS B 1 161 ? 13.206 -15.463 -11.526 1 98.34 161 CYS B O 1
ATOM 3305 N N . GLY B 1 162 ? 12.761 -16.14 -13.631 1 97.36 162 GLY B N 1
ATOM 3306 C CA . GLY B 1 162 ? 13.949 -16.978 -13.647 1 97.36 162 GLY B CA 1
ATOM 3307 C C . GLY B 1 162 ? 13.651 -18.431 -13.962 1 97.36 162 GLY B C 1
ATOM 3308 O O . GLY B 1 162 ? 12.516 -18.779 -14.296 1 97.36 162 GLY B O 1
ATOM 3309 N N . GLU B 1 163 ? 14.676 -19.316 -13.805 1 97.43 163 GLU B N 1
ATOM 3310 C CA . GLU B 1 163 ? 14.576 -20.672 -14.335 1 97.43 163 GLU B CA 1
ATOM 3311 C C . GLU B 1 163 ? 14.161 -21.66 -13.248 1 97.43 163 GLU B C 1
ATOM 3313 O O . GLU B 1 163 ? 13.732 -22.776 -13.547 1 97.43 163 GLU B O 1
ATOM 3318 N N . ASN B 1 164 ? 14.265 -21.232 -11.997 1 96.77 164 ASN B N 1
ATOM 3319 C CA . ASN B 1 164 ? 14.073 -22.174 -10.899 1 96.77 164 ASN B CA 1
ATOM 3320 C C . ASN B 1 164 ? 12.604 -22.277 -10.5 1 96.77 164 ASN B C 1
ATOM 3322 O O . ASN B 1 164 ? 11.937 -21.259 -10.305 1 96.77 164 ASN B O 1
ATOM 3326 N N . ALA B 1 165 ? 12.162 -23.52 -10.385 1 98.01 165 ALA B N 1
ATOM 3327 C CA . ALA B 1 165 ? 10.804 -23.746 -9.897 1 98.01 165 ALA B CA 1
ATOM 3328 C C . ALA B 1 165 ? 10.603 -23.114 -8.522 1 98.01 165 ALA B C 1
ATOM 3330 O O . ALA B 1 165 ? 11.48 -23.198 -7.659 1 98.01 165 ALA B O 1
ATOM 3331 N N . GLY B 1 166 ? 9.518 -22.446 -8.363 1 98.16 166 GLY B N 1
ATOM 3332 C CA . GLY B 1 166 ? 9.174 -21.896 -7.062 1 98.16 166 GLY B CA 1
ATOM 3333 C C . GLY B 1 166 ? 9.426 -20.404 -6.959 1 98.16 166 GLY B C 1
ATOM 3334 O O . GLY B 1 166 ? 8.856 -19.731 -6.097 1 98.16 166 GLY B O 1
ATOM 3335 N N . THR B 1 167 ? 10.219 -19.833 -7.82 1 98.08 167 THR B N 1
ATOM 3336 C CA . THR B 1 167 ? 10.593 -18.428 -7.698 1 98.08 167 THR B CA 1
ATOM 3337 C C . THR B 1 167 ? 9.396 -17.524 -7.976 1 98.08 167 THR B C 1
ATOM 3339 O O . THR B 1 167 ? 9.179 -16.538 -7.268 1 98.08 167 THR B O 1
ATOM 3342 N N . ALA B 1 168 ? 8.635 -17.813 -8.96 1 98.7 168 ALA B N 1
ATOM 3343 C CA . ALA B 1 168 ? 7.428 -17.042 -9.247 1 98.7 168 ALA B CA 1
ATOM 3344 C C . ALA B 1 168 ? 6.43 -17.137 -8.097 1 98.7 168 ALA B C 1
ATOM 3346 O O . ALA B 1 168 ? 5.71 -16.177 -7.811 1 98.7 168 ALA B O 1
ATOM 3347 N N . GLN B 1 169 ? 6.375 -18.285 -7.466 1 98.78 169 GLN B N 1
ATOM 3348 C CA . GLN B 1 169 ? 5.502 -18.466 -6.311 1 98.78 169 GLN B CA 1
ATOM 3349 C C . GLN B 1 169 ? 5.927 -17.567 -5.154 1 98.78 169 GLN B C 1
ATOM 3351 O O . GLN B 1 169 ? 5.082 -17.039 -4.428 1 98.78 169 GLN B O 1
ATOM 3356 N N . VAL B 1 170 ? 7.232 -17.393 -4.974 1 98.74 170 VAL B N 1
ATOM 3357 C CA . VAL B 1 170 ? 7.742 -16.502 -3.938 1 98.74 170 VAL B CA 1
ATOM 3358 C C . VAL B 1 170 ? 7.249 -15.079 -4.192 1 98.74 170 VAL B C 1
ATOM 3360 O O . VAL B 1 170 ? 6.778 -14.405 -3.273 1 98.74 170 VAL B O 1
ATOM 3363 N N . ALA B 1 171 ? 7.344 -14.664 -5.433 1 98.71 171 ALA B N 1
ATOM 3364 C CA . ALA B 1 171 ? 6.87 -13.333 -5.804 1 98.71 171 ALA B CA 1
ATOM 3365 C C . ALA B 1 171 ? 5.378 -13.184 -5.52 1 98.71 171 ALA B C 1
ATOM 3367 O O . ALA B 1 171 ? 4.945 -12.177 -4.955 1 98.71 171 ALA B O 1
ATOM 3368 N N . LYS B 1 172 ? 4.592 -14.161 -5.862 1 98.87 172 LYS B N 1
ATOM 3369 C CA . LYS B 1 172 ? 3.148 -14.161 -5.645 1 98.87 172 LYS B CA 1
ATOM 3370 C C . LYS B 1 172 ? 2.816 -14.074 -4.158 1 98.87 172 LYS B C 1
ATOM 3372 O O . LYS B 1 172 ? 1.937 -13.308 -3.757 1 98.87 172 LYS B O 1
ATOM 3377 N N . LEU B 1 173 ? 3.502 -14.867 -3.414 1 98.88 173 LEU B N 1
ATOM 3378 C CA . LEU B 1 173 ? 3.235 -14.894 -1.981 1 98.88 173 LEU B CA 1
ATOM 3379 C C . LEU B 1 173 ? 3.573 -13.552 -1.339 1 98.88 173 LEU B C 1
ATOM 3381 O O . LEU B 1 173 ? 2.819 -13.053 -0.501 1 98.88 173 LEU B O 1
ATOM 3385 N N . GLY B 1 174 ? 4.757 -12.992 -1.713 1 98.88 174 GLY B N 1
ATOM 3386 C CA . GLY B 1 174 ? 5.085 -11.66 -1.232 1 98.88 174 GLY B CA 1
ATOM 3387 C C . GLY B 1 174 ? 4.032 -10.624 -1.578 1 98.88 174 GLY B C 1
ATOM 3388 O O . GLY B 1 174 ? 3.643 -9.819 -0.729 1 98.88 174 GLY B O 1
ATOM 3389 N N . ASN B 1 175 ? 3.579 -10.634 -2.814 1 98.83 175 ASN B N 1
ATOM 3390 C CA . ASN B 1 175 ? 2.514 -9.753 -3.281 1 98.83 175 ASN B CA 1
ATOM 3391 C C . ASN B 1 175 ? 1.249 -9.911 -2.442 1 98.83 175 ASN B C 1
ATOM 3393 O O . ASN B 1 175 ? 0.644 -8.919 -2.031 1 98.83 175 ASN B O 1
ATOM 3397 N N . ASN B 1 176 ? 0.83 -11.128 -2.191 1 98.81 176 ASN B N 1
ATOM 3398 C CA . ASN B 1 176 ? -0.42 -11.388 -1.485 1 98.81 176 ASN B CA 1
ATOM 3399 C C . ASN B 1 176 ? -0.322 -11.001 -0.012 1 98.81 176 ASN B C 1
ATOM 3401 O O . ASN B 1 176 ? -1.308 -10.566 0.587 1 98.81 176 ASN B O 1
ATOM 3405 N N . MET B 1 177 ? 0.876 -11.187 0.529 1 98.91 177 MET B N 1
ATOM 3406 C CA . MET B 1 177 ? 1.086 -10.746 1.905 1 98.91 177 MET B CA 1
ATOM 3407 C C . MET B 1 177 ? 0.918 -9.235 2.023 1 98.91 177 MET B C 1
ATOM 3409 O O . MET B 1 177 ? 0.214 -8.752 2.912 1 98.91 177 MET B O 1
ATOM 3413 N N . ILE B 1 178 ? 1.507 -8.487 1.102 1 98.93 178 ILE B N 1
ATOM 3414 C CA . ILE B 1 178 ? 1.372 -7.034 1.11 1 98.93 178 ILE B CA 1
ATOM 3415 C C . ILE B 1 178 ? -0.087 -6.65 0.874 1 98.93 178 ILE B C 1
ATOM 3417 O O . ILE B 1 178 ? -0.622 -5.773 1.556 1 98.93 178 ILE B O 1
ATOM 3421 N N . ALA B 1 179 ? -0.747 -7.333 -0.061 1 98.86 179 ALA B N 1
ATOM 3422 C CA . ALA B 1 179 ? -2.137 -7.04 -0.398 1 98.86 179 ALA B CA 1
ATOM 3423 C C . ALA B 1 179 ? -3.039 -7.173 0.826 1 98.86 179 ALA B C 1
ATOM 3425 O O . ALA B 1 179 ? -3.944 -6.36 1.029 1 98.86 179 ALA B O 1
ATOM 3426 N N . ALA B 1 180 ? -2.829 -8.172 1.602 1 98.89 180 ALA B N 1
ATOM 3427 C CA . ALA B 1 180 ? -3.613 -8.366 2.819 1 98.89 180 ALA B CA 1
ATOM 3428 C C . ALA B 1 180 ? -3.242 -7.335 3.881 1 98.89 180 ALA B C 1
ATOM 3430 O O . ALA B 1 180 ? -4.116 -6.801 4.568 1 98.89 180 ALA B O 1
ATOM 3431 N N . ALA B 1 181 ? -1.963 -7.05 3.983 1 98.92 181 ALA B N 1
ATOM 3432 C CA . ALA B 1 181 ? -1.457 -6.155 5.022 1 98.92 181 ALA B CA 1
ATOM 3433 C C . ALA B 1 181 ? -2.022 -4.748 4.856 1 98.92 181 ALA B C 1
ATOM 3435 O O . ALA B 1 181 ? -2.345 -4.081 5.842 1 98.92 181 ALA B O 1
ATOM 3436 N N . VAL B 1 182 ? -2.127 -4.3 3.635 1 98.87 182 VAL B N 1
ATOM 3437 C CA . VAL B 1 182 ? -2.565 -2.927 3.409 1 98.87 182 VAL B CA 1
ATOM 3438 C C . VAL B 1 182 ? -4.051 -2.797 3.732 1 98.87 182 VAL B C 1
ATOM 3440 O O . VAL B 1 182 ? -4.537 -1.701 4.019 1 98.87 182 VAL B O 1
ATOM 3443 N N . ILE B 1 183 ? -4.827 -3.878 3.714 1 98.92 183 ILE B N 1
ATOM 3444 C CA . ILE B 1 183 ? -6.209 -3.838 4.179 1 98.92 183 ILE B CA 1
ATOM 3445 C C . ILE B 1 183 ? -6.241 -3.522 5.673 1 98.92 183 ILE B C 1
ATOM 3447 O O . ILE B 1 183 ? -6.973 -2.63 6.109 1 98.92 183 ILE B O 1
ATOM 3451 N N . LEU B 1 184 ? -5.414 -4.241 6.409 1 98.9 184 LEU B N 1
ATOM 3452 C CA . LEU B 1 184 ? -5.351 -4.056 7.855 1 98.9 184 LEU B CA 1
ATOM 3453 C C . LEU B 1 184 ? -4.899 -2.642 8.203 1 98.9 184 LEU B C 1
ATOM 3455 O O . LEU B 1 184 ? -5.531 -1.967 9.018 1 98.9 184 LEU B O 1
ATOM 3459 N N . LEU B 1 185 ? -3.806 -2.213 7.586 1 98.88 185 LEU B N 1
ATOM 3460 C CA . LEU B 1 185 ? -3.247 -0.892 7.854 1 98.88 185 LEU B CA 1
ATOM 3461 C C . LEU B 1 185 ? -4.263 0.202 7.543 1 98.88 185 LEU B C 1
ATOM 3463 O O . LEU B 1 185 ? -4.441 1.132 8.333 1 98.88 185 LEU B O 1
ATOM 3467 N N . SER B 1 186 ? -4.908 0.073 6.404 1 98.92 186 SER B N 1
ATOM 3468 C CA . SER B 1 186 ? -5.911 1.053 5.997 1 98.92 186 SER B CA 1
ATOM 3469 C C . SER B 1 186 ? -7.11 1.04 6.939 1 98.92 186 SER B C 1
ATOM 3471 O O . SER B 1 186 ? -7.668 2.092 7.257 1 98.92 186 SER B O 1
ATOM 3473 N N . ALA B 1 187 ? -7.505 -0.127 7.382 1 98.94 187 ALA B N 1
ATOM 3474 C CA . ALA B 1 187 ? -8.619 -0.243 8.32 1 98.94 187 ALA B CA 1
ATOM 3475 C C . ALA B 1 187 ? -8.323 0.502 9.618 1 98.94 187 ALA B C 1
ATOM 3477 O O . ALA B 1 187 ? -9.182 1.215 10.141 1 98.94 187 ALA B O 1
ATOM 3478 N N . GLU B 1 188 ? -7.127 0.309 10.125 1 98.9 188 GLU B N 1
ATOM 3479 C CA . GLU B 1 188 ? -6.744 0.99 11.358 1 98.9 188 GLU B CA 1
ATOM 3480 C C . GLU B 1 188 ? -6.78 2.505 11.187 1 98.9 188 GLU B C 1
ATOM 3482 O O . GLU B 1 188 ? -7.324 3.219 12.033 1 98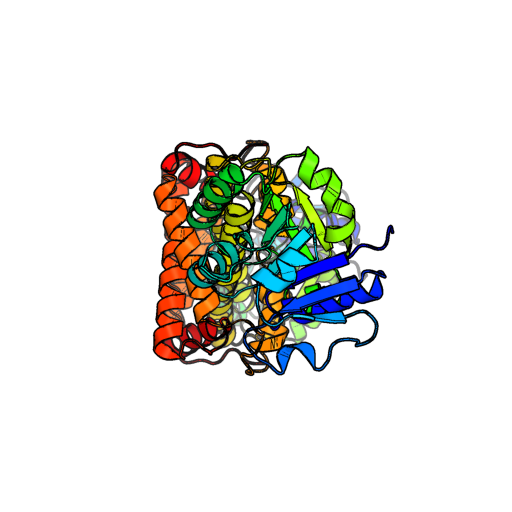.9 188 GLU B O 1
ATOM 3487 N N . ALA B 1 189 ? -6.231 2.978 10.093 1 98.89 189 ALA B N 1
ATOM 3488 C CA . ALA B 1 189 ? -6.202 4.414 9.824 1 98.89 189 ALA B CA 1
ATOM 3489 C C . ALA B 1 189 ? -7.613 4.97 9.661 1 98.89 189 ALA B C 1
ATOM 3491 O O . ALA B 1 189 ? -7.947 6.01 10.234 1 98.89 189 ALA B O 1
ATOM 3492 N N . LEU B 1 190 ? -8.45 4.266 8.916 1 98.88 190 LEU B N 1
ATOM 3493 C CA . LEU B 1 190 ? -9.794 4.76 8.641 1 98.88 190 LEU B CA 1
ATOM 3494 C C . LEU B 1 190 ? -10.665 4.694 9.892 1 98.88 190 LEU B C 1
ATOM 3496 O O . LEU B 1 190 ? -11.509 5.565 10.113 1 98.88 190 LEU B O 1
ATOM 3500 N N . ALA B 1 191 ? -10.463 3.643 10.686 1 98.86 191 ALA B N 1
ATOM 3501 C CA . ALA B 1 191 ? -11.202 3.586 11.945 1 98.86 191 ALA B CA 1
ATOM 3502 C C . ALA B 1 191 ? -10.891 4.797 12.819 1 98.86 191 ALA B C 1
ATOM 3504 O O . ALA B 1 191 ? -11.798 5.412 13.384 1 98.86 191 ALA B O 1
ATOM 3505 N N . MET B 1 192 ? -9.649 5.138 12.923 1 98.7 192 MET B N 1
ATOM 3506 C CA . MET B 1 192 ? -9.243 6.326 13.667 1 98.7 192 MET B CA 1
ATOM 3507 C C . MET B 1 192 ? -9.869 7.583 13.071 1 98.7 192 MET B C 1
ATOM 3509 O O . MET B 1 192 ? -10.363 8.443 13.803 1 98.7 192 MET B O 1
ATOM 3513 N N . GLY B 1 193 ? -9.801 7.697 11.707 1 98.44 193 GLY B N 1
ATOM 3514 C CA . GLY B 1 193 ? -10.403 8.832 11.027 1 98.44 193 GLY B CA 1
ATOM 3515 C C . GLY B 1 193 ? -11.887 8.977 11.307 1 98.44 193 GLY B C 1
ATOM 3516 O O . GLY B 1 193 ? -12.354 10.061 11.662 1 98.44 193 GLY B O 1
ATOM 3517 N N . VAL B 1 194 ? -12.605 7.9 11.227 1 98.24 194 VAL B N 1
ATOM 3518 C CA . VAL B 1 194 ? -14.05 7.91 11.432 1 98.24 194 VAL B CA 1
ATOM 3519 C C . VAL B 1 194 ? -14.365 8.303 12.874 1 98.24 194 VAL B C 1
ATOM 3521 O O . VAL B 1 194 ? -15.262 9.112 13.122 1 98.24 194 VAL B O 1
ATOM 3524 N N . LYS B 1 195 ? -13.662 7.801 13.804 1 97.39 195 LYS B N 1
ATOM 3525 C CA . LYS B 1 195 ? -13.878 8.124 15.211 1 97.39 195 LYS B CA 1
ATOM 3526 C C . LYS B 1 195 ? -13.611 9.602 15.483 1 97.39 195 LYS B C 1
ATOM 3528 O O . LYS B 1 195 ? -14.188 10.183 16.404 1 97.39 195 LYS B O 1
ATOM 3533 N N . SER B 1 196 ? -12.804 10.155 14.692 1 96.88 196 SER B N 1
ATOM 3534 C CA . SER B 1 196 ? -12.457 11.563 14.861 1 96.88 196 SER B CA 1
ATOM 3535 C C . SER B 1 196 ? -13.432 12.466 14.113 1 96.88 196 SER B C 1
ATOM 3537 O O . SER B 1 196 ? -13.307 13.692 14.154 1 96.88 196 SER B O 1
ATOM 3539 N N . GLY B 1 197 ? -14.333 11.83 13.355 1 95.72 197 GLY B N 1
ATOM 3540 C CA . GLY B 1 197 ? -15.362 12.606 12.681 1 95.72 197 GLY B CA 1
ATOM 3541 C C . GLY B 1 197 ? -15.103 12.777 11.196 1 95.72 197 GLY B C 1
ATOM 3542 O O . GLY B 1 197 ? -15.828 13.505 10.515 1 95.72 197 GLY B O 1
ATOM 3543 N N . LEU B 1 198 ? -14.204 12.113 10.679 1 97.23 198 LEU B N 1
ATOM 3544 C CA . LEU B 1 198 ? -13.852 12.214 9.266 1 97.23 198 LEU B CA 1
ATOM 3545 C C . LEU B 1 198 ? -14.73 11.297 8.421 1 97.23 198 LEU B C 1
ATOM 3547 O O . LEU B 1 198 ? -15.026 10.169 8.824 1 97.23 198 LEU B O 1
ATOM 3551 N N . ASP B 1 199 ? -15.169 11.783 7.247 1 97.35 199 ASP B N 1
ATOM 3552 C CA . ASP B 1 199 ? -15.8 10.936 6.24 1 97.35 199 ASP B CA 1
ATOM 3553 C C . ASP B 1 199 ? -14.808 9.922 5.675 1 97.35 199 ASP B C 1
ATOM 3555 O O . ASP B 1 199 ? -13.77 10.299 5.128 1 97.35 199 ASP B O 1
ATOM 3559 N N . PRO B 1 200 ? -15.199 8.661 5.853 1 98.08 200 PRO B N 1
ATOM 3560 C CA . PRO B 1 200 ? -14.226 7.664 5.399 1 98.08 200 PRO B CA 1
ATOM 3561 C C . PRO B 1 200 ? -13.936 7.762 3.903 1 98.08 200 PRO B C 1
ATOM 3563 O O . PRO B 1 200 ? -12.839 7.413 3.459 1 98.08 200 PRO B O 1
ATOM 3566 N N . ARG B 1 201 ? -14.875 8.234 3.085 1 97.94 201 ARG B N 1
ATOM 3567 C CA . ARG B 1 201 ? -14.603 8.444 1.667 1 97.94 201 ARG B CA 1
ATOM 3568 C C . ARG B 1 201 ? -13.541 9.52 1.466 1 97.94 201 ARG B C 1
ATOM 3570 O O . ARG B 1 201 ? -12.651 9.372 0.626 1 97.94 201 ARG B O 1
ATOM 3577 N N . VAL B 1 202 ? -13.611 10.594 2.231 1 97.97 202 VAL B N 1
ATOM 3578 C CA . VAL B 1 202 ? -12.637 11.678 2.157 1 97.97 202 VAL B CA 1
ATOM 3579 C C . VAL B 1 202 ? -11.264 11.17 2.594 1 97.97 202 VAL B C 1
ATOM 3581 O O . VAL B 1 202 ? -10.249 11.497 1.975 1 97.97 202 VAL B O 1
ATOM 3584 N N . MET B 1 203 ? -11.276 10.362 3.592 1 98.17 203 MET B N 1
ATOM 3585 C CA . MET B 1 203 ? -10.006 9.821 4.067 1 98.17 203 MET B CA 1
ATOM 3586 C C . MET B 1 203 ? -9.366 8.927 3.01 1 98.17 203 MET B C 1
ATOM 3588 O O . MET B 1 203 ? -8.155 8.986 2.792 1 98.17 203 MET B O 1
ATOM 3592 N N . CYS B 1 204 ? -10.137 8.085 2.374 1 98.38 204 CYS B N 1
ATOM 3593 C CA . CYS B 1 204 ? -9.618 7.259 1.29 1 98.38 204 CYS B CA 1
ATOM 3594 C C . CYS B 1 204 ? -9.033 8.123 0.179 1 98.38 204 CYS B C 1
ATOM 3596 O O . CYS B 1 204 ? -7.956 7.827 -0.341 1 98.38 204 CYS B O 1
ATOM 3598 N N . ASP B 1 205 ? -9.732 9.182 -0.175 1 98.41 205 ASP B N 1
ATOM 3599 C CA . ASP B 1 205 ? -9.264 10.084 -1.223 1 98.41 205 ASP B CA 1
ATOM 3600 C C . ASP B 1 205 ? -7.937 10.734 -0.837 1 98.41 205 ASP B C 1
ATOM 3602 O O . ASP B 1 205 ? -7.047 10.888 -1.676 1 98.41 205 ASP B O 1
ATOM 3606 N N . ILE B 1 206 ? -7.837 11.13 0.385 1 98.66 206 ILE B N 1
ATOM 3607 C CA . ILE B 1 206 ? -6.609 11.73 0.896 1 98.66 206 ILE B CA 1
ATOM 3608 C C . ILE B 1 206 ? -5.456 10.737 0.764 1 98.66 206 ILE B C 1
ATOM 3610 O O . ILE B 1 206 ? -4.403 11.069 0.215 1 98.66 206 ILE B O 1
ATOM 3614 N N . ILE B 1 207 ? -5.658 9.518 1.241 1 98.79 207 ILE B N 1
ATOM 3615 C CA . ILE B 1 207 ? -4.61 8.503 1.213 1 98.79 207 ILE B CA 1
ATOM 3616 C C . ILE B 1 207 ? -4.203 8.222 -0.232 1 98.79 207 ILE B C 1
ATOM 3618 O O . ILE B 1 207 ? -3.013 8.125 -0.54 1 98.79 207 ILE B O 1
ATOM 3622 N N . ASN B 1 208 ? -5.163 8.144 -1.129 1 98.53 208 ASN B N 1
ATOM 3623 C CA . ASN B 1 208 ? -4.914 7.816 -2.529 1 98.53 208 ASN B CA 1
ATOM 3624 C C . ASN B 1 208 ? -4.136 8.923 -3.235 1 98.53 208 ASN B C 1
ATOM 3626 O O . ASN B 1 208 ? -3.506 8.684 -4.267 1 98.53 208 ASN B O 1
ATOM 3630 N N . ALA B 1 209 ? -4.159 10.13 -2.709 1 98.11 209 ALA B N 1
ATOM 3631 C CA . ALA B 1 209 ? -3.423 11.262 -3.267 1 98.11 209 ALA B CA 1
ATOM 3632 C C . ALA B 1 209 ? -2.116 11.492 -2.514 1 98.11 209 ALA B C 1
ATOM 3634 O O . ALA B 1 209 ? -1.421 12.482 -2.753 1 98.11 209 ALA B O 1
ATOM 3635 N N . SER B 1 210 ? -1.793 10.598 -1.614 1 98.26 210 SER B N 1
ATOM 3636 C CA . SER B 1 210 ? -0.7 10.854 -0.682 1 98.26 210 SER B CA 1
ATOM 3637 C C . SER B 1 210 ? 0.26 9.671 -0.617 1 98.26 210 SER B C 1
ATOM 3639 O O . SER B 1 210 ? 0.188 8.76 -1.444 1 98.26 210 SER B O 1
ATOM 3641 N N . SER B 1 211 ? 1.184 9.663 0.295 1 97.9 211 SER B N 1
ATOM 3642 C CA . SER B 1 211 ? 2.286 8.712 0.394 1 97.9 211 SER B CA 1
ATOM 3643 C C . SER B 1 211 ? 1.821 7.387 0.987 1 97.9 211 SER B C 1
ATOM 3645 O O . SER B 1 211 ? 2.558 6.399 0.969 1 97.9 211 SER B O 1
ATOM 3647 N N . GLY B 1 212 ? 0.593 7.319 1.452 1 98.47 212 GLY B N 1
ATOM 3648 C CA . GLY B 1 212 ? 0.044 6.074 1.964 1 98.47 212 GLY B CA 1
ATOM 3649 C C . GLY B 1 212 ? -0.725 5.286 0.92 1 98.47 212 GLY B C 1
ATOM 3650 O O . GLY B 1 212 ? -1.319 4.251 1.229 1 98.47 212 GLY B O 1
ATOM 3651 N N . ARG B 1 213 ? -0.717 5.764 -0.289 1 98.57 213 ARG B N 1
ATOM 3652 C CA . ARG B 1 213 ? -1.522 5.174 -1.353 1 98.57 213 ARG B CA 1
ATOM 3653 C C . ARG B 1 213 ? -1.21 3.691 -1.518 1 98.57 213 ARG B C 1
ATOM 3655 O O . ARG B 1 213 ? -0.048 3.284 -1.445 1 98.57 213 ARG B O 1
ATOM 3662 N N . ASN B 1 214 ? -2.233 2.91 -1.678 1 98.69 214 ASN B N 1
ATOM 3663 C CA . ASN B 1 214 ? -2.103 1.466 -1.835 1 98.69 214 ASN B CA 1
ATOM 3664 C C . ASN B 1 214 ? -3.33 0.863 -2.512 1 98.69 214 ASN B C 1
ATOM 3666 O O . ASN B 1 214 ? -4.332 1.551 -2.717 1 98.69 214 ASN B O 1
ATOM 3670 N N . SER B 1 215 ? -3.251 -0.391 -2.81 1 98.29 215 SER B N 1
ATOM 3671 C CA . SER B 1 215 ? -4.291 -1.042 -3.6 1 98.29 215 SER B CA 1
ATOM 3672 C C . SER B 1 215 ? -5.584 -1.183 -2.804 1 98.29 215 SER B C 1
ATOM 3674 O O . SER B 1 215 ? -6.673 -1.226 -3.381 1 98.29 215 SER B O 1
ATOM 3676 N N . ALA B 1 216 ? -5.524 -1.303 -1.469 1 98.64 216 ALA B N 1
ATOM 3677 C CA . ALA B 1 216 ? -6.726 -1.476 -0.657 1 98.64 216 ALA B CA 1
ATOM 3678 C C . ALA B 1 216 ? -7.606 -0.23 -0.707 1 98.64 216 ALA B C 1
ATOM 3680 O O . ALA B 1 216 ? -8.807 -0.321 -0.975 1 98.64 216 ALA B O 1
ATOM 3681 N N . THR B 1 217 ? -7.007 0.944 -0.489 1 98.73 217 THR B N 1
ATOM 3682 C CA . THR B 1 217 ? -7.79 2.175 -0.465 1 98.73 217 THR B CA 1
ATOM 3683 C C . THR B 1 217 ? -8.248 2.551 -1.871 1 98.73 217 THR B C 1
ATOM 3685 O O . THR B 1 217 ? -9.255 3.242 -2.038 1 98.73 217 THR B O 1
ATOM 3688 N N . GLN B 1 218 ? -7.584 2.056 -2.856 1 98.21 218 GLN B N 1
ATOM 3689 C CA . GLN B 1 218 ? -7.944 2.384 -4.231 1 98.21 218 GLN B CA 1
ATOM 3690 C C . GLN B 1 218 ? -9.04 1.458 -4.748 1 98.21 218 GLN B C 1
ATOM 3692 O O . GLN B 1 218 ? -9.858 1.859 -5.58 1 98.21 218 GLN B O 1
ATOM 3697 N N . ASP B 1 219 ? -9.021 0.237 -4.248 1 97.31 219 ASP B N 1
ATOM 3698 C CA . ASP B 1 219 ? -9.875 -0.764 -4.882 1 97.31 219 ASP B CA 1
ATOM 3699 C C . ASP B 1 219 ? -10.813 -1.409 -3.863 1 97.31 219 ASP B C 1
ATOM 3701 O O . ASP B 1 219 ? -12.034 -1.284 -3.97 1 97.31 219 ASP B O 1
ATOM 3705 N N . LYS B 1 220 ? -10.351 -2.019 -2.77 1 98.2 220 LYS B N 1
ATOM 3706 C CA . LYS B 1 220 ? -11.107 -2.871 -1.857 1 98.2 220 LYS B CA 1
ATOM 3707 C C . LYS B 1 220 ? -12.071 -2.047 -1.007 1 98.2 220 LYS B C 1
ATOM 3709 O O . LYS B 1 220 ? -13.226 -2.432 -0.819 1 98.2 220 LYS B O 1
ATOM 3714 N N . PHE B 1 221 ? -11.564 -0.925 -0.52 1 98.78 221 PHE B N 1
ATOM 3715 C CA . PHE B 1 221 ? -12.402 -0.124 0.364 1 98.78 221 PHE B CA 1
ATOM 3716 C C . PHE B 1 221 ? -13.566 0.491 -0.404 1 98.78 221 PHE B C 1
ATOM 3718 O O . PHE B 1 221 ? -14.726 0.321 -0.024 1 98.78 221 PHE B O 1
ATOM 3725 N N . PRO B 1 222 ? -13.341 1.16 -1.561 1 98.44 222 PRO B N 1
ATOM 3726 C CA . PRO B 1 222 ? -14.48 1.749 -2.27 1 98.44 222 PRO B CA 1
ATOM 3727 C C . PRO B 1 222 ? -15.48 0.702 -2.753 1 98.44 222 PRO B C 1
ATOM 3729 O O . PRO B 1 222 ? -16.686 0.961 -2.781 1 98.44 222 PRO B O 1
ATOM 3732 N N . ARG B 1 223 ? -15.071 -0.517 -2.999 1 97.49 223 ARG B N 1
ATOM 3733 C CA . ARG B 1 223 ? -15.927 -1.477 -3.688 1 97.49 223 ARG B CA 1
ATOM 3734 C C . ARG B 1 223 ? -16.655 -2.374 -2.692 1 97.49 223 ARG B C 1
ATOM 3736 O O . ARG B 1 223 ? -17.76 -2.847 -2.967 1 97.49 223 ARG B O 1
ATOM 3743 N N . ALA B 1 224 ? -16.004 -2.56 -1.552 1 98.36 224 ALA B N 1
ATOM 3744 C CA . ALA B 1 224 ? -16.567 -3.627 -0.728 1 98.36 224 ALA B CA 1
ATOM 3745 C C . ALA B 1 224 ? -16.67 -3.196 0.732 1 98.36 224 ALA B C 1
ATOM 3747 O O . ALA B 1 224 ? -17.566 -3.639 1.455 1 98.36 224 ALA B O 1
ATOM 3748 N N . VAL B 1 225 ? -15.799 -2.337 1.244 1 98.81 225 VAL B N 1
ATOM 3749 C CA . VAL B 1 225 ? -15.781 -1.976 2.657 1 98.81 225 VAL B CA 1
ATOM 3750 C C . VAL B 1 225 ? -16.715 -0.793 2.901 1 98.81 225 VAL B C 1
ATOM 3752 O O . VAL B 1 225 ? -17.601 -0.859 3.756 1 98.81 225 VAL B O 1
ATOM 3755 N N . LEU B 1 226 ? -16.549 0.292 2.161 1 98.76 226 LEU B N 1
ATOM 3756 C CA . LEU B 1 226 ? -17.341 1.501 2.355 1 98.76 226 LEU B CA 1
ATOM 3757 C C . LEU B 1 226 ? -18.821 1.227 2.107 1 98.76 226 LEU B C 1
ATOM 3759 O O . LEU B 1 226 ? -19.679 1.724 2.839 1 98.76 226 LEU B O 1
ATOM 3763 N N . PRO B 1 227 ? -19.177 0.384 1.111 1 98.37 227 PRO B N 1
ATOM 3764 C CA . PRO B 1 227 ? -20.589 0.044 0.926 1 98.37 227 PRO B CA 1
ATOM 3765 C C . PRO B 1 227 ? -21.083 -0.994 1.931 1 98.37 227 PRO B C 1
ATOM 3767 O O . PRO B 1 227 ? -22.283 -1.272 1.998 1 98.37 227 PRO B O 1
ATOM 3770 N N . GLY B 1 228 ? -20.211 -1.683 2.645 1 98.31 228 GLY B N 1
ATOM 3771 C CA . GLY B 1 228 ? -20.576 -2.626 3.69 1 98.31 228 GLY B CA 1
ATOM 3772 C C . GLY B 1 228 ? -20.904 -4.008 3.158 1 98.31 228 GLY B C 1
ATOM 3773 O O . GLY B 1 228 ? -21.466 -4.838 3.876 1 98.31 228 GLY B O 1
ATOM 3774 N N . THR B 1 229 ? -20.521 -4.329 1.936 1 98.24 229 THR B N 1
ATOM 3775 C CA . THR B 1 229 ? -20.919 -5.6 1.341 1 98.24 229 THR B CA 1
ATOM 3776 C C . THR B 1 229 ? -19.903 -6.691 1.666 1 98.24 229 THR B C 1
ATOM 3778 O O . THR B 1 229 ? -20.249 -7.873 1.717 1 98.24 229 THR B O 1
ATOM 3781 N N . PHE B 1 230 ? -18.621 -6.345 1.842 1 98.35 230 PHE B N 1
ATOM 3782 C CA . PHE B 1 230 ? -17.544 -7.289 2.114 1 98.35 230 PHE B CA 1
ATOM 3783 C C . PHE B 1 230 ? -17.597 -8.465 1.146 1 98.35 230 PHE B C 1
ATOM 3785 O O . PHE B 1 230 ? -17.568 -9.624 1.567 1 98.35 230 PHE B O 1
ATOM 3792 N N . ASP B 1 231 ? -17.638 -8.142 -0.126 1 97.68 231 ASP B N 1
ATOM 3793 C CA . ASP B 1 231 ? -17.817 -9.121 -1.193 1 97.68 231 ASP B CA 1
ATOM 3794 C C . ASP B 1 231 ? -16.857 -8.855 -2.35 1 97.68 231 ASP B C 1
ATOM 3796 O O . ASP B 1 231 ? -17.243 -8.945 -3.517 1 97.68 231 ASP B O 1
ATOM 3800 N N . PHE B 1 232 ? -15.661 -8.445 -2.049 1 96.9 232 PHE B N 1
ATOM 3801 C CA . PHE B 1 232 ? -14.662 -8.117 -3.059 1 96.9 232 PHE B CA 1
ATOM 3802 C C . PHE B 1 232 ? -14.39 -9.315 -3.96 1 96.9 232 PHE B C 1
ATOM 3804 O O . PHE B 1 232 ? -14.129 -9.154 -5.154 1 96.9 232 PHE B O 1
ATOM 3811 N N . GLY B 1 233 ? -14.453 -10.586 -3.332 1 94.81 233 GLY B N 1
ATOM 3812 C CA . GLY B 1 233 ? -14.405 -11.75 -4.202 1 94.81 233 GLY B CA 1
ATOM 3813 C C . GLY B 1 233 ? -13.219 -12.654 -3.925 1 94.81 233 GLY B C 1
ATOM 3814 O O . GLY B 1 233 ? -12.835 -13.461 -4.775 1 94.81 233 GLY B O 1
ATOM 3815 N N . PHE B 1 234 ? -12.62 -12.552 -2.776 1 96.5 234 PHE B N 1
ATOM 3816 C CA . PHE B 1 234 ? -11.529 -13.43 -2.369 1 96.5 234 PHE B CA 1
ATOM 3817 C C . PHE B 1 234 ? -11.754 -13.954 -0.956 1 96.5 234 PHE B C 1
ATOM 3819 O O . PHE B 1 234 ? -11.829 -13.175 -0.004 1 96.5 234 PHE B O 1
ATOM 3826 N N . ALA B 1 235 ? -11.758 -15.204 -0.794 1 97.58 235 ALA B N 1
ATOM 3827 C CA . ALA B 1 235 ? -12.147 -15.83 0.467 1 97.58 235 ALA B CA 1
ATOM 3828 C C . ALA B 1 235 ? -11.068 -15.642 1.529 1 97.58 235 ALA B C 1
ATOM 3830 O O . ALA B 1 235 ? -9.873 -15.693 1.225 1 97.58 235 ALA B O 1
ATOM 3831 N N . THR B 1 236 ? -11.46 -15.522 2.792 1 98.7 236 THR B N 1
ATOM 3832 C CA . THR B 1 236 ? -10.557 -15.396 3.931 1 98.7 236 THR B CA 1
ATOM 3833 C C . THR B 1 236 ? -9.627 -16.603 4.02 1 98.7 236 THR B C 1
ATOM 3835 O O . THR B 1 236 ? -8.42 -16.45 4.22 1 98.7 236 THR B O 1
ATOM 3838 N N . ALA B 1 237 ? -10.155 -17.745 3.802 1 98.31 237 ALA B N 1
ATOM 3839 C CA . ALA B 1 237 ? -9.354 -18.961 3.914 1 98.31 237 ALA B CA 1
ATOM 3840 C C . ALA B 1 237 ? -8.225 -18.971 2.887 1 98.31 237 ALA B C 1
ATOM 3842 O O . ALA B 1 237 ? -7.117 -19.427 3.178 1 98.31 237 ALA B O 1
ATOM 3843 N N . LEU B 1 238 ? -8.471 -18.543 1.699 1 97.66 238 LEU B N 1
ATOM 3844 C CA . LEU B 1 238 ? -7.46 -18.513 0.648 1 97.66 238 LEU B CA 1
ATOM 3845 C C . LEU B 1 238 ? -6.395 -17.464 0.947 1 97.66 238 LEU B C 1
ATOM 3847 O O . LEU B 1 238 ? -5.204 -17.704 0.735 1 97.66 238 LEU B O 1
ATOM 3851 N N . SER B 1 239 ? -6.866 -16.313 1.406 1 98.63 239 SER B N 1
ATOM 3852 C CA . SER B 1 239 ? -5.913 -15.279 1.798 1 98.63 239 SER B CA 1
ATOM 3853 C C . SER B 1 239 ? -5.028 -15.75 2.946 1 98.63 239 SER B C 1
ATOM 3855 O O . SER B 1 239 ? -3.814 -15.533 2.931 1 98.63 239 SER B O 1
ATOM 3857 N N . TYR B 1 240 ? -5.664 -16.389 3.907 1 98.81 240 TYR B N 1
ATOM 3858 C CA . TYR B 1 240 ? -4.936 -16.933 5.048 1 98.81 240 TYR B CA 1
ATOM 3859 C C . TYR B 1 240 ? -3.93 -17.986 4.601 1 98.81 240 TYR B C 1
ATOM 3861 O O . TYR B 1 240 ? -2.772 -17.968 5.025 1 98.81 240 TYR B O 1
ATOM 3869 N N . LYS B 1 241 ? -4.288 -18.84 3.725 1 98.21 241 LYS B N 1
ATOM 3870 C CA . LYS B 1 241 ? -3.39 -19.847 3.167 1 98.21 241 LYS B CA 1
ATOM 3871 C C . LYS B 1 241 ? -2.176 -19.198 2.509 1 98.21 241 LYS B C 1
ATOM 3873 O O . LYS B 1 241 ? -1.042 -19.632 2.72 1 98.21 241 LYS B O 1
ATOM 3878 N N . ASP B 1 242 ? -2.403 -18.218 1.7 1 98.65 242 ASP B N 1
ATOM 3879 C CA . ASP B 1 242 ? -1.323 -17.569 0.964 1 98.65 242 ASP B CA 1
ATOM 3880 C C . ASP B 1 242 ? -0.333 -16.901 1.915 1 98.65 242 ASP B C 1
ATOM 3882 O O . ASP B 1 242 ? 0.881 -17.042 1.756 1 98.65 242 ASP B O 1
ATOM 3886 N N . VAL B 1 243 ? -0.864 -16.176 2.902 1 98.88 243 VAL B N 1
ATOM 3887 C CA . VAL B 1 243 ? 0.005 -15.443 3.816 1 98.88 243 VAL B CA 1
ATOM 3888 C C . VAL B 1 243 ? 0.744 -16.422 4.726 1 98.88 243 VAL B C 1
ATOM 3890 O O . VAL B 1 243 ? 1.917 -16.219 5.045 1 98.88 243 VAL B O 1
ATOM 3893 N N . ARG B 1 244 ? 0.063 -17.436 5.155 1 98.61 244 ARG B N 1
ATOM 3894 C CA . ARG B 1 244 ? 0.733 -18.482 5.921 1 98.61 244 ARG B CA 1
ATOM 3895 C C . ARG B 1 244 ? 1.891 -19.082 5.131 1 98.61 244 ARG B C 1
ATOM 3897 O O . ARG B 1 244 ? 2.999 -19.221 5.653 1 98.61 244 ARG B O 1
ATOM 3904 N N . MET B 1 245 ? 1.698 -19.411 3.889 1 98.59 245 MET B N 1
ATOM 3905 C CA . MET B 1 245 ? 2.745 -19.965 3.035 1 98.59 245 MET B CA 1
ATOM 3906 C C . MET B 1 245 ? 3.888 -18.97 2.86 1 98.59 245 MET B C 1
ATOM 3908 O O . MET B 1 245 ? 5.055 -19.362 2.804 1 98.59 245 MET B O 1
ATOM 3912 N N . CYS B 1 246 ? 3.525 -17.703 2.768 1 98.81 246 CYS B N 1
ATOM 3913 C CA . CYS B 1 246 ? 4.538 -16.661 2.644 1 98.81 246 CYS B CA 1
ATOM 3914 C C . CYS B 1 246 ? 5.458 -16.647 3.86 1 98.81 246 CYS B C 1
ATOM 3916 O O . CYS B 1 246 ? 6.681 -16.697 3.719 1 98.81 246 CYS B O 1
ATOM 3918 N N . VAL B 1 247 ? 4.853 -16.607 5.033 1 98.8 247 VAL B N 1
ATOM 3919 C CA . VAL B 1 247 ? 5.611 -16.524 6.278 1 98.8 247 VAL B CA 1
ATOM 3920 C C . VAL B 1 247 ? 6.428 -17.799 6.471 1 98.8 247 VAL B C 1
ATOM 3922 O O . VAL B 1 247 ? 7.592 -17.743 6.874 1 98.8 247 VAL B O 1
ATOM 3925 N N . ASP B 1 248 ? 5.866 -18.909 6.18 1 98.42 248 ASP B N 1
ATOM 3926 C CA . ASP B 1 248 ? 6.576 -20.18 6.278 1 98.42 248 ASP B CA 1
ATOM 3927 C C . ASP B 1 248 ? 7.791 -20.202 5.354 1 98.42 248 ASP B C 1
ATOM 3929 O O . ASP B 1 248 ? 8.876 -20.629 5.755 1 98.42 248 ASP B O 1
ATOM 3933 N N . GLU B 1 249 ? 7.577 -19.799 4.109 1 98 249 GLU B N 1
ATOM 3934 C CA . GLU B 1 249 ? 8.674 -19.78 3.146 1 98 249 GLU B CA 1
ATOM 3935 C C . GLU B 1 249 ? 9.772 -18.813 3.58 1 98 249 GLU B C 1
ATOM 3937 O O . GLU B 1 249 ? 10.96 -19.103 3.424 1 98 249 GLU B O 1
ATOM 3942 N N . ALA B 1 250 ? 9.379 -17.658 4.053 1 98.56 250 ALA B N 1
ATOM 3943 C CA . ALA B 1 250 ? 10.352 -16.692 4.556 1 98.56 250 ALA B CA 1
ATOM 3944 C C . ALA B 1 250 ? 11.208 -17.301 5.663 1 98.56 250 ALA B C 1
ATOM 3946 O O . ALA B 1 250 ? 12.428 -17.12 5.684 1 98.56 250 ALA B O 1
ATOM 3947 N N . GLU B 1 251 ? 10.605 -17.971 6.57 1 97.88 251 GLU B N 1
ATOM 3948 C CA . GLU B 1 251 ? 11.337 -18.644 7.638 1 97.88 251 GLU B CA 1
ATOM 3949 C C . GLU B 1 251 ? 12.326 -19.66 7.075 1 97.88 251 GLU B C 1
ATOM 3951 O O . GLU B 1 251 ? 13.467 -19.743 7.533 1 97.88 251 GLU B O 1
ATOM 3956 N N . ASN B 1 252 ? 11.855 -20.447 6.09 1 97.16 252 ASN B N 1
ATOM 3957 C CA . ASN B 1 252 ? 12.714 -21.428 5.436 1 97.16 252 ASN B CA 1
ATOM 3958 C C . ASN B 1 252 ? 13.947 -20.772 4.821 1 97.16 252 ASN B C 1
ATOM 3960 O O . ASN B 1 252 ? 15.016 -21.382 4.763 1 97.16 252 ASN B O 1
ATOM 3964 N N . LEU B 1 253 ? 13.814 -19.552 4.412 1 97.21 253 LEU B N 1
ATOM 3965 C CA . LEU B 1 253 ? 14.887 -18.837 3.73 1 97.21 253 LEU B CA 1
ATOM 3966 C C . LEU B 1 253 ? 15.712 -18.022 4.719 1 97.21 253 LEU B C 1
ATOM 3968 O O . LEU B 1 253 ? 16.671 -17.351 4.331 1 97.21 253 LEU B O 1
ATOM 3972 N N . GLY B 1 254 ? 15.264 -18.012 6.004 1 97.67 254 GLY B N 1
ATOM 3973 C CA . GLY B 1 254 ? 15.964 -17.239 7.019 1 97.67 254 GLY B CA 1
ATOM 3974 C C . GLY B 1 254 ? 15.639 -15.758 6.97 1 97.67 254 GLY B C 1
ATOM 3975 O O . GLY B 1 254 ? 16.492 -14.92 7.268 1 97.67 254 GLY B O 1
ATOM 3976 N N . VAL B 1 255 ? 14.463 -15.433 6.538 1 98.21 255 VAL B N 1
ATOM 3977 C CA . VAL B 1 255 ? 14 -14.05 6.507 1 98.21 255 VAL B CA 1
ATOM 3978 C C . VAL B 1 255 ? 12.933 -13.838 7.579 1 98.21 255 VAL B C 1
ATOM 3980 O O . VAL B 1 255 ? 11.769 -14.197 7.386 1 98.21 255 VAL B O 1
ATOM 3983 N N . PRO B 1 256 ? 13.265 -13.22 8.694 1 97.89 256 PRO B N 1
ATOM 3984 C CA . PRO B 1 256 ? 12.223 -12.906 9.675 1 97.89 256 PRO B CA 1
ATOM 3985 C C . PRO B 1 256 ? 11.174 -11.939 9.133 1 97.89 256 PRO B C 1
ATOM 3987 O O . PRO B 1 256 ? 11.52 -10.893 8.578 1 97.89 256 PRO B O 1
ATOM 3990 N N . MET B 1 257 ? 9.904 -12.289 9.209 1 98.38 257 MET B N 1
ATOM 3991 C CA . MET B 1 257 ? 8.799 -11.418 8.819 1 98.38 257 MET B CA 1
ATOM 3992 C C . MET B 1 257 ? 7.947 -11.045 10.028 1 98.38 257 MET B C 1
ATOM 3994 O O . MET B 1 257 ? 6.933 -11.69 10.3 1 98.38 257 MET B O 1
ATOM 3998 N N . VAL B 1 258 ? 8.269 -9.98 10.662 1 98.56 258 VAL B N 1
ATOM 3999 C CA . VAL B 1 258 ? 7.52 -9.577 11.847 1 98.56 258 VAL B CA 1
ATOM 4000 C C . VAL B 1 258 ? 6.154 -9.033 11.435 1 98.56 258 VAL B C 1
ATOM 4002 O O . VAL B 1 258 ? 5.135 -9.371 12.041 1 98.56 258 VAL B O 1
ATOM 4005 N N . ALA B 1 259 ? 6.132 -8.22 10.432 1 98.7 259 ALA B N 1
ATOM 4006 C CA . ALA B 1 259 ? 4.867 -7.669 9.953 1 98.7 259 ALA B CA 1
ATOM 4007 C C . ALA B 1 259 ? 4.023 -8.744 9.273 1 98.7 259 ALA B C 1
ATOM 4009 O O . ALA B 1 259 ? 2.809 -8.814 9.482 1 98.7 259 ALA B O 1
ATOM 4010 N N . GLY B 1 260 ? 4.668 -9.588 8.431 1 98.78 260 GLY B N 1
ATOM 4011 C CA . GLY B 1 260 ? 3.949 -10.683 7.799 1 98.78 260 GLY B CA 1
ATOM 4012 C C . GLY B 1 260 ? 3.287 -11.616 8.796 1 98.78 260 GLY B C 1
ATOM 4013 O O . GLY B 1 260 ? 2.168 -12.081 8.57 1 98.78 260 GLY B O 1
ATOM 4014 N N . SER B 1 261 ? 3.972 -11.881 9.878 1 98.84 261 SER B N 1
ATOM 4015 C CA . SER B 1 261 ? 3.435 -12.759 10.913 1 98.84 261 SER B CA 1
ATOM 4016 C C . SER B 1 261 ? 2.204 -12.147 11.573 1 98.84 261 SER B C 1
ATOM 4018 O O . SER B 1 261 ? 1.262 -12.86 11.925 1 98.84 261 SER B O 1
ATOM 4020 N N . LEU B 1 262 ? 2.251 -10.907 11.774 1 98.83 262 LEU B N 1
ATOM 4021 C CA . LEU B 1 262 ? 1.089 -10.219 12.327 1 98.83 262 LEU B CA 1
ATOM 4022 C C . LEU B 1 262 ? -0.106 -10.331 11.387 1 98.83 262 LEU B C 1
ATOM 4024 O O . LEU B 1 262 ? -1.228 -10.589 11.83 1 98.83 262 LEU B O 1
ATOM 4028 N N . VAL B 1 263 ? 0.096 -10.127 10.122 1 98.86 263 VAL B N 1
ATOM 4029 C CA . VAL B 1 263 ? -0.973 -10.22 9.134 1 98.86 263 VAL B CA 1
ATOM 4030 C C . VAL B 1 263 ? -1.546 -11.636 9.123 1 98.86 263 VAL B C 1
ATOM 4032 O O . VAL B 1 263 ? -2.761 -11.819 9.028 1 98.86 263 VAL B O 1
ATOM 4035 N N . ARG B 1 264 ? -0.659 -12.632 9.212 1 98.87 264 ARG B N 1
ATOM 4036 C CA . ARG B 1 264 ? -1.084 -14.024 9.312 1 98.87 264 ARG B CA 1
ATOM 4037 C C . ARG B 1 264 ? -2.057 -14.217 10.471 1 98.87 264 ARG B C 1
ATOM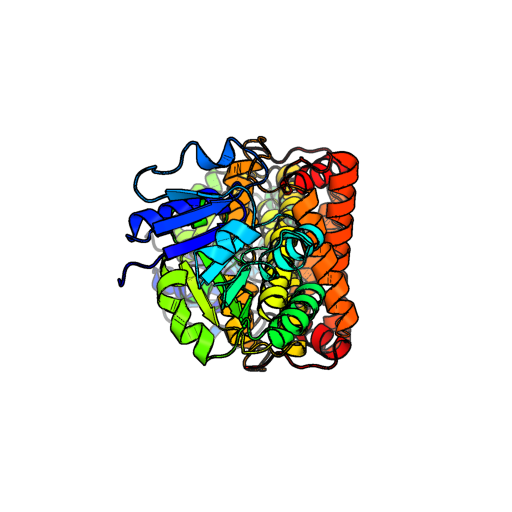 4039 O O . ARG B 1 264 ? -3.103 -14.849 10.311 1 98.87 264 ARG B O 1
ATOM 4046 N N . GL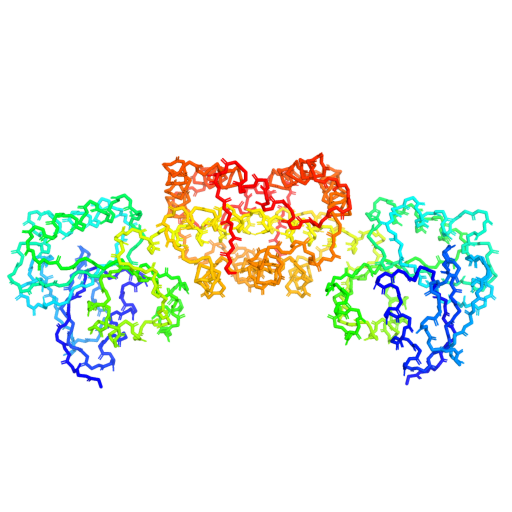N B 1 265 ? -1.72 -13.661 11.609 1 98.8 265 GLN B N 1
ATOM 4047 C CA . GLN B 1 265 ? -2.553 -13.821 12.796 1 98.8 265 GLN B CA 1
ATOM 4048 C C . GLN B 1 265 ? -3.887 -13.098 12.634 1 98.8 265 GLN B C 1
ATOM 4050 O O . GLN B 1 265 ? -4.921 -13.581 13.099 1 98.8 265 GLN B O 1
ATOM 4055 N N . MET B 1 266 ? -3.863 -11.967 12.02 1 98.88 266 MET B N 1
ATOM 4056 C CA . MET B 1 266 ? -5.097 -11.214 11.814 1 98.88 266 MET B CA 1
ATOM 4057 C C . MET B 1 266 ? -6.033 -11.955 10.865 1 98.88 266 MET B C 1
ATOM 4059 O O . MET B 1 266 ? -7.253 -11.928 11.044 1 98.88 266 MET B O 1
ATOM 4063 N N . LEU B 1 267 ? -5.466 -12.572 9.87 1 98.9 267 LEU B N 1
ATOM 4064 C CA . LEU B 1 267 ? -6.28 -13.378 8.966 1 98.9 267 LEU B CA 1
ATOM 4065 C C . LEU B 1 267 ? -6.807 -14.622 9.673 1 98.9 267 LEU B C 1
ATOM 4067 O O . LEU B 1 267 ? -7.941 -15.043 9.435 1 98.9 267 LEU B O 1
ATOM 4071 N N . ALA B 1 268 ? -5.945 -15.221 10.514 1 98.87 268 ALA B N 1
ATOM 4072 C CA . ALA B 1 268 ? -6.413 -16.345 11.321 1 98.87 268 ALA B CA 1
ATOM 4073 C C . ALA B 1 268 ? -7.605 -15.942 12.184 1 98.87 268 ALA B C 1
ATOM 4075 O O . ALA B 1 268 ? -8.589 -16.679 12.279 1 98.87 268 ALA B O 1
ATOM 4076 N N . ALA B 1 269 ? -7.51 -14.799 12.814 1 98.81 269 ALA B N 1
ATOM 4077 C CA . ALA B 1 269 ? -8.603 -14.279 13.633 1 98.81 269 ALA B CA 1
ATOM 4078 C C . ALA B 1 269 ? -9.85 -14.031 12.789 1 98.81 269 ALA B C 1
ATOM 4080 O O . ALA B 1 269 ? -10.969 -14.313 13.226 1 98.81 269 ALA B O 1
ATOM 4081 N N . THR B 1 270 ? -9.661 -13.498 11.625 1 98.86 270 THR B N 1
ATOM 4082 C CA . THR B 1 270 ? -10.774 -13.244 10.718 1 98.86 270 THR B CA 1
ATOM 4083 C C . THR B 1 270 ? -11.463 -14.548 10.328 1 98.86 270 THR B C 1
ATOM 4085 O O . THR B 1 270 ? -12.694 -14.627 10.316 1 98.86 270 THR B O 1
ATOM 4088 N N . ASN B 1 271 ? -10.616 -15.522 10.004 1 98.78 271 ASN B N 1
ATOM 4089 C CA . ASN B 1 271 ? -11.115 -16.849 9.66 1 98.78 271 ASN B CA 1
ATOM 4090 C C . ASN B 1 271 ? -11.92 -17.46 10.804 1 98.78 271 ASN B C 1
ATOM 4092 O O . ASN B 1 271 ? -12.983 -18.041 10.579 1 98.78 271 ASN B O 1
ATOM 4096 N N . ALA B 1 272 ? -11.453 -17.336 11.992 1 98.72 272 ALA B N 1
ATOM 4097 C CA . ALA B 1 272 ? -12.11 -17.885 13.175 1 98.72 272 ALA B CA 1
ATOM 4098 C C . ALA B 1 272 ? -13.417 -17.153 13.466 1 98.72 272 ALA B C 1
ATOM 4100 O O . ALA B 1 272 ? -14.405 -17.771 13.87 1 98.72 272 ALA B O 1
ATOM 4101 N N . ARG B 1 273 ? -13.432 -15.905 13.247 1 98.69 273 ARG B N 1
ATOM 4102 C CA . ARG B 1 273 ? -14.55 -15.055 13.644 1 98.69 273 ARG B CA 1
ATOM 4103 C C . ARG B 1 273 ? -15.658 -15.082 12.597 1 98.69 273 ARG B C 1
ATOM 4105 O O . ARG B 1 273 ? -16.843 -15.073 12.937 1 98.69 273 ARG B O 1
ATOM 4112 N N . PHE B 1 274 ? -15.28 -15.114 11.276 1 98.78 274 PHE B N 1
ATOM 4113 C CA . PHE B 1 274 ? -16.29 -14.878 10.251 1 98.78 274 PHE B CA 1
ATOM 4114 C C . PHE B 1 274 ? -16.396 -16.071 9.31 1 98.78 274 PHE B C 1
ATOM 4116 O O . PHE B 1 274 ? -17.271 -16.109 8.442 1 98.78 274 PHE B O 1
ATOM 4123 N N . GLY B 1 275 ? -15.473 -17.043 9.448 1 98.63 275 GLY B N 1
ATOM 4124 C CA . GLY B 1 275 ? -15.54 -18.264 8.661 1 98.63 275 GLY B CA 1
ATOM 4125 C C . GLY B 1 275 ? -14.67 -18.221 7.418 1 98.63 275 GLY B C 1
ATOM 4126 O O . GLY B 1 275 ? -14.283 -17.144 6.962 1 98.63 275 GLY B O 1
ATOM 4127 N N . PRO B 1 276 ? -14.364 -19.403 6.923 1 98.32 276 PRO B N 1
ATOM 4128 C CA . PRO B 1 276 ? -13.428 -19.535 5.804 1 98.32 276 PRO B CA 1
ATOM 4129 C C . PRO B 1 276 ? -13.971 -18.938 4.508 1 98.32 276 PRO B C 1
ATOM 4131 O O . PRO B 1 276 ? -13.196 -18.491 3.658 1 98.32 276 PRO B O 1
ATOM 4134 N N . ASP B 1 277 ? -15.288 -18.857 4.356 1 97.89 277 ASP B N 1
ATOM 4135 C CA . ASP B 1 277 ? -15.902 -18.433 3.101 1 97.89 277 ASP B CA 1
ATOM 4136 C C . ASP B 1 277 ? -16.155 -16.927 3.094 1 97.89 277 ASP B C 1
ATOM 4138 O O . ASP B 1 277 ? -16.561 -16.365 2.075 1 97.89 277 ASP B O 1
ATOM 4142 N N . SER B 1 278 ? -15.916 -16.315 4.27 1 98.68 278 SER B N 1
ATOM 4143 C CA . SER B 1 278 ? -16.017 -14.859 4.278 1 98.68 278 SER B CA 1
ATOM 4144 C C . SER B 1 278 ? -15.009 -14.23 3.322 1 98.68 278 SER B C 1
ATOM 4146 O O . SER B 1 278 ? -14.075 -14.897 2.87 1 98.68 278 SER B O 1
ATOM 4148 N N . ASP B 1 279 ? -15.295 -12.992 2.981 1 98.69 279 ASP B N 1
ATOM 4149 C CA . ASP B 1 279 ? -14.346 -12.238 2.167 1 98.69 279 ASP B CA 1
ATOM 4150 C C . ASP B 1 279 ? -13.164 -11.757 3.007 1 98.69 279 ASP B C 1
ATOM 4152 O O . ASP B 1 279 ? -13.339 -11.337 4.152 1 98.69 279 ASP B O 1
ATOM 4156 N N . PHE B 1 280 ? -11.977 -11.704 2.418 1 98.64 280 PHE B N 1
ATOM 4157 C CA . PHE B 1 280 ? -10.791 -11.352 3.189 1 98.64 280 PHE B CA 1
ATOM 4158 C C . PHE B 1 280 ? -10.869 -9.911 3.677 1 98.64 280 PHE B C 1
ATOM 4160 O O . PHE B 1 280 ? -10.189 -9.535 4.633 1 98.64 280 PHE B O 1
ATOM 4167 N N . THR B 1 281 ? -11.724 -9.052 3.089 1 98.82 281 THR B N 1
ATOM 4168 C CA . THR B 1 281 ? -11.939 -7.692 3.569 1 98.82 281 THR B CA 1
ATOM 4169 C C . THR B 1 281 ? -12.657 -7.701 4.916 1 98.82 281 THR B C 1
ATOM 4171 O O . THR B 1 281 ? -12.716 -6.678 5.601 1 98.82 281 THR B O 1
ATOM 4174 N N . SER B 1 282 ? -13.176 -8.871 5.338 1 98.88 282 SER B N 1
ATOM 4175 C CA . SER B 1 282 ? -13.797 -8.99 6.653 1 98.88 282 SER B CA 1
ATOM 4176 C C . SER B 1 282 ? -12.791 -8.713 7.766 1 98.88 282 SER B C 1
ATOM 4178 O O . SER B 1 282 ? -13.176 -8.485 8.914 1 98.88 282 SER B O 1
ATOM 4180 N N . MET B 1 283 ? -11.554 -8.712 7.386 1 98.86 283 MET B N 1
ATOM 4181 C CA . MET B 1 283 ? -10.519 -8.307 8.333 1 98.86 283 MET B CA 1
ATOM 4182 C C . MET B 1 283 ? -10.8 -6.911 8.881 1 98.86 283 MET B C 1
ATOM 4184 O O . MET B 1 283 ? -10.512 -6.627 10.045 1 98.86 283 MET B O 1
ATOM 4188 N N . VAL B 1 284 ? -11.398 -6.054 8.102 1 98.9 284 VAL B N 1
ATOM 4189 C CA . VAL B 1 284 ? -11.763 -4.7 8.505 1 98.9 284 VAL B CA 1
ATOM 4190 C C . VAL B 1 284 ? -12.781 -4.755 9.642 1 98.9 284 VAL B C 1
ATOM 4192 O O . VAL B 1 284 ? -12.749 -3.925 10.553 1 98.9 284 VAL B O 1
ATOM 4195 N N . ARG B 1 285 ? -13.649 -5.756 9.609 1 98.82 285 ARG B N 1
ATOM 4196 C CA . ARG B 1 285 ? -14.701 -5.888 10.612 1 98.82 285 ARG B CA 1
ATOM 4197 C C . ARG B 1 285 ? -14.115 -6.205 11.983 1 98.82 285 ARG B C 1
ATOM 4199 O O . ARG B 1 285 ? -14.684 -5.827 13.01 1 98.82 285 ARG B O 1
ATOM 4206 N N . ILE B 1 286 ? -12.977 -6.874 12.055 1 98.69 286 ILE B N 1
ATOM 4207 C CA . ILE B 1 286 ? -12.287 -7.093 13.321 1 98.69 286 ILE B CA 1
ATOM 4208 C C . ILE B 1 286 ? -11.875 -5.751 13.923 1 98.69 286 ILE B C 1
ATOM 4210 O O . ILE B 1 286 ? -12.11 -5.498 15.107 1 98.69 286 ILE B O 1
ATOM 4214 N N . VAL B 1 287 ? -11.297 -4.906 13.088 1 98.65 287 VAL B N 1
ATOM 4215 C CA . VAL B 1 287 ? -10.859 -3.585 13.528 1 98.65 287 VAL B CA 1
ATOM 4216 C C . VAL B 1 287 ? -12.066 -2.762 13.973 1 98.65 287 VAL B C 1
ATOM 4218 O O . VAL B 1 287 ? -12.007 -2.06 14.986 1 98.65 287 VAL B O 1
ATOM 4221 N N . GLU B 1 288 ? -13.149 -2.841 13.218 1 98.7 288 GLU B N 1
ATOM 4222 C CA . GLU B 1 288 ? -14.385 -2.15 13.574 1 98.7 288 GLU B CA 1
ATOM 4223 C C . GLU B 1 288 ? -14.889 -2.59 14.945 1 98.7 288 GLU B C 1
ATOM 4225 O O . GLU B 1 288 ? -15.302 -1.759 15.757 1 98.7 288 GLU B O 1
ATOM 4230 N N . GLU B 1 289 ? -14.881 -3.894 15.175 1 98.54 289 GLU B N 1
ATOM 4231 C CA . GLU B 1 289 ? -15.338 -4.437 16.45 1 98.54 289 GLU B CA 1
ATOM 4232 C C . GLU B 1 289 ? -14.477 -3.933 17.605 1 98.54 289 GLU B C 1
ATOM 4234 O O . GLU B 1 289 ? -15 -3.52 18.642 1 98.54 289 GLU B O 1
ATOM 4239 N N . TRP B 1 290 ? -13.193 -3.99 17.425 1 98.19 290 TRP B N 1
ATOM 4240 C CA . TRP B 1 290 ? -12.28 -3.528 18.465 1 98.19 290 TRP B CA 1
ATOM 4241 C C . TRP B 1 290 ? -12.493 -2.046 18.757 1 98.19 290 TRP B C 1
ATOM 4243 O O . TRP B 1 290 ? -12.416 -1.617 19.91 1 98.19 290 TRP B O 1
ATOM 4253 N N . ALA B 1 291 ? -12.771 -1.293 17.7 1 98.2 291 ALA B N 1
ATOM 4254 C CA . ALA B 1 291 ? -12.843 0.161 17.817 1 98.2 291 ALA B CA 1
ATOM 4255 C C . ALA B 1 291 ? -14.257 0.614 18.168 1 98.2 291 ALA B C 1
ATOM 4257 O O . ALA B 1 291 ? -14.47 1.769 18.546 1 98.2 291 ALA B O 1
ATOM 4258 N N . GLY B 1 292 ? -15.267 -0.279 18.047 1 98.11 292 GLY B N 1
ATOM 4259 C CA . GLY B 1 292 ? -16.655 0.074 18.302 1 98.11 292 GLY B CA 1
ATOM 4260 C C . GLY B 1 292 ? -17.219 1.05 17.287 1 98.11 292 GLY B C 1
ATOM 4261 O O . GLY B 1 292 ? -17.959 1.968 17.646 1 98.11 292 GLY B O 1
ATOM 4262 N N . ILE B 1 293 ? -16.799 0.91 16.019 1 98.05 293 ILE B N 1
ATOM 4263 C CA . ILE B 1 293 ? -17.265 1.795 14.957 1 98.05 293 ILE B CA 1
ATOM 4264 C C . ILE B 1 293 ? -17.4 1.01 13.654 1 98.05 293 ILE B C 1
ATOM 4266 O O . ILE B 1 293 ? -16.881 -0.102 13.535 1 98.05 293 ILE B O 1
ATOM 4270 N N . GLU B 1 294 ? -18.091 1.552 12.689 1 98.28 294 GLU B N 1
ATOM 4271 C CA . GLU B 1 294 ? -18.165 0.995 11.341 1 98.28 294 GLU B CA 1
ATOM 4272 C C . GLU B 1 294 ? -17.562 1.951 10.316 1 98.28 294 GLU B C 1
ATOM 4274 O O . GLU B 1 294 ? -17.744 3.167 10.411 1 98.28 294 GLU B O 1
ATOM 4279 N N . ILE B 1 295 ? -16.784 1.497 9.464 1 98.44 295 ILE B N 1
ATOM 4280 C CA . ILE B 1 295 ? -16.199 2.246 8.356 1 98.44 295 ILE B CA 1
ATOM 4281 C C . ILE B 1 295 ? -17.092 2.124 7.123 1 98.44 295 ILE B C 1
ATOM 4283 O O . ILE B 1 295 ? -16.948 1.187 6.335 1 98.44 295 ILE B O 1
ATOM 4287 N N . ARG B 1 296 ? -18.083 3.003 6.988 1 97.2 296 ARG B N 1
ATOM 4288 C CA . ARG B 1 296 ? -19.064 2.947 5.909 1 97.2 296 ARG B CA 1
ATOM 4289 C C . ARG B 1 296 ? -19.266 4.321 5.28 1 97.2 296 ARG B C 1
ATOM 4291 O O . ARG B 1 296 ? -19.122 5.345 5.952 1 97.2 296 ARG B O 1
ATOM 4298 N N . ALA B 1 297 ? -19.429 4.359 4.008 1 88.31 297 ALA B N 1
ATOM 4299 C CA . ALA B 1 297 ? -19.846 5.59 3.341 1 88.31 297 ALA B CA 1
ATOM 4300 C C . ALA B 1 297 ? -21.196 5.411 2.652 1 88.31 297 ALA B C 1
ATOM 4302 O O . ALA B 1 297 ? -21.536 4.308 2.217 1 88.31 297 ALA B O 1
#

Nearest PDB structures (foldseek):
  3cky-assembly1_A  TM=8.893E-01  e=7.453E-27  unclassified
  3q3c-assembly1_A  TM=9.244E-01  e=2.031E-25  Pseudomonas aeruginosa
  3obb-assembly1_A  TM=9.205E-01  e=3.977E-25  Pseudomonas aeruginosa
  3g0o-assembly1_A  TM=8.929E-01  e=5.169E-22  Salmonella enterica subsp. enterica serovar Typhimurium
  3cky-assembly2_D  TM=9.287E-01  e=6.758E-20  unclassified

Sequence (594 aa):
MQTRTLGFVGLGRMGAPMVRRLAEAGHHVIVHDRRPDAAADLPGNSISVAATAAAVADEAEVVFCSLPTPPIVKEVVLGADGLTSGAKAKVVIDLSTTGPSMAKTIAAELAGRGIAWVDAPVSGGIAGARNGSLAVMVSCKKSVFDEIEPVLANFGKRFYCGENAGTAQVAKLGNNMIAAAVILLSAEALAMGVKSGLDPRVMCDIINASSGRNSATQDKFPRAVLPGTFDFGFATALSYKDVRMCVDEAENLGVPMVAGSLVRQMLAATNARFGPDSDFTSMVRIVEEWAGIEIRAMQTRTLGFVGLGRMGAPMVRRLAEAGHHVIVHDRRPDAAADLPGNSISVAATAAAVADEAEVVFCSLPTPPIVKEVVLGADGLTSGAKAKVVIDLSTTGPSMAKTIAAELAGRGIAWVDAPVSGGIAGARNGSLAVMVSCKKSVFDEIEPVLANFGKRFYCGENAGTAQVAKLGNNMIAAAVILLSAEALAMGVKSGLDPRVMCDIINASSGRNSATQDKFPRAVLPGTFDFGFATALSYKDVRMCVDEAENLGVPMVAGSLVRQMLAATNARFGPDSDFTSMVRIVEEWAGIEIRA

InterPro domains:
  IPR002204 3-hydroxyisobutyrate dehydrogenase-related, conserved site [PS00895] (8-21)
  IPR006115 6-phosphogluconate dehydrogenase, NADP-binding [PF03446] (6-161)
  IPR008927 6-phosphogluconate dehydrogenase-like, C-terminal domain superfamily [SSF48179] (166-295)
  IPR013328 6-phosphogluconate dehydrogenase, domain 2 [G3DSA:1.10.1040.10] (165-296)
  IPR015815 3-hydroxyisobutyrate dehydrogenase-related [PIRSF000103] (3-293)
  IPR029154 3-hydroxyisobutyrate dehydrogenase-like, NAD-binding domain [PF14833] (166-286)
  IPR036291 NAD(P)-binding domain superfamily [SSF51735] (5-162)

Organism: Mesorhizobium plurifarium (NCBI:txid69974)

Radius of gyration: 27.35 Å; Cα contacts (8 Å, |Δi|>4): 1373; chains: 2; bounding box: 43×85×58 Å

Foldseek 3Di:
DDAFEEEEEDLPLQRVLLVQLSVVVPYQYEYEYPDPCSCVPHDPPRYHYDDAQQRSLQGHQEHEYEDQEQVVVCCQDPNPRHNLNHDRHAEYEYQYLNAQVSQQVSQVVVVVVNHWYKYWHWDDGSVLSNVLAIETEIEAPPVVCVVCVVVNSSRHDYDYQYHHGRRSSLVVLVVLLVVLLLLLVLLLVLLVCVVVPHQSLVVLVVCCVDPNNDDCSVQVCVPDQQAPNQPSPAWLQSSLNSLVSNCVVCVVVVHHDPSSVVSNVLSVVLCVPPNRRGHSSCSSVVSCVVSVHGNYD/DDAFEEEEEDLPLQRVLLVQLSVVVPYQYEYEYPDPCSCVPHDPPRYHYDDAQQRSLQGHQEHEYEDQEQVVVCCQDPNPRHNLNHDRHQEYEYQYLNAQVSQQVSQVVVVVVNHWYKYWHWDDGSVLSNVLAIETEIEAPPVVCVVCVVVNSSRHDYDYQYHHGRRSSLVVLVVLLVVLLLLLVLLLVLLVCVVVPHQSLVVLVVCCVDPNNDDCSVQVCVPDQQAPNQPSPAWLQSSLNSLVSNCVVCVVVVHHDPSSVVSNVLSVVLCVPPNRRGHSSCSSVVSCVVSVHGNYD

Secondary structure (DSSP, 8-state):
----EEEEE--STTHHHHHHHHHHTT-EEEEE-SSTTTTTTS-GGGEEE-SSHHHHHTT-SEEEE--SSHHHHHHHHHSTTSGGGSSS--EEEE-S---HHHHHHHHHHHHTTTPEEEE--EESHHHHHHHT-EEEEEES-HHHHHHHHHHHTTTEEEEEEESSTTHHHHHHHHHHHHHHHHHHHHHHHHHHHHHTT--HHHHHHHHHTSTT-BHIIIIIIIIIITTT---SS-BHHHHHHHHHHHHHHHHHTT---HHHHHHHHHHHHHHHHH-TTSBGGGHHHHHHHHHT-----/----EEEEE--STTHHHHHHHHHHTT-EEEEE-SSTTTTTTS-GGGEEE-SSHHHHHTT-SEEEE--SSHHHHHHHHHSTTSGGGSSS--EEEE-S---HHHHHHHHHHHHTTTPEEEE--EESHHHHHHHT-EEEEEES-HHHHHHHHHHHTTTEEEEEEESSTTHHHHHHHHHHHHHHHHHHHHHHHHHHHHHTT--HHHHHHHHHTSTT-BHIIIIIIIIIITTT---SS-BHHHHHHHHHHHHHHHHHTT---HHHHHHHHHHHHHHHHH-TTSBGGGHHHHHHHHHT-----